Protein AF-0000000065848406 (afdb_homodimer)

Nearest PDB structures (foldseek):
  2a5v-assembly1_A  TM=9.900E-01  e=2.791E-34  Mycobacterium tuberculosis H37Rv
  1ym3-assembly1_A-2  TM=9.427E-01  e=2.941E-28  Mycobacterium tuberculosis H37Rv
  3las-assembly1_B  TM=7.617E-01  e=3.304E-08  Streptococcus mutans
  3vqj-assembly1_A  TM=5.172E-01  e=2.669E-09  Thiobacillus thioparus
  3teo-assembly1_E  TM=5.562E-01  e=8.256E-07  Acidianus sp. A1-3

pLDDT: mean 95.83, std 6.9, range [40.09, 98.94]

Solvent-accessible surface area (backbone atoms only — not comparable to full-atom values): 20399 Å² total; per-residue (Å²): 111,85,45,68,37,23,34,42,26,47,49,51,41,51,54,19,23,49,27,37,51,70,65,55,62,78,61,43,51,68,47,64,69,45,43,53,70,41,57,85,53,74,68,28,24,28,36,39,39,18,33,15,52,24,73,56,50,61,47,62,48,26,34,44,31,57,26,43,42,27,39,35,22,20,43,62,44,54,85,42,64,47,46,49,9,28,53,43,40,39,42,73,71,54,56,24,10,22,38,36,38,39,35,40,59,91,41,64,45,60,51,47,27,49,39,23,73,73,69,64,55,67,59,66,77,41,37,28,54,40,28,61,66,48,39,61,30,45,54,53,29,44,74,72,68,51,84,48,70,65,53,36,42,52,36,36,28,52,47,48,54,51,45,48,43,73,70,31,68,69,52,37,50,30,37,73,70,64,58,21,20,39,37,18,26,35,34,36,56,77,66,50,48,72,41,82,76,47,70,46,58,65,52,63,89,127,111,87,44,70,36,22,32,44,29,47,49,52,41,53,53,18,21,50,28,37,50,70,65,55,62,79,61,43,51,67,48,64,70,46,42,53,71,41,57,84,53,74,67,28,23,28,34,40,40,19,33,16,53,25,73,58,50,64,47,62,50,27,32,43,30,56,27,43,40,28,38,34,21,21,43,64,44,51,86,41,64,46,48,48,9,29,54,43,40,38,43,72,71,54,55,24,12,21,38,34,37,38,36,42,56,92,41,64,46,59,51,48,26,49,39,24,73,75,69,64,55,66,59,66,76,42,38,28,54,41,28,61,65,50,39,60,29,45,53,53,27,45,73,72,67,52,84,50,70,66,52,34,41,51,36,36,29,51,47,47,52,51,46,48,44,74,71,31,67,68,52,37,50,30,37,73,70,64,58,20,22,39,39,20,27,36,33,36,55,79,65,50,48,72,41,82,76,48,71,46,58,64,52,65,91,128

InterPro domains:
  IPR001765 Carbonic anhydrase [PF00484] (46-194)
  IPR001765 Carbonic anhydrase [PTHR11002] (10-196)
  IPR001765 Carbonic anhydrase [SM00947] (39-198)
  IPR015892 Carbonic anhydrase, prokaryotic-like, conserved site [PS00705] (88-108)
  IPR036874 Carbonic anhy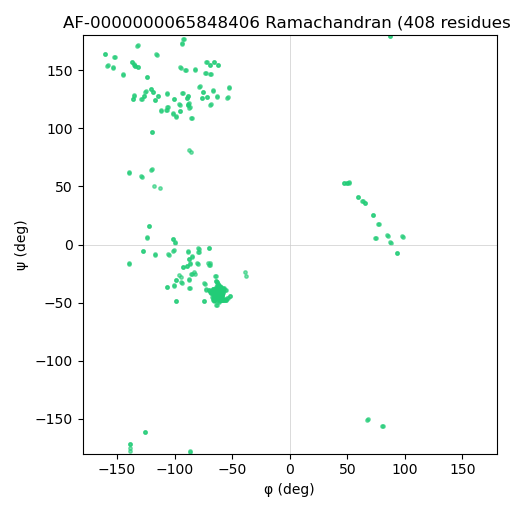drase superfamily [G3DSA:3.40.1050.10] (1-206)
  IPR036874 Carbonic anhydrase superfamily [SSF53056] (4-198)

Secondary structure (DSSP, 8-state):
-TT-SHHHHHHHHHHHHHHHHTT----TT-SHHHHHHTSS----SEEEEE---TT--HHHHTT--TTTEEEEE-GGG---HHHHHHHHIIIIIS---EEEEEEESS-HHHHHHHHHHHH--PPPTTHHHHHHHHHHHHHHHHHTT--SHHHHHHHHHHHHHHHHHHH-HHHHHHHHHTS-EEEEEEE-TTT--EEEEEEES--S--/-TT-SHHHHHHHHHHHHHHHHTT----TT-SHHHHHHTSS----SEEEEE---TT--HHHHTT--TTTEEEEE-GGG---HHHHHHHHIIIIIS---EEEEEEESS-HHHHHHHHHHHH--PPPTTHHHHHHHHHHHHHHHHHTT--SHHHHHHHHHHHHHHHHHHH-HHHHHHHHHTS-EEEEEEE-TTT--EEEEEEES--S--

Organism: Mycolicibacterium smegmatis (strain ATCC 700084 / mc(2)155) (NCBI:txid246196)

Sequence (412 aa):
MPNSNPVAAWKALKDGNARFVAGQPLHPSQGIERRASLTQAQRPTAVVFGCGDSRVAAEILFDQGLGDMFVVRTAGHVIDNAVLGSIEYAVTVLKVPLIVVLGHDSCGAVKATLSALDEGEVPSGFVRDIVERVTPSILLGRKAGLSRVDEFEAQHVNETVAQLQMRSTAIAQGLAAGTQAIVGTTYHLADGRVELRSHLGDIGEVMPNSNPVAAWKALKDGNARFVAGQPLHPSQGIERRASLTQAQRPTAVVFGCGDSRVAAEILFDQGLGDMFVVRTAGHVIDNAVLGSIEYAVTVLKVPLIVVLGHDSCGAVKATLSALDEGEVPSGFVRDIVERVTPSILLGRKAGLSRVDEFEAQHVNETVAQLQMRSTAIAQGLAAGTQAIVGTTYHLADGRVELRSHLGDIGEV

Radius of gyration: 19.6 Å; Cα contacts (8 Å, |Δi|>4): 934; chains: 2; bounding box: 52×53×49 Å

Structure (mmCIF, N/CA/C/O backbone):
data_AF-0000000065848406-model_v1
#
loop_
_entity.id
_entity.type
_entity.pdbx_description
1 polymer 'Carbonic anhydrase'
#
loop_
_atom_site.group_PDB
_atom_site.id
_atom_site.type_symbol
_atom_site.label_atom_id
_atom_site.label_alt_id
_atom_site.label_comp_id
_atom_site.label_asym_id
_atom_site.label_entity_id
_atom_site.label_seq_id
_atom_site.pdbx_PDB_ins_code
_atom_site.Cartn_x
_atom_site.Cartn_y
_atom_site.Cartn_z
_atom_site.occupancy
_atom_site.B_iso_or_equiv
_atom_site.auth_seq_id
_atom_site.auth_comp_id
_atom_site.auth_asym_id
_atom_site.auth_atom_id
_atom_site.pdbx_PDB_model_num
ATOM 1 N N . MET A 1 1 ? 16.156 20.75 -6.348 1 40.09 1 MET A N 1
ATOM 2 C CA . MET A 1 1 ? 15.117 20.031 -7.066 1 40.09 1 MET A CA 1
ATOM 3 C C . MET A 1 1 ? 13.734 20.469 -6.586 1 40.09 1 MET A C 1
ATOM 5 O O . MET A 1 1 ? 13.484 20.547 -5.383 1 40.09 1 MET A O 1
ATOM 9 N N . PRO A 1 2 ? 13.016 21.188 -7.293 1 46.25 2 PRO A N 1
ATOM 10 C CA . PRO A 1 2 ? 11.844 21.984 -6.93 1 46.25 2 PRO A CA 1
ATOM 11 C C . PRO A 1 2 ? 10.953 21.297 -5.895 1 46.25 2 PRO A C 1
ATOM 13 O O . PRO A 1 2 ? 10.273 21.969 -5.117 1 46.25 2 PRO A O 1
ATOM 16 N N . ASN A 1 3 ? 10.883 20.047 -5.773 1 58.19 3 ASN A N 1
ATOM 17 C CA . ASN A 1 3 ? 10.016 19.344 -4.844 1 58.19 3 ASN A CA 1
ATOM 18 C C . ASN A 1 3 ? 10.82 18.625 -3.756 1 58.19 3 ASN A C 1
ATOM 20 O O . ASN A 1 3 ? 10.531 17.484 -3.408 1 58.19 3 ASN A O 1
ATOM 24 N N . SER A 1 4 ? 11.75 19.641 -3.271 1 81.5 4 SER A N 1
ATOM 25 C CA . SER A 1 4 ? 12.781 19.094 -2.41 1 81.5 4 SER A CA 1
ATOM 26 C C . SER A 1 4 ? 12.477 19.344 -0.938 1 81.5 4 SER A C 1
ATOM 28 O O . SER A 1 4 ? 13.219 18.906 -0.058 1 81.5 4 SER A O 1
ATOM 30 N N . ASN A 1 5 ? 11.367 20.125 -0.827 1 94.94 5 ASN A N 1
ATOM 31 C CA . ASN A 1 5 ? 10.969 20.344 0.56 1 94.94 5 ASN A CA 1
ATOM 32 C C . ASN A 1 5 ? 9.477 20.094 0.763 1 94.94 5 ASN A C 1
ATOM 34 O O . ASN A 1 5 ? 8.734 19.938 -0.206 1 94.94 5 ASN A O 1
ATOM 38 N N . PRO A 1 6 ? 9.031 20.094 1.994 1 97.38 6 PRO A N 1
ATOM 39 C CA . PRO A 1 6 ? 7.637 19.734 2.266 1 97.38 6 PRO A CA 1
ATOM 40 C C . PRO A 1 6 ? 6.645 20.672 1.571 1 97.38 6 PRO A C 1
ATOM 42 O O . PRO A 1 6 ? 5.625 20.203 1.05 1 97.38 6 PRO A O 1
ATOM 45 N N . VAL A 1 7 ? 6.906 21.938 1.494 1 97.5 7 VAL A N 1
ATOM 46 C CA . VAL A 1 7 ? 6.008 22.938 0.919 1 97.5 7 VAL A CA 1
ATOM 47 C C . VAL A 1 7 ? 5.812 22.656 -0.569 1 97.5 7 VAL A C 1
ATOM 49 O O . VAL A 1 7 ? 4.68 22.609 -1.056 1 97.5 7 VAL A O 1
ATOM 52 N N . ALA A 1 8 ? 6.898 22.516 -1.259 1 96.88 8 ALA A N 1
ATOM 53 C CA . ALA A 1 8 ? 6.852 22.25 -2.695 1 96.88 8 ALA A CA 1
ATOM 54 C C . ALA A 1 8 ? 6.191 20.906 -2.982 1 96.88 8 ALA A C 1
ATOM 56 O O . ALA A 1 8 ? 5.426 20.781 -3.941 1 96.88 8 ALA A O 1
ATOM 57 N N . ALA A 1 9 ? 6.516 19.906 -2.186 1 97.44 9 ALA A N 1
ATOM 58 C CA . ALA A 1 9 ? 5.934 18.562 -2.354 1 97.44 9 ALA A CA 1
ATOM 59 C C . ALA A 1 9 ? 4.418 18.609 -2.166 1 97.44 9 ALA A C 1
ATOM 61 O O . ALA A 1 9 ? 3.676 18.016 -2.959 1 97.44 9 ALA A O 1
ATOM 62 N N . TRP A 1 10 ? 3.93 19.297 -1.166 1 98.06 10 TRP A N 1
ATOM 63 C CA . TRP A 1 10 ? 2.5 19.375 -0.896 1 98.06 10 TRP A CA 1
ATOM 64 C C . TRP A 1 10 ? 1.781 20.141 -2.006 1 98.06 10 TRP A C 1
ATOM 66 O O . TRP A 1 10 ? 0.693 19.75 -2.432 1 98.06 10 TRP A O 1
ATOM 76 N N . LYS A 1 11 ? 2.375 21.219 -2.461 1 97.25 11 LYS A N 1
ATOM 77 C CA . LYS A 1 11 ? 1.8 21.984 -3.559 1 97.25 11 LYS A CA 1
ATOM 78 C C . LYS A 1 11 ? 1.631 21.125 -4.805 1 97.25 11 LYS A C 1
ATOM 80 O O . LYS A 1 11 ? 0.61 21.203 -5.492 1 97.25 11 LYS A O 1
ATOM 85 N N . ALA A 1 12 ? 2.65 20.328 -5.102 1 96.19 12 ALA A N 1
ATOM 86 C CA . ALA A 1 12 ? 2.596 19.453 -6.27 1 96.19 12 ALA A CA 1
ATOM 87 C C . ALA A 1 12 ? 1.431 18.469 -6.168 1 96.19 12 ALA A C 1
ATOM 89 O O . ALA A 1 12 ? 0.739 18.219 -7.156 1 96.19 12 ALA A O 1
ATOM 90 N N . LEU A 1 13 ? 1.216 17.906 -5 1 97.56 13 LEU A N 1
ATOM 91 C CA . LEU A 1 13 ? 0.125 16.953 -4.801 1 97.56 13 LEU A CA 1
ATOM 92 C C . LEU A 1 13 ? -1.227 17.656 -4.887 1 97.56 13 LEU A C 1
ATOM 94 O O . LEU A 1 13 ? -2.17 17.125 -5.477 1 97.56 13 LEU A O 1
ATOM 98 N N . LYS A 1 14 ? -1.305 18.828 -4.312 1 97.75 14 LYS A N 1
ATOM 99 C CA . LYS A 1 14 ? -2.539 19.609 -4.391 1 97.75 14 LYS A CA 1
ATOM 100 C C . LYS A 1 14 ? -2.887 19.938 -5.84 1 97.75 14 LYS A C 1
ATOM 102 O O . LYS A 1 14 ? -4.039 19.812 -6.25 1 97.75 14 LYS A O 1
ATOM 107 N N . ASP A 1 15 ? -1.867 20.422 -6.574 1 97.12 15 ASP A N 1
ATOM 108 C CA . ASP A 1 15 ? -2.072 20.734 -7.98 1 97.12 15 ASP A CA 1
ATOM 109 C C . ASP A 1 15 ? -2.518 19.5 -8.766 1 97.12 15 ASP A C 1
ATOM 111 O O . ASP A 1 15 ? -3.391 19.594 -9.633 1 97.12 15 ASP A O 1
ATOM 115 N N . GLY A 1 16 ? -1.868 18.344 -8.484 1 97.44 16 GLY A N 1
ATOM 116 C CA . GLY A 1 16 ? -2.26 17.109 -9.133 1 97.44 16 GLY A CA 1
ATOM 117 C C . GLY A 1 16 ? -3.691 16.703 -8.836 1 97.44 16 GLY A C 1
ATOM 118 O O . GLY A 1 16 ? -4.422 16.281 -9.727 1 97.44 16 GLY A O 1
ATOM 119 N N . ASN A 1 17 ? -4.082 16.812 -7.574 1 98 17 ASN A N 1
ATOM 120 C CA . ASN A 1 17 ? -5.457 16.484 -7.219 1 98 17 ASN A CA 1
ATOM 121 C C . ASN A 1 17 ? -6.453 17.422 -7.895 1 98 17 ASN A C 1
ATOM 123 O O . ASN A 1 17 ? -7.543 17 -8.289 1 98 17 ASN A O 1
ATOM 127 N N . ALA A 1 18 ? -6.086 18.672 -7.996 1 97.62 18 ALA A N 1
ATOM 128 C CA . ALA A 1 18 ? -6.953 19.641 -8.68 1 97.62 18 ALA A CA 1
ATOM 129 C C . ALA A 1 18 ? -7.203 19.219 -10.125 1 97.62 18 ALA A C 1
ATOM 131 O O . ALA A 1 18 ? -8.328 19.312 -10.617 1 97.62 18 ALA A O 1
ATOM 132 N N . ARG A 1 19 ? -6.211 18.766 -10.812 1 96.81 19 ARG A N 1
ATOM 133 C CA . ARG A 1 19 ? -6.359 18.281 -12.188 1 96.81 19 ARG A CA 1
ATOM 134 C C . ARG A 1 19 ? -7.266 17.062 -12.234 1 96.81 19 ARG A C 1
ATOM 136 O O . ARG A 1 19 ? -8.102 16.938 -13.133 1 96.81 19 ARG A O 1
ATOM 143 N N . PHE A 1 20 ? -7.051 16.188 -11.305 1 96.19 20 PHE A N 1
ATOM 144 C CA . PHE A 1 20 ? -7.855 14.977 -11.211 1 96.19 20 PHE A CA 1
ATOM 145 C C . PHE A 1 20 ? -9.328 15.32 -11.016 1 96.19 20 PHE A C 1
ATOM 147 O O . PHE A 1 20 ? -10.195 14.773 -11.703 1 96.19 20 PHE A O 1
ATOM 154 N N . VAL A 1 21 ? -9.578 16.203 -10.109 1 96.38 21 VAL A N 1
ATOM 155 C CA . VAL A 1 21 ? -10.945 16.625 -9.797 1 96.38 21 VAL A CA 1
ATOM 156 C C . VAL A 1 21 ? -11.578 17.281 -11.023 1 96.38 21 VAL A C 1
ATOM 158 O O . VAL A 1 21 ? -12.766 17.062 -11.297 1 96.38 21 VAL A O 1
ATOM 161 N N . ALA A 1 22 ? -10.797 17.969 -11.742 1 95.31 22 ALA A N 1
ATOM 162 C CA . ALA A 1 22 ? -11.281 18.688 -12.914 1 95.31 22 ALA A CA 1
ATOM 163 C C . ALA A 1 22 ? -11.453 17.75 -14.102 1 95.31 22 ALA A C 1
ATOM 165 O O . ALA A 1 22 ? -11.961 18.141 -15.156 1 95.31 22 ALA A O 1
ATOM 166 N N . GLY A 1 23 ? -11.047 16.5 -13.977 1 92.25 23 GLY A N 1
ATOM 167 C CA . GLY A 1 23 ? -11.141 15.539 -15.062 1 92.25 23 GLY A CA 1
ATOM 168 C C . GLY A 1 23 ? -10.133 15.797 -16.172 1 92.25 23 GLY A C 1
ATOM 169 O O . GLY A 1 23 ? -10.391 15.477 -17.328 1 92.25 23 GLY A O 1
ATOM 170 N N . GLN A 1 24 ? -9.039 16.453 -15.75 1 92.19 24 GLN A N 1
ATOM 171 C CA . GLN A 1 24 ? -8.008 16.781 -16.734 1 92.19 24 GLN A CA 1
ATOM 172 C C . GLN A 1 24 ? -6.629 16.328 -16.25 1 92.19 24 GLN A C 1
ATOM 174 O O . GLN A 1 24 ? -5.688 17.125 -16.203 1 92.19 24 GLN A O 1
ATOM 179 N N . PRO A 1 25 ? -6.543 15.031 -16.016 1 90.62 25 PRO A N 1
ATOM 180 C CA . PRO A 1 25 ? -5.219 14.562 -15.602 1 90.62 25 PRO A CA 1
ATOM 181 C C . PRO A 1 25 ? -4.195 14.633 -16.734 1 90.62 25 PRO A C 1
ATOM 183 O O . PRO A 1 25 ? -4.531 14.398 -17.891 1 90.62 25 PRO A O 1
ATOM 186 N N . LEU A 1 26 ? -2.939 14.906 -16.375 1 89.19 26 LEU A N 1
ATOM 187 C CA . LEU A 1 26 ? -1.848 14.977 -17.344 1 89.19 26 LEU A CA 1
ATOM 188 C C . LEU A 1 26 ? -1.141 13.633 -17.469 1 89.19 26 LEU A C 1
ATOM 190 O O . LEU A 1 26 ? -0.433 13.383 -18.438 1 89.19 26 LEU A O 1
ATOM 194 N N . HIS A 1 27 ? -1.309 12.742 -16.438 1 83.5 27 HIS A N 1
ATOM 195 C CA . HIS A 1 27 ? -0.61 11.461 -16.359 1 83.5 27 HIS A CA 1
ATOM 196 C C . HIS A 1 27 ? 0.894 11.641 -16.547 1 83.5 27 HIS A C 1
ATOM 198 O O . HIS A 1 27 ? 1.511 10.977 -17.375 1 83.5 27 HIS A O 1
ATOM 204 N N . PRO A 1 28 ? 1.426 12.492 -15.758 1 83.12 28 PRO A N 1
ATOM 205 C CA . PRO A 1 28 ? 2.859 12.742 -15.922 1 83.12 28 PRO A CA 1
ATOM 206 C C . PRO A 1 28 ? 3.719 11.547 -15.508 1 83.12 28 PRO A C 1
ATOM 208 O O . PRO A 1 28 ? 3.27 10.695 -14.734 1 83.12 28 PRO A O 1
ATOM 211 N N . SER A 1 29 ? 4.934 11.422 -16.078 1 85.56 29 SER A N 1
ATOM 212 C CA . SER A 1 29 ? 5.977 10.531 -15.57 1 85.56 29 SER A CA 1
ATOM 213 C C . SER A 1 29 ? 5.559 9.07 -15.695 1 85.56 29 SER A C 1
ATOM 215 O O . SER A 1 29 ? 5.832 8.266 -14.805 1 85.56 29 SER A O 1
ATOM 217 N N . GLN A 1 30 ? 4.844 8.695 -16.734 1 84 30 GLN A N 1
ATOM 218 C CA . GLN A 1 30 ? 4.359 7.328 -16.875 1 84 30 GLN A CA 1
ATOM 219 C C . GLN A 1 30 ? 4.824 6.703 -18.188 1 84 30 GLN A C 1
ATOM 221 O O . GLN A 1 30 ? 4.504 5.551 -18.469 1 84 30 GLN A O 1
ATOM 226 N N . GLY A 1 31 ? 5.652 7.43 -18.891 1 82.62 31 GLY A N 1
ATOM 227 C CA . GLY A 1 31 ? 6.082 6.953 -20.188 1 82.62 31 GLY A CA 1
ATOM 228 C C . GLY A 1 31 ? 7.363 6.141 -20.141 1 82.62 31 GLY A C 1
ATOM 229 O O . GLY A 1 31 ? 7.953 5.969 -19.078 1 82.62 31 GLY A O 1
ATOM 230 N N . ILE A 1 32 ? 7.707 5.664 -21.297 1 82.44 32 ILE A N 1
ATOM 231 C CA . ILE A 1 32 ? 8.859 4.785 -21.453 1 82.44 32 ILE A CA 1
ATOM 232 C C . ILE A 1 32 ? 10.133 5.535 -21.062 1 82.44 32 ILE A C 1
ATOM 234 O O . ILE A 1 32 ? 11.016 4.969 -20.406 1 82.44 32 ILE A O 1
ATOM 238 N N . GLU A 1 33 ? 10.227 6.77 -21.453 1 84.19 33 GLU A N 1
ATOM 239 C CA . GLU A 1 33 ? 11.414 7.559 -21.141 1 84.19 33 GLU A CA 1
ATOM 240 C C . GLU A 1 33 ? 11.578 7.73 -19.641 1 84.19 33 GLU A C 1
ATOM 242 O O . GLU A 1 33 ? 12.688 7.637 -19.109 1 84.19 33 GLU A O 1
ATOM 247 N N . ARG A 1 34 ? 10.523 7.988 -18.984 1 87.62 34 ARG A N 1
ATOM 248 C CA . ARG A 1 34 ? 10.57 8.133 -17.531 1 87.62 34 ARG A CA 1
ATOM 249 C C . ARG A 1 34 ? 10.961 6.816 -16.859 1 87.62 34 ARG A C 1
ATOM 251 O O . ARG A 1 34 ? 11.797 6.797 -15.961 1 87.62 34 ARG A O 1
ATOM 258 N N . ARG A 1 35 ? 10.344 5.77 -17.266 1 88.5 35 ARG A N 1
ATOM 259 C CA . ARG A 1 35 ? 10.688 4.449 -16.75 1 88.5 35 ARG A CA 1
ATOM 260 C C . ARG A 1 35 ? 12.188 4.188 -16.875 1 88.5 35 ARG A C 1
ATOM 262 O O . ARG A 1 35 ? 12.828 3.746 -15.922 1 88.5 35 ARG A O 1
ATOM 269 N N . ALA A 1 36 ? 12.742 4.504 -17.938 1 87.88 36 ALA A N 1
ATOM 270 C CA . ALA A 1 36 ? 14.164 4.285 -18.203 1 87.88 36 ALA A CA 1
ATOM 271 C C . ALA A 1 36 ? 15.023 5.133 -17.266 1 87.88 36 ALA A C 1
ATOM 273 O O . ALA A 1 36 ? 16.078 4.684 -16.797 1 87.88 36 ALA A O 1
ATOM 274 N N . SER A 1 37 ? 14.617 6.297 -17.016 1 89 37 SER A N 1
ATOM 275 C CA . SER A 1 37 ? 15.398 7.223 -16.188 1 89 37 SER A CA 1
ATOM 276 C C . SER A 1 37 ? 15.422 6.781 -14.734 1 89 37 SER A C 1
ATOM 278 O O . SER A 1 37 ? 16.266 7.227 -13.953 1 89 37 SER A O 1
ATOM 280 N N . LEU A 1 38 ? 14.523 5.898 -14.398 1 90.81 38 LEU A N 1
ATOM 281 C CA . LEU A 1 38 ? 14.336 5.508 -13.008 1 90.81 38 LEU A CA 1
ATOM 282 C C . LEU A 1 38 ? 15.047 4.191 -12.711 1 90.81 38 LEU A C 1
ATOM 284 O O . LEU A 1 38 ? 15.039 3.715 -11.578 1 90.81 38 LEU A O 1
ATOM 288 N N . THR A 1 39 ? 15.711 3.605 -13.609 1 87.94 39 THR A N 1
ATOM 289 C CA . THR A 1 39 ? 16.266 2.268 -13.469 1 87.94 39 THR A CA 1
ATOM 290 C C . THR A 1 39 ? 17.328 2.236 -12.375 1 87.94 39 THR A C 1
ATOM 292 O O . THR A 1 39 ? 17.469 1.239 -11.664 1 87.94 39 THR A O 1
ATOM 295 N N . GLN A 1 40 ? 17.984 3.352 -12.109 1 87.12 40 GLN A N 1
ATOM 296 C CA . GLN A 1 40 ? 19.141 3.328 -11.211 1 87.12 40 GLN A CA 1
ATOM 297 C C . GLN A 1 40 ? 18.766 3.811 -9.82 1 87.12 40 GLN A C 1
ATOM 299 O O . GLN A 1 40 ? 19.344 3.363 -8.82 1 87.12 40 GLN A O 1
ATOM 304 N N . ALA A 1 41 ? 17.875 4.746 -9.812 1 91.06 41 ALA A N 1
ATOM 305 C CA . ALA A 1 41 ? 17.547 5.348 -8.523 1 91.06 41 ALA A CA 1
ATOM 306 C C . ALA A 1 41 ? 16.125 5.891 -8.5 1 91.06 41 ALA A C 1
ATOM 308 O O . ALA A 1 41 ? 15.516 6.09 -9.555 1 91.06 41 ALA A O 1
ATOM 309 N N . GLN A 1 42 ? 15.672 6.078 -7.273 1 92.62 42 GLN A N 1
ATOM 310 C CA . GLN A 1 42 ? 14.398 6.762 -7.055 1 92.62 42 GLN A CA 1
ATOM 311 C C . GLN A 1 42 ? 14.578 7.961 -6.129 1 92.62 42 GLN A C 1
ATOM 313 O O . GLN A 1 42 ? 15.375 7.914 -5.188 1 92.62 42 GLN A O 1
ATOM 318 N N . ARG A 1 43 ? 13.805 9.031 -6.426 1 93.94 43 ARG A N 1
ATOM 319 C CA . ARG A 1 43 ? 13.82 10.227 -5.59 1 93.94 43 ARG A CA 1
ATOM 320 C C . ARG A 1 43 ? 12.414 10.789 -5.406 1 93.94 43 ARG A C 1
ATOM 322 O O . ARG A 1 43 ? 12.133 11.922 -5.797 1 93.94 43 ARG A O 1
ATOM 329 N N . PRO A 1 44 ? 11.523 9.977 -4.781 1 97.19 44 PRO A N 1
ATOM 330 C CA . PRO A 1 44 ? 10.172 10.484 -4.531 1 97.19 44 PRO A CA 1
ATOM 331 C C . PRO A 1 44 ? 10.156 11.703 -3.605 1 97.19 44 PRO A C 1
ATOM 333 O O . PRO A 1 44 ? 11.07 11.867 -2.791 1 97.19 44 PRO A O 1
ATOM 336 N N . THR A 1 45 ? 9.109 12.516 -3.75 1 97.12 45 THR A N 1
ATOM 337 C CA . THR A 1 45 ? 9.047 13.742 -2.955 1 97.12 45 THR A CA 1
ATOM 338 C C . THR A 1 45 ? 8.031 13.594 -1.824 1 97.12 45 THR A C 1
ATOM 340 O O . THR A 1 45 ? 7.973 14.445 -0.93 1 97.12 45 THR A O 1
ATOM 343 N N . ALA A 1 46 ? 7.289 12.547 -1.859 1 98.31 46 ALA A N 1
ATOM 344 C CA . ALA A 1 46 ? 6.32 12.281 -0.797 1 98.31 46 ALA A CA 1
ATOM 345 C C . ALA A 1 46 ? 6.211 10.781 -0.52 1 98.31 46 ALA A C 1
ATOM 347 O O . ALA A 1 46 ? 6.43 9.961 -1.412 1 98.31 46 ALA A O 1
ATOM 348 N N . VAL A 1 47 ? 5.973 10.406 0.701 1 98.75 47 VAL A N 1
ATOM 349 C CA . VAL A 1 47 ? 5.469 9.086 1.058 1 98.75 47 VAL A CA 1
ATOM 350 C C . VAL A 1 47 ? 4 9.188 1.462 1 98.75 47 VAL A C 1
ATOM 352 O O . VAL A 1 47 ? 3.646 9.953 2.359 1 98.75 47 VAL A O 1
ATOM 355 N N . VAL A 1 48 ? 3.139 8.484 0.677 1 98.88 48 VAL A N 1
ATOM 356 C CA . VAL A 1 48 ? 1.704 8.477 0.938 1 98.88 48 VAL A CA 1
ATOM 357 C C . VAL A 1 48 ? 1.317 7.18 1.647 1 98.88 48 VAL A C 1
ATOM 359 O O . VAL A 1 48 ? 1.519 6.086 1.11 1 98.88 48 VAL A O 1
ATOM 362 N N . PHE A 1 49 ? 0.908 7.328 2.898 1 98.94 49 PHE A N 1
ATOM 363 C CA . PHE A 1 49 ? 0.372 6.215 3.668 1 98.94 49 PHE A CA 1
ATOM 364 C C . PHE A 1 49 ? -1.152 6.238 3.666 1 98.94 49 PHE A C 1
ATOM 366 O O . PHE A 1 49 ? -1.766 7.125 4.262 1 98.94 49 PHE A O 1
ATOM 373 N N . GLY A 1 50 ? -1.778 5.25 2.963 1 98.75 50 GLY A N 1
ATOM 374 C CA . GLY A 1 50 ? -3.221 5.266 2.787 1 98.75 50 GLY A CA 1
ATOM 375 C C . GLY A 1 50 ? -3.854 3.893 2.926 1 98.75 50 GLY A C 1
ATOM 376 O O . GLY A 1 50 ? -3.215 2.955 3.408 1 98.75 50 GLY A O 1
ATOM 377 N N . CYS A 1 51 ? -5.145 3.836 2.594 1 98.75 51 CYS A N 1
ATOM 378 C CA . CYS A 1 51 ? -5.934 2.613 2.682 1 98.75 51 CYS A CA 1
ATOM 379 C C . CYS A 1 51 ? -5.73 1.741 1.449 1 98.75 51 CYS A C 1
ATOM 381 O O . CYS A 1 51 ? -5.445 2.25 0.363 1 98.75 51 CYS A O 1
ATOM 383 N N . GLY A 1 52 ? -5.855 0.418 1.579 1 98.62 52 GLY A N 1
ATOM 384 C CA . GLY A 1 52 ? -5.758 -0.517 0.469 1 98.62 52 GLY A CA 1
ATOM 385 C C . GLY A 1 52 ? -6.941 -0.442 -0.479 1 98.62 52 GLY A C 1
ATOM 386 O O . GLY A 1 52 ? -6.926 -1.054 -1.549 1 98.62 52 GLY A O 1
ATOM 387 N N . ASP A 1 53 ? -7.957 0.384 -0.224 1 98.56 53 ASP A N 1
ATOM 388 C CA . ASP A 1 53 ? -9.211 0.497 -0.962 1 98.56 53 ASP A CA 1
ATOM 389 C C . ASP A 1 53 ? -8.953 0.712 -2.451 1 98.56 53 ASP A C 1
ATOM 391 O O . ASP A 1 53 ? -8.125 1.539 -2.83 1 98.56 53 ASP A O 1
ATOM 395 N N . SER A 1 54 ? -9.688 -0.009 -3.303 1 98 54 SER A N 1
ATOM 396 C CA . SER A 1 54 ? -9.453 -0.002 -4.742 1 98 54 SER A CA 1
ATOM 397 C C . SER A 1 54 ? -9.844 1.336 -5.359 1 98 54 SER A C 1
ATOM 399 O O . SER A 1 54 ? -9.492 1.627 -6.504 1 98 54 SER A O 1
ATOM 401 N N . ARG A 1 55 ? -10.633 2.141 -4.691 1 97.5 55 ARG A N 1
ATOM 402 C CA . ARG A 1 55 ? -11.125 3.42 -5.188 1 97.5 55 ARG A CA 1
ATOM 403 C C . ARG A 1 55 ? -10.148 4.547 -4.859 1 97.5 55 ARG A C 1
ATOM 405 O O . ARG A 1 55 ? -10.312 5.672 -5.34 1 97.5 55 ARG A O 1
ATOM 412 N N . VAL A 1 56 ? -9.055 4.227 -4.051 1 96.69 56 VAL A N 1
ATOM 413 C CA . VAL A 1 56 ? -8.164 5.262 -3.529 1 96.69 56 VAL A CA 1
ATOM 414 C C . VAL A 1 56 ? -6.738 5.02 -4.027 1 96.69 56 VAL A C 1
ATOM 416 O O . VAL A 1 56 ? -5.812 4.875 -3.227 1 96.69 56 VAL A O 1
ATOM 419 N N . ALA A 1 57 ? -6.5 5.117 -5.312 1 96.31 57 ALA A N 1
ATOM 420 C CA . ALA A 1 57 ? -5.18 4.984 -5.914 1 96.31 57 ALA A CA 1
ATOM 421 C C . ALA A 1 57 ? -4.43 6.312 -5.895 1 96.31 57 ALA A C 1
ATOM 423 O O . ALA A 1 57 ? -4.703 7.199 -6.707 1 96.31 57 ALA A O 1
ATOM 424 N N . ALA A 1 58 ? -3.443 6.359 -5.062 1 96.75 58 ALA A N 1
ATOM 425 C CA . ALA A 1 58 ? -2.775 7.621 -4.754 1 96.75 58 ALA A CA 1
ATOM 426 C C . ALA A 1 58 ? -2.209 8.266 -6.012 1 96.75 58 ALA A C 1
ATOM 428 O O . ALA A 1 58 ? -2.387 9.461 -6.238 1 96.75 58 ALA A O 1
ATOM 429 N N . GLU A 1 59 ? -1.505 7.492 -6.883 1 96.31 59 GLU A N 1
ATOM 430 C CA . GLU A 1 59 ? -0.862 8.039 -8.07 1 96.31 59 GLU A CA 1
ATOM 431 C C . GLU A 1 59 ? -1.888 8.656 -9.023 1 96.31 59 GLU A C 1
ATOM 433 O O . GLU A 1 59 ? -1.611 9.664 -9.672 1 96.31 59 GLU A O 1
ATOM 438 N N . ILE A 1 60 ? -3.045 8.039 -9.078 1 95.12 60 ILE A N 1
ATOM 439 C CA . ILE A 1 60 ? -4.109 8.531 -9.938 1 95.12 60 ILE A CA 1
ATOM 440 C C . ILE A 1 60 ? -4.727 9.789 -9.328 1 95.12 60 ILE A C 1
ATOM 442 O O . ILE A 1 60 ? -4.848 10.82 -9.992 1 95.12 60 ILE A O 1
ATOM 446 N N . LEU A 1 61 ? -5.082 9.766 -8 1 96.5 61 LEU A N 1
ATOM 447 C CA . LEU A 1 61 ? -5.766 10.836 -7.293 1 96.5 61 LEU A CA 1
ATOM 448 C C . LEU A 1 61 ? -4.934 12.117 -7.316 1 96.5 61 LEU A C 1
ATOM 450 O O . LEU A 1 61 ? -5.484 13.219 -7.371 1 96.5 61 LEU A O 1
ATOM 454 N N . PHE A 1 62 ? -3.631 11.945 -7.23 1 97.38 62 PHE A N 1
ATOM 455 C CA . PHE A 1 62 ? -2.744 13.094 -7.148 1 97.38 62 PHE A CA 1
ATOM 456 C C . PHE A 1 62 ? -2.094 13.375 -8.492 1 97.38 62 PHE A C 1
ATOM 458 O O . PHE A 1 62 ? -1.23 14.25 -8.602 1 97.38 62 PHE A O 1
ATOM 465 N N . ASP A 1 63 ? -2.51 12.617 -9.492 1 96 63 ASP A N 1
ATOM 466 C CA . ASP A 1 63 ? -1.985 12.773 -10.844 1 96 63 ASP A CA 1
ATOM 467 C C . ASP A 1 63 ? -0.459 12.797 -10.844 1 96 63 ASP A C 1
ATOM 469 O O . ASP A 1 63 ? 0.155 13.75 -11.328 1 96 63 ASP A O 1
ATOM 473 N N . GLN A 1 64 ? 0.14 11.812 -10.25 1 95.31 64 GLN A N 1
ATOM 474 C CA . GLN A 1 64 ? 1.581 11.594 -10.188 1 95.31 64 GLN A CA 1
ATOM 475 C C . GLN A 1 64 ? 1.975 10.312 -10.914 1 95.31 64 GLN A C 1
ATOM 477 O O . GLN A 1 64 ? 1.115 9.492 -11.25 1 95.31 64 GLN A O 1
ATOM 482 N N . GLY A 1 65 ? 3.217 10.156 -11.234 1 94.25 65 GLY A N 1
ATOM 483 C CA . GLY A 1 65 ? 3.674 9.016 -12.016 1 94.25 65 GLY A CA 1
ATOM 484 C C . GLY A 1 65 ? 4.789 8.242 -11.344 1 94.25 65 GLY A C 1
ATOM 485 O O . GLY A 1 65 ? 4.934 8.289 -10.117 1 94.25 65 GLY A O 1
ATOM 486 N N . LEU A 1 66 ? 5.488 7.469 -12.125 1 95.44 66 LEU A N 1
ATOM 487 C CA . LEU A 1 66 ? 6.559 6.605 -11.641 1 95.44 66 LEU A CA 1
ATOM 488 C C . LEU A 1 66 ? 7.691 7.43 -11.039 1 95.44 66 LEU A C 1
ATOM 490 O O . LEU A 1 66 ? 8.164 8.383 -11.656 1 95.44 66 LEU A O 1
ATOM 494 N N . GLY A 1 67 ? 8.062 7.09 -9.805 1 96 67 GLY A N 1
ATOM 495 C CA . GLY A 1 67 ? 9.195 7.738 -9.164 1 96 67 GLY A CA 1
ATOM 496 C C . GLY A 1 67 ? 8.797 8.93 -8.32 1 96 67 GLY A C 1
ATOM 497 O O . GLY A 1 67 ? 9.602 9.461 -7.551 1 96 67 GLY A O 1
ATOM 498 N N . ASP A 1 68 ? 7.52 9.344 -8.359 1 96.19 68 ASP A N 1
ATOM 499 C CA . ASP A 1 68 ? 7.105 10.594 -7.734 1 96.19 68 ASP A CA 1
ATOM 500 C C . ASP A 1 68 ? 6.75 10.391 -6.266 1 96.19 68 ASP A C 1
ATOM 502 O O . ASP A 1 68 ? 6.957 11.281 -5.438 1 96.19 68 ASP A O 1
ATOM 506 N N . MET A 1 69 ? 6.133 9.25 -5.957 1 97.5 69 MET A N 1
ATOM 507 C CA . MET A 1 69 ? 5.652 9 -4.598 1 97.5 69 MET A CA 1
ATOM 508 C C . MET A 1 69 ? 6.008 7.594 -4.141 1 97.5 69 MET A C 1
ATOM 510 O O . MET A 1 69 ? 5.84 6.629 -4.895 1 97.5 69 MET A O 1
ATOM 514 N N . PHE A 1 70 ? 6.645 7.504 -2.936 1 98.5 70 PHE A N 1
ATOM 515 C CA . PHE A 1 70 ? 6.652 6.242 -2.209 1 98.5 70 PHE A CA 1
ATOM 516 C C . PHE A 1 70 ? 5.297 5.977 -1.562 1 98.5 70 PHE A C 1
ATOM 518 O O . PHE A 1 70 ? 4.691 6.887 -0.991 1 98.5 70 PHE A O 1
ATOM 525 N N . VAL A 1 71 ? 4.734 4.746 -1.754 1 98.88 71 VAL A N 1
ATOM 526 C CA . VAL A 1 71 ? 3.352 4.547 -1.33 1 98.88 71 VAL A CA 1
ATOM 527 C C . VAL A 1 71 ? 3.266 3.338 -0.4 1 98.88 71 VAL A C 1
ATOM 529 O O . VAL A 1 71 ? 3.838 2.283 -0.687 1 98.88 71 VAL A O 1
ATOM 532 N N . VAL A 1 72 ? 2.676 3.516 0.752 1 98.88 72 VAL A N 1
ATOM 533 C CA . VAL A 1 72 ? 2.371 2.49 1.745 1 98.88 72 VAL A CA 1
ATOM 534 C C . VAL A 1 72 ? 0.86 2.385 1.935 1 98.88 72 VAL A C 1
ATOM 536 O O . VAL A 1 72 ? 0.184 3.393 2.158 1 98.88 72 VAL A O 1
ATOM 539 N N . ARG A 1 73 ? 0.311 1.163 1.753 1 98.75 73 ARG A N 1
ATOM 540 C CA . ARG A 1 73 ? -1.137 0.994 1.828 1 98.75 73 ARG A CA 1
ATOM 541 C C . ARG A 1 73 ? -1.502 -0.246 2.637 1 98.75 73 ARG A C 1
ATOM 543 O O . ARG A 1 73 ? -1.042 -1.349 2.334 1 98.75 73 ARG A O 1
ATOM 550 N N . THR A 1 74 ? -2.295 -0.1 3.633 1 98.81 74 THR A N 1
ATOM 551 C CA . THR A 1 74 ? -2.98 -1.154 4.371 1 98.81 74 THR A CA 1
ATOM 552 C C . THR A 1 74 ? -4.445 -0.79 4.602 1 98.81 74 THR A C 1
ATOM 554 O O . THR A 1 74 ? -4.793 0.391 4.664 1 98.81 74 THR A O 1
ATOM 557 N N . ALA A 1 75 ? -5.309 -1.833 4.746 1 98.69 75 ALA A N 1
ATOM 558 C CA . ALA A 1 75 ? -6.723 -1.573 5.004 1 98.69 75 ALA A CA 1
ATOM 559 C C . ALA A 1 75 ? -6.898 -0.665 6.219 1 98.69 75 ALA A C 1
ATOM 561 O O . ALA A 1 75 ? -6.32 -0.913 7.277 1 98.69 75 ALA A O 1
ATOM 562 N N . GLY A 1 76 ? -7.691 0.48 5.965 1 98.5 76 GLY A N 1
ATOM 563 C CA . GLY A 1 76 ? -7.93 1.425 7.043 1 98.5 76 GLY A CA 1
ATOM 564 C C . GLY A 1 76 ? -6.719 2.281 7.363 1 98.5 76 GLY A C 1
ATOM 565 O O . GLY A 1 76 ? -6.707 3 8.367 1 98.5 76 GLY A O 1
ATOM 566 N N . HIS A 1 77 ? -5.633 2.158 6.566 1 98.62 77 HIS A N 1
ATOM 567 C CA . HIS A 1 77 ? -4.371 2.83 6.848 1 98.62 77 HIS A CA 1
ATOM 568 C C . HIS A 1 77 ? -3.963 2.645 8.305 1 98.62 77 HIS A C 1
ATOM 570 O O . HIS A 1 77 ? -3.705 3.623 9.008 1 98.62 77 HIS A O 1
ATOM 576 N N . VAL A 1 78 ? -3.922 1.443 8.727 1 98.44 78 VAL A N 1
ATOM 577 C CA . VAL A 1 78 ? -3.523 1.16 10.102 1 98.44 78 VAL A CA 1
ATOM 578 C C . VAL A 1 78 ? -2.014 0.945 10.172 1 98.44 78 VAL A C 1
ATOM 580 O O . VAL A 1 78 ? -1.411 0.43 9.227 1 98.44 78 VAL A O 1
ATOM 583 N N . ILE A 1 79 ? -1.451 1.29 11.32 1 98.06 79 ILE A N 1
ATOM 584 C CA . ILE A 1 79 ? -0.01 1.275 11.539 1 98.06 79 ILE A CA 1
ATOM 585 C C . ILE A 1 79 ? 0.405 -0.062 12.148 1 98.06 79 ILE A C 1
ATOM 587 O O . ILE A 1 79 ? -0.228 -0.543 13.094 1 98.06 79 ILE A O 1
ATOM 591 N N . ASP A 1 80 ? 1.368 -0.66 11.602 1 97.38 80 ASP A N 1
ATOM 592 C CA . ASP A 1 80 ? 2.131 -1.746 12.211 1 97.38 80 ASP A CA 1
ATOM 593 C C . ASP A 1 80 ? 3.625 -1.592 11.93 1 97.38 80 ASP A C 1
ATOM 595 O O . ASP A 1 80 ? 4.059 -0.571 11.391 1 97.38 80 ASP A O 1
ATOM 599 N N . ASN A 1 81 ? 4.441 -2.562 12.344 1 97.62 81 ASN A N 1
ATOM 600 C CA . ASN A 1 81 ? 5.891 -2.402 12.234 1 97.62 81 ASN A CA 1
ATOM 601 C C . ASN A 1 81 ? 6.34 -2.307 10.781 1 97.62 81 ASN A C 1
ATOM 603 O O . ASN A 1 81 ? 7.246 -1.539 10.453 1 97.62 81 ASN A O 1
ATOM 607 N N . ALA A 1 82 ? 5.73 -3.078 9.938 1 97.62 82 ALA A N 1
ATOM 608 C CA . ALA A 1 82 ? 6.078 -3.027 8.523 1 97.62 82 ALA A CA 1
ATOM 609 C C . ALA A 1 82 ? 5.766 -1.657 7.926 1 97.62 82 ALA A C 1
ATOM 611 O O . ALA A 1 82 ? 6.52 -1.148 7.094 1 97.62 82 ALA A O 1
ATOM 612 N N . VAL A 1 83 ? 4.633 -1.114 8.359 1 98.5 83 VAL A N 1
ATOM 613 C CA . VAL A 1 83 ? 4.23 0.208 7.891 1 98.5 83 VAL A CA 1
ATOM 614 C C . VAL A 1 83 ? 5.219 1.258 8.398 1 98.5 83 VAL A C 1
ATOM 616 O O . VAL A 1 83 ? 5.723 2.074 7.625 1 98.5 83 VAL A O 1
ATOM 619 N N . LEU A 1 84 ? 5.551 1.208 9.719 1 98.62 84 LEU A N 1
ATOM 620 C CA . LEU A 1 84 ? 6.496 2.168 10.273 1 98.62 84 LEU A CA 1
ATOM 621 C C . LEU A 1 84 ? 7.863 2.033 9.609 1 98.62 84 LEU A C 1
ATOM 623 O O . LEU A 1 84 ? 8.5 3.037 9.273 1 98.62 84 LEU A O 1
ATOM 627 N N . GLY A 1 85 ? 8.305 0.805 9.461 1 98.69 85 GLY A N 1
ATOM 628 C CA . GLY A 1 85 ? 9.562 0.573 8.766 1 98.69 85 GLY A CA 1
ATOM 629 C C . GLY A 1 85 ? 9.57 1.118 7.348 1 98.69 85 GLY A C 1
ATOM 630 O O . GLY A 1 85 ? 10.578 1.666 6.895 1 98.69 85 GLY A O 1
ATOM 631 N N . SER A 1 86 ? 8.453 1.001 6.645 1 98.81 86 SER A N 1
ATOM 632 C CA . SER A 1 86 ? 8.336 1.496 5.277 1 98.81 86 SER A CA 1
ATOM 633 C C . SER A 1 86 ? 8.414 3.018 5.23 1 98.81 86 SER A C 1
ATOM 635 O O . SER A 1 86 ? 9.141 3.582 4.41 1 98.81 86 SER A O 1
ATOM 637 N N . ILE A 1 87 ? 7.656 3.633 6.121 1 98.81 87 ILE A N 1
ATOM 638 C CA . ILE A 1 87 ? 7.645 5.09 6.141 1 98.81 87 ILE A CA 1
ATOM 639 C C . ILE A 1 87 ? 9.016 5.613 6.574 1 98.81 87 ILE A C 1
ATOM 641 O O . ILE A 1 87 ? 9.523 6.578 6 1 98.81 87 ILE A O 1
ATOM 645 N N . GLU A 1 88 ? 9.656 4.949 7.523 1 98.5 88 GLU A N 1
ATOM 646 C CA . GLU A 1 88 ? 11 5.336 7.945 1 98.5 88 GLU A CA 1
ATOM 647 C C . GLU A 1 88 ? 12 5.191 6.797 1 98.5 88 GLU A C 1
ATOM 649 O O . GLU A 1 88 ? 12.883 6.035 6.629 1 98.5 88 GLU A O 1
ATOM 654 N N . TYR A 1 89 ? 11.891 4.113 6.109 1 98.31 89 TYR A N 1
ATOM 655 C CA . TYR A 1 89 ? 12.766 3.945 4.953 1 98.31 89 TYR A CA 1
ATOM 656 C C . TYR A 1 89 ? 12.656 5.133 4.008 1 98.31 89 TYR A C 1
ATOM 658 O O . TYR A 1 89 ? 13.664 5.668 3.545 1 98.31 89 TYR A O 1
ATOM 666 N N . ALA A 1 90 ? 11.43 5.566 3.703 1 97.88 90 ALA A N 1
ATOM 667 C CA . ALA A 1 90 ? 11.188 6.695 2.809 1 97.88 90 ALA A CA 1
ATOM 668 C C . ALA A 1 90 ? 11.844 7.965 3.344 1 97.88 90 ALA A C 1
ATOM 670 O O . ALA A 1 90 ? 12.5 8.695 2.6 1 97.88 90 ALA A O 1
ATOM 671 N N . VAL A 1 91 ? 11.734 8.203 4.641 1 96.75 91 VAL A N 1
ATOM 672 C CA . VAL A 1 91 ? 12.133 9.5 5.164 1 96.75 91 VAL A CA 1
ATOM 673 C C . VAL A 1 91 ? 13.625 9.492 5.496 1 96.75 91 VAL A C 1
ATOM 675 O O . VAL A 1 91 ? 14.305 10.508 5.34 1 96.75 91 VAL A O 1
ATOM 678 N N . THR A 1 92 ? 14.227 8.336 5.887 1 96.56 92 THR A N 1
ATOM 679 C CA . THR A 1 92 ? 15.609 8.328 6.363 1 96.56 92 THR A CA 1
ATOM 680 C C . THR A 1 92 ? 16.562 7.898 5.25 1 96.56 92 THR A C 1
ATOM 682 O O . THR A 1 92 ? 17.719 8.32 5.223 1 96.56 92 THR A O 1
ATOM 685 N N . VAL A 1 93 ? 16.078 7.059 4.371 1 96 93 VAL A N 1
ATOM 686 C CA . VAL A 1 93 ? 16.953 6.551 3.316 1 96 93 VAL A CA 1
ATOM 687 C C . VAL A 1 93 ? 16.719 7.34 2.029 1 96 93 VAL A C 1
ATOM 689 O O . VAL A 1 93 ? 17.672 7.832 1.413 1 96 93 VAL A O 1
ATOM 692 N N . LEU A 1 94 ? 15.477 7.516 1.645 1 96.56 94 LEU A N 1
ATOM 693 C CA . LEU A 1 94 ? 15.164 8.211 0.4 1 96.56 94 LEU A CA 1
ATOM 694 C C . LEU A 1 94 ? 15.062 9.719 0.63 1 96.56 94 LEU A C 1
ATOM 696 O O . LEU A 1 94 ? 14.984 10.492 -0.326 1 96.56 94 LEU A O 1
ATOM 700 N N . LYS A 1 95 ? 15.016 10.133 1.856 1 96.5 95 LYS A N 1
ATOM 701 C CA . LYS A 1 95 ? 15.016 11.539 2.268 1 96.5 95 LYS A CA 1
ATOM 702 C C . LYS A 1 95 ? 13.781 12.266 1.757 1 96.5 95 LYS A C 1
ATOM 704 O O . LYS A 1 95 ? 13.867 13.414 1.312 1 96.5 95 LYS A O 1
ATOM 709 N N . VAL A 1 96 ? 12.695 11.594 1.763 1 97.44 96 VAL A N 1
ATOM 710 C CA . VAL A 1 96 ? 11.422 12.172 1.35 1 97.44 96 VAL A CA 1
ATOM 711 C C . VAL A 1 96 ? 10.992 13.25 2.346 1 97.44 96 VAL A C 1
ATOM 713 O O . VAL A 1 96 ? 10.961 13.008 3.555 1 97.44 96 VAL A O 1
ATOM 716 N N . PRO A 1 97 ? 10.594 14.391 1.866 1 98.06 97 PRO A N 1
ATOM 717 C CA . PRO A 1 97 ? 10.344 15.5 2.787 1 98.06 97 PRO A CA 1
ATOM 718 C C . PRO A 1 97 ? 8.914 15.523 3.312 1 98.06 97 PRO A C 1
ATOM 720 O O . PRO A 1 97 ? 8.625 16.188 4.312 1 98.06 97 PRO A O 1
ATOM 723 N N . LEU A 1 98 ? 7.953 14.844 2.666 1 98.69 98 LEU A N 1
ATOM 724 C CA . LEU A 1 98 ? 6.547 14.984 3.021 1 98.69 98 LEU A CA 1
ATOM 725 C C . LEU A 1 98 ? 5.902 13.617 3.25 1 98.69 98 LEU A C 1
ATOM 727 O O . LEU A 1 98 ? 6.023 12.727 2.412 1 98.69 98 LEU A O 1
ATOM 731 N N . ILE A 1 99 ? 5.301 13.43 4.398 1 98.88 99 ILE A N 1
ATOM 732 C CA . ILE A 1 99 ? 4.453 12.281 4.691 1 98.88 99 ILE A CA 1
ATOM 733 C C . ILE A 1 99 ? 2.984 12.672 4.555 1 98.88 99 ILE A C 1
ATOM 735 O O . ILE A 1 99 ? 2.541 13.656 5.141 1 98.88 99 ILE A O 1
ATOM 739 N N . VAL A 1 100 ? 2.262 11.938 3.748 1 98.94 100 VAL A N 1
ATOM 740 C CA . VAL A 1 100 ? 0.828 12.148 3.582 1 98.94 100 VAL A CA 1
ATOM 741 C C . VAL A 1 100 ? 0.06 10.961 4.156 1 98.94 100 VAL A C 1
ATOM 743 O O . VAL A 1 100 ? 0.243 9.82 3.719 1 98.94 100 VAL A O 1
ATOM 746 N N . VAL A 1 101 ? -0.7 11.188 5.176 1 98.94 101 VAL A N 1
ATOM 747 C CA . VAL A 1 101 ? -1.678 10.203 5.629 1 98.94 101 VAL A CA 1
ATOM 748 C C . VAL A 1 101 ? -3 10.414 4.895 1 98.94 101 VAL A C 1
ATOM 750 O O . VAL A 1 101 ? -3.598 11.492 4.977 1 98.94 101 VAL A O 1
ATOM 753 N N . LEU A 1 102 ? -3.432 9.367 4.172 1 98.88 102 LEU A N 1
ATOM 754 C CA . LEU A 1 102 ? -4.57 9.5 3.273 1 98.88 102 LEU A CA 1
ATOM 755 C C . LEU A 1 102 ? -5.699 8.555 3.674 1 98.88 102 LEU A C 1
ATOM 757 O O . LEU A 1 102 ? -5.688 7.379 3.309 1 98.88 102 LEU A O 1
ATOM 761 N N . GLY A 1 103 ? -6.688 9.086 4.445 1 98.75 103 GLY A N 1
ATOM 762 C CA . GLY A 1 103 ? -7.941 8.383 4.672 1 98.75 103 GLY A CA 1
ATOM 763 C C . GLY A 1 103 ? -8.969 8.648 3.586 1 98.75 103 GLY A C 1
ATOM 764 O O . GLY A 1 103 ? -8.672 9.297 2.582 1 98.75 103 GLY A O 1
ATOM 765 N N . HIS A 1 104 ? -10.117 8.094 3.752 1 98.5 104 HIS A N 1
ATOM 766 C CA . HIS A 1 104 ? -11.164 8.32 2.764 1 98.5 104 HIS A CA 1
ATOM 767 C C . HIS A 1 104 ? -12.547 8.055 3.354 1 98.5 104 HIS A C 1
ATOM 769 O O . HIS A 1 104 ? -12.672 7.344 4.355 1 98.5 104 HIS A O 1
ATOM 775 N N . ASP A 1 105 ? -13.516 8.68 2.811 1 96.56 105 ASP A N 1
ATOM 776 C CA . ASP A 1 105 ? -14.875 8.406 3.254 1 96.56 105 ASP A CA 1
ATOM 777 C C . ASP A 1 105 ? -15.344 7.027 2.789 1 96.56 105 ASP A C 1
ATOM 779 O O . ASP A 1 105 ? -14.711 6.414 1.921 1 96.56 105 ASP A O 1
ATOM 783 N N . SER A 1 106 ? -16.344 6.453 3.502 1 96.69 106 SER A N 1
ATOM 784 C CA . SER A 1 106 ? -16.875 5.121 3.23 1 96.69 106 SER A CA 1
ATOM 785 C C . SER A 1 106 ? -15.789 4.059 3.346 1 96.69 106 SER A C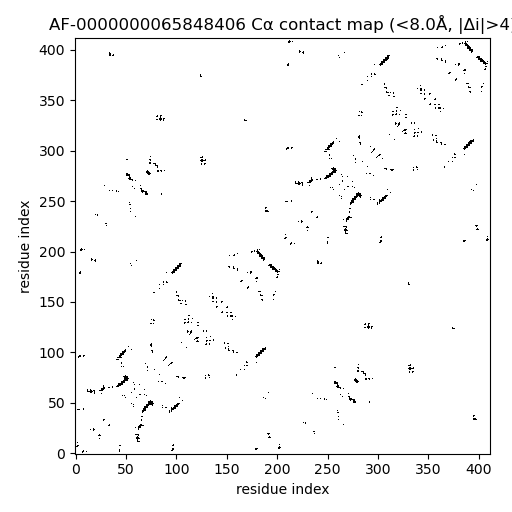 1
ATOM 787 O O . SER A 1 106 ? -15.703 3.16 2.504 1 96.69 106 SER A O 1
ATOM 789 N N . CYS A 1 107 ? -15.008 4.211 4.289 1 97.88 107 CYS A N 1
ATOM 790 C CA . CYS A 1 107 ? -13.922 3.27 4.543 1 97.88 107 CYS A CA 1
ATOM 791 C C . CYS A 1 107 ? -14.445 1.994 5.188 1 97.88 107 CYS A C 1
ATOM 793 O O . CYS A 1 107 ? -15.07 2.043 6.25 1 97.88 107 CYS A O 1
ATOM 795 N N . GLY A 1 108 ? -14.156 0.856 4.629 1 97.31 108 GLY A N 1
ATOM 796 C CA . GLY A 1 108 ? -14.617 -0.427 5.137 1 97.31 108 GLY A CA 1
ATOM 797 C C . GLY A 1 108 ? -14.086 -0.746 6.52 1 97.31 108 GLY A C 1
ATOM 798 O O . GLY A 1 108 ? -14.781 -1.358 7.332 1 97.31 108 GLY A O 1
ATOM 799 N N . ALA A 1 109 ? -12.844 -0.427 6.816 1 98.25 109 ALA A N 1
ATOM 800 C CA . ALA A 1 109 ? -12.234 -0.688 8.125 1 98.25 109 ALA A CA 1
ATOM 801 C C . ALA A 1 109 ? -12.961 0.076 9.227 1 98.25 109 ALA A C 1
ATOM 803 O O . ALA A 1 109 ? -13.203 -0.466 10.305 1 98.25 109 ALA A O 1
ATOM 804 N N . VAL A 1 110 ? -13.25 1.36 8.977 1 98.38 110 VAL A N 1
ATOM 805 C CA . VAL A 1 110 ? -13.969 2.168 9.953 1 98.38 110 VAL A CA 1
ATOM 806 C C . VAL A 1 110 ? -15.367 1.595 10.164 1 98.38 110 VAL A C 1
ATOM 808 O O . VAL A 1 110 ? -15.828 1.46 11.305 1 98.38 110 VAL A O 1
ATOM 811 N N . LYS A 1 111 ? -16.031 1.227 9.055 1 97.5 111 LYS A N 1
ATOM 812 C CA . LYS A 1 111 ? -17.359 0.635 9.141 1 97.5 111 LYS A CA 1
ATOM 813 C C . LYS A 1 111 ? -17.328 -0.663 9.945 1 97.5 111 LYS A C 1
ATOM 815 O O . LYS A 1 111 ? -18.203 -0.901 10.781 1 97.5 111 LYS A O 1
ATOM 820 N N . ALA A 1 112 ? -16.406 -1.515 9.656 1 98.06 112 ALA A N 1
ATOM 821 C CA . ALA A 1 112 ? -16.266 -2.775 10.383 1 98.06 112 ALA A CA 1
ATOM 822 C C . ALA A 1 112 ? -16.047 -2.529 11.867 1 98.06 112 ALA A C 1
ATOM 824 O O . ALA A 1 112 ? -16.562 -3.27 12.711 1 98.06 112 ALA A O 1
ATOM 825 N N . THR A 1 113 ? -15.25 -1.524 12.188 1 98.75 113 THR A N 1
ATOM 826 C CA . THR A 1 113 ? -14.969 -1.198 13.578 1 98.75 113 THR A CA 1
ATOM 827 C C . THR A 1 113 ? -16.234 -0.713 14.281 1 98.75 113 THR A C 1
ATOM 829 O O . THR A 1 113 ? -16.516 -1.113 15.414 1 98.75 113 THR A O 1
ATOM 832 N N . LEU A 1 114 ? -16.969 0.137 13.609 1 98.56 114 LEU A N 1
ATOM 833 C CA . LEU A 1 114 ? -18.234 0.619 14.172 1 98.56 114 LEU A CA 1
ATOM 834 C C . LEU A 1 114 ? -19.203 -0.532 14.391 1 98.56 114 LEU A C 1
ATOM 836 O O . LEU A 1 114 ? -19.875 -0.589 15.422 1 98.56 114 LEU A O 1
ATOM 840 N N . SER A 1 115 ? -19.281 -1.448 13.438 1 98.25 115 SER A N 1
ATOM 841 C CA . SER A 1 115 ? -20.125 -2.629 13.586 1 98.25 115 SER A CA 1
ATOM 842 C C . SER A 1 115 ? -19.703 -3.467 14.789 1 98.25 115 SER A C 1
ATOM 844 O O . SER A 1 115 ? -20.547 -4 15.508 1 98.25 115 SER A O 1
ATOM 846 N N . ALA A 1 116 ? -18.422 -3.6 14.977 1 98.44 116 ALA A N 1
ATOM 847 C CA . ALA A 1 116 ? -17.906 -4.336 16.125 1 98.44 116 ALA A CA 1
ATOM 848 C C . ALA A 1 116 ? -18.281 -3.65 17.438 1 98.44 116 ALA A C 1
ATOM 850 O O . ALA A 1 116 ? -18.734 -4.305 18.375 1 98.44 116 ALA A O 1
ATOM 851 N N . LEU A 1 117 ? -18.125 -2.369 17.531 1 98.25 117 LEU A N 1
ATOM 852 C CA . LEU A 1 117 ? -18.328 -1.604 18.75 1 98.25 117 LEU A CA 1
ATOM 853 C C . LEU A 1 117 ? -19.828 -1.501 19.078 1 98.25 117 LEU A C 1
ATOM 855 O O . LEU A 1 117 ? -20.203 -1.583 20.25 1 98.25 117 LEU A O 1
ATOM 859 N N . ASP A 1 118 ? -20.609 -1.348 18.078 1 98.31 118 ASP A N 1
ATOM 860 C CA . ASP A 1 118 ? -22.016 -1.027 18.297 1 98.31 118 ASP A CA 1
ATOM 861 C C . ASP A 1 118 ? -22.875 -2.291 18.297 1 98.31 118 ASP A C 1
ATOM 863 O O . ASP A 1 118 ? -23.906 -2.352 18.984 1 98.31 118 ASP A O 1
ATOM 867 N N . GLU A 1 119 ? -22.469 -3.277 17.5 1 98.31 119 GLU A N 1
ATOM 868 C CA . GLU A 1 119 ? -23.328 -4.453 17.312 1 98.31 119 GLU A CA 1
ATOM 869 C C . GLU A 1 119 ? -22.641 -5.715 17.828 1 98.31 119 GLU A C 1
ATOM 871 O O . GLU A 1 119 ? -23.25 -6.785 17.875 1 98.31 119 GLU A O 1
ATOM 876 N N . GLY A 1 120 ? -21.438 -5.648 18.172 1 97.88 120 GLY A N 1
ATOM 877 C CA . GLY A 1 120 ? -20.703 -6.809 18.641 1 97.88 120 GLY A CA 1
ATOM 878 C C . GLY A 1 120 ? -20.266 -7.742 17.531 1 97.88 120 GLY A C 1
ATOM 879 O O . GLY A 1 120 ? -19.938 -8.898 17.781 1 97.88 120 GLY A O 1
ATOM 880 N N . GLU A 1 121 ? -20.266 -7.246 16.281 1 97.69 121 GLU A N 1
ATOM 881 C CA . GLU A 1 121 ? -19.859 -8.047 15.133 1 97.69 121 GLU A CA 1
ATOM 882 C C . GLU A 1 121 ? -18.359 -7.965 14.914 1 97.69 121 GLU A C 1
ATOM 884 O O . GLU A 1 121 ? -17.891 -7.301 13.984 1 97.69 121 GLU A O 1
ATOM 889 N N . VAL A 1 122 ? -17.609 -8.742 15.672 1 97.44 122 VAL A N 1
ATOM 890 C CA . VAL A 1 122 ? -16.156 -8.734 15.602 1 97.44 122 VAL A CA 1
ATOM 891 C C . VAL A 1 122 ? -15.688 -9.727 14.547 1 97.44 122 VAL A C 1
ATOM 893 O O . VAL A 1 122 ? -16 -10.914 14.617 1 97.44 122 VAL A O 1
ATOM 896 N N . PRO A 1 123 ? -14.969 -9.234 13.57 1 97.06 123 PRO A N 1
ATOM 897 C CA . PRO A 1 123 ? -14.477 -10.156 12.547 1 97.06 123 PRO A CA 1
ATOM 898 C C . PRO A 1 123 ? -13.469 -11.164 13.094 1 97.06 123 PRO A C 1
ATOM 900 O O . PRO A 1 123 ? -12.859 -10.922 14.141 1 97.06 123 PRO A O 1
ATOM 903 N N . SER A 1 124 ? -13.367 -12.289 12.367 1 95.56 124 SER A N 1
ATOM 904 C CA . SER A 1 124 ? -12.359 -13.297 12.695 1 95.56 124 SER A CA 1
ATOM 905 C C . SER A 1 124 ? -11.086 -13.094 11.883 1 95.56 124 SER A C 1
ATOM 907 O O . SER A 1 124 ? -11.023 -12.211 11.023 1 95.56 124 SER A O 1
ATOM 909 N N . GLY A 1 125 ? -10.055 -13.883 12.234 1 96.38 125 GLY A N 1
ATOM 910 C CA . GLY A 1 125 ? -8.812 -13.836 11.469 1 96.38 125 GLY A CA 1
ATOM 911 C C . GLY A 1 125 ? -8.07 -12.516 11.625 1 96.38 125 GLY A C 1
ATOM 912 O O . GLY A 1 125 ? -8.156 -11.867 12.664 1 96.38 125 GLY A O 1
ATOM 913 N N . PHE A 1 126 ? -7.355 -12.148 10.609 1 98.19 126 PHE A N 1
ATOM 914 C CA . PHE A 1 126 ? -6.477 -10.984 10.711 1 98.19 126 PHE A CA 1
ATOM 915 C C . PHE A 1 126 ? -7.242 -9.703 10.422 1 98.19 126 PHE A C 1
ATOM 917 O O . PHE A 1 126 ? -6.75 -8.602 10.703 1 98.19 126 PHE A O 1
ATOM 924 N N . VAL A 1 127 ? -8.492 -9.805 9.922 1 98.12 127 VAL A N 1
ATOM 925 C CA . VAL A 1 127 ? -9.336 -8.617 9.797 1 98.12 127 VAL A CA 1
ATOM 92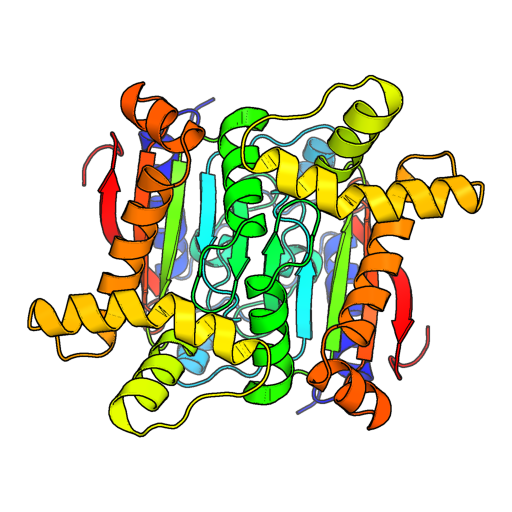6 C C . VAL A 1 127 ? -9.617 -8.039 11.18 1 98.12 127 VAL A C 1
ATOM 928 O O . VAL A 1 127 ? -9.742 -6.82 11.344 1 98.12 127 VAL A O 1
ATOM 931 N N . ARG A 1 128 ? -9.68 -8.914 12.148 1 97.94 128 ARG A N 1
ATOM 932 C CA . ARG A 1 128 ? -9.836 -8.477 13.539 1 97.94 128 ARG A CA 1
ATOM 933 C C . ARG A 1 128 ? -8.727 -7.508 13.93 1 97.94 128 ARG A C 1
ATOM 935 O O . ARG A 1 128 ? -8.977 -6.543 14.664 1 97.94 128 ARG A O 1
ATOM 942 N N . ASP A 1 129 ? -7.477 -7.777 13.461 1 98 129 ASP A N 1
ATOM 943 C CA . ASP A 1 129 ? -6.34 -6.914 13.773 1 98 129 ASP A CA 1
ATOM 944 C C . ASP A 1 129 ? -6.578 -5.496 13.258 1 98 129 ASP A C 1
ATOM 946 O O . ASP A 1 129 ? -6.168 -4.523 13.898 1 98 129 ASP A O 1
ATOM 950 N N . ILE A 1 130 ? -7.234 -5.371 12.094 1 98.5 130 ILE A N 1
ATOM 951 C CA . ILE A 1 130 ? -7.555 -4.066 11.531 1 98.5 130 ILE A CA 1
ATOM 952 C C . ILE A 1 130 ? -8.547 -3.342 12.438 1 98.5 130 ILE A C 1
ATOM 954 O O . ILE A 1 130 ? -8.336 -2.18 12.797 1 98.5 130 ILE A O 1
ATOM 958 N N . VAL A 1 131 ? -9.578 -4.027 12.844 1 98.62 131 VAL A N 1
ATOM 959 C CA . VAL A 1 131 ? -10.625 -3.473 13.695 1 98.62 131 VAL A CA 1
ATOM 960 C C . VAL A 1 131 ? -10.023 -3.029 15.031 1 98.62 131 VAL A C 1
ATOM 962 O O . VAL A 1 131 ? -10.32 -1.933 15.516 1 98.62 131 VAL A O 1
ATOM 965 N N . GLU A 1 132 ? -9.172 -3.852 15.578 1 98.38 132 GLU A N 1
ATOM 966 C CA . GLU A 1 132 ? -8.531 -3.539 16.844 1 98.38 132 GLU A CA 1
ATOM 967 C C . GLU A 1 132 ? -7.707 -2.26 16.75 1 98.38 132 GLU A C 1
ATOM 969 O O . GLU A 1 132 ? -7.664 -1.47 17.703 1 98.38 132 GLU A O 1
ATOM 974 N N . ARG A 1 133 ? -7.094 -2.027 15.641 1 97.88 133 ARG A N 1
ATOM 975 C CA . ARG A 1 133 ? -6.188 -0.898 15.477 1 97.88 133 ARG A CA 1
ATOM 976 C C . ARG A 1 133 ? -6.953 0.381 15.156 1 97.88 133 ARG A C 1
ATOM 978 O O . ARG A 1 133 ? -6.469 1.482 15.43 1 97.88 133 ARG A O 1
ATOM 985 N N . VAL A 1 134 ? -8.133 0.265 14.609 1 98.69 134 VAL A N 1
ATOM 986 C CA . VAL A 1 134 ? -8.961 1.424 14.305 1 98.69 134 VAL A CA 1
ATOM 987 C C . VAL A 1 134 ? -9.773 1.819 15.539 1 98.69 134 VAL A C 1
ATOM 989 O O . VAL A 1 134 ? -10.125 2.99 15.711 1 98.69 134 VAL A O 1
ATOM 992 N N . THR A 1 135 ? -10.031 0.883 16.422 1 98.81 135 THR A N 1
ATOM 993 C CA . THR A 1 135 ? -10.945 1.005 17.547 1 98.81 135 THR A CA 1
ATOM 994 C C . THR A 1 135 ? -10.578 2.205 18.422 1 98.81 135 THR A C 1
ATOM 996 O O . THR A 1 135 ? -11.438 3.02 18.75 1 98.81 135 THR A O 1
ATOM 999 N N . PRO A 1 136 ? -9.273 2.396 18.812 1 98.62 136 PRO A N 1
ATOM 1000 C CA . PRO A 1 136 ? -8.961 3.537 19.672 1 98.62 136 PRO A CA 1
ATOM 1001 C C . PRO A 1 136 ? -9.367 4.875 19.047 1 98.62 136 PRO A C 1
ATOM 1003 O O . PRO A 1 136 ? -9.797 5.781 19.766 1 98.62 136 PRO A O 1
ATOM 1006 N N . SER A 1 137 ? -9.18 5.004 17.719 1 98.75 137 SER A N 1
ATOM 1007 C CA . SER A 1 137 ? -9.555 6.25 17.062 1 98.75 137 SER A CA 1
ATOM 1008 C C . SER A 1 137 ? -11.047 6.531 17.219 1 98.75 137 SER A C 1
ATOM 1010 O O . SER A 1 137 ? -11.445 7.68 17.438 1 98.75 137 SER A O 1
ATOM 1012 N N . ILE A 1 138 ? -11.875 5.469 17.062 1 98.69 138 ILE A N 1
ATOM 1013 C CA . ILE A 1 138 ? -13.32 5.617 17.188 1 98.69 138 ILE A CA 1
ATOM 1014 C C . ILE A 1 138 ? -13.68 5.988 18.625 1 98.69 138 ILE A C 1
ATOM 1016 O O . ILE A 1 138 ? -14.492 6.891 18.844 1 98.69 138 ILE A O 1
ATOM 1020 N N . LEU A 1 139 ? -13.094 5.312 19.594 1 98.75 139 LEU A N 1
ATOM 1021 C CA . LEU A 1 139 ? -13.391 5.566 21 1 98.75 139 LEU A CA 1
ATOM 1022 C C . LEU A 1 139 ? -13 6.988 21.391 1 98.75 139 LEU A C 1
ATOM 1024 O O . LEU A 1 139 ? -13.742 7.664 22.094 1 98.75 139 LEU A O 1
ATOM 1028 N N . LEU A 1 140 ? -11.859 7.449 20.969 1 98.5 140 LEU A N 1
ATOM 1029 C CA . LEU A 1 140 ? -11.43 8.82 21.234 1 98.5 140 LEU A CA 1
ATOM 1030 C C . LEU A 1 140 ? -12.383 9.82 20.594 1 98.5 140 LEU A C 1
ATOM 1032 O O . LEU A 1 140 ? -12.68 10.867 21.172 1 98.5 140 LEU A O 1
ATOM 1036 N N . GLY A 1 141 ? -12.797 9.523 19.328 1 98.56 141 GLY A N 1
ATOM 1037 C CA . GLY A 1 141 ? -13.789 10.359 18.672 1 98.56 141 GLY A CA 1
ATOM 1038 C C . GLY A 1 141 ? -15.086 10.461 19.453 1 98.56 141 GLY A C 1
ATOM 1039 O O . GLY A 1 141 ? -15.625 11.555 19.625 1 98.56 141 GLY A O 1
ATOM 1040 N N . ARG A 1 142 ? -15.594 9.328 19.891 1 98.44 142 ARG A N 1
ATOM 1041 C CA . ARG A 1 142 ? -16.828 9.312 20.672 1 98.44 142 ARG A CA 1
ATOM 1042 C C . ARG A 1 142 ? -16.672 10.125 21.953 1 98.44 142 ARG A C 1
ATOM 1044 O O . ARG A 1 142 ? -17.578 10.867 22.328 1 98.44 142 ARG A O 1
ATOM 1051 N N . LYS A 1 143 ? -15.594 9.945 22.609 1 98.44 143 LYS A N 1
ATOM 1052 C CA . LYS A 1 143 ? -15.312 10.727 23.812 1 98.44 143 LYS A CA 1
ATOM 1053 C C . LYS A 1 143 ? -15.336 12.227 23.516 1 98.44 143 LYS A C 1
ATOM 1055 O O . LYS A 1 143 ? -15.758 13.023 24.344 1 98.44 143 LYS A O 1
ATOM 1060 N N . ALA A 1 144 ? -14.852 12.617 22.359 1 98.19 144 ALA A N 1
ATOM 1061 C CA . ALA A 1 144 ? -14.781 14.016 21.953 1 98.19 144 ALA A CA 1
ATOM 1062 C C . ALA A 1 144 ? -16.141 14.508 21.453 1 98.19 144 ALA A C 1
ATOM 1064 O O . ALA A 1 144 ? -16.281 15.656 21.031 1 98.19 144 ALA A O 1
ATOM 1065 N N . GLY A 1 145 ? -17.188 13.656 21.375 1 98.38 145 GLY A N 1
ATOM 1066 C CA . GLY A 1 145 ? -18.531 14.07 21.031 1 98.38 145 GLY A CA 1
ATOM 1067 C C . GLY A 1 145 ? -18.875 13.828 19.578 1 98.38 145 GLY A C 1
ATOM 1068 O O . GLY A 1 145 ? -19.922 14.273 19.094 1 98.38 145 GLY A O 1
ATOM 1069 N N . LEU A 1 146 ? -17.938 13.133 18.859 1 98.12 146 LEU A N 1
ATOM 1070 C CA . LEU A 1 146 ? -18.219 12.82 17.453 1 98.12 146 LEU A CA 1
ATOM 1071 C C . LEU A 1 146 ? -19.25 11.711 17.359 1 98.12 146 LEU A C 1
ATOM 1073 O O . LEU A 1 146 ? -19.328 10.836 18.219 1 98.12 146 LEU A O 1
ATOM 1077 N N . SER A 1 147 ? -20.109 11.766 16.266 1 96.75 147 SER A N 1
ATOM 1078 C CA . SER A 1 147 ? -21.156 10.758 16.141 1 96.75 147 SER A CA 1
ATOM 1079 C C . SER A 1 147 ? -21.312 10.297 14.703 1 96.75 147 SER A C 1
ATOM 1081 O O . SER A 1 147 ? -21.953 9.273 14.445 1 96.75 147 SER A O 1
ATOM 1083 N N . ARG A 1 148 ? -20.781 11.07 13.805 1 97.31 148 ARG A N 1
ATOM 1084 C CA . ARG A 1 148 ? -20.969 10.727 12.398 1 97.31 148 ARG A CA 1
ATOM 1085 C C . ARG A 1 148 ? -19.812 9.906 11.867 1 97.31 148 ARG A C 1
ATOM 1087 O O . ARG A 1 148 ? -18.672 10.078 12.305 1 97.31 148 ARG A O 1
ATOM 1094 N N . VAL A 1 149 ? -20.094 9.078 10.867 1 96.94 149 VAL A N 1
ATOM 1095 C CA . VAL A 1 149 ? -19.094 8.172 10.312 1 96.94 149 VAL A CA 1
ATOM 1096 C C . VAL A 1 149 ? -17.953 8.977 9.688 1 96.94 149 VAL A C 1
ATOM 1098 O O . VAL A 1 149 ? -16.781 8.625 9.852 1 96.94 149 VAL A O 1
ATOM 1101 N N . ASP A 1 150 ? -18.281 10.023 8.938 1 96.5 150 ASP A N 1
ATOM 1102 C CA . ASP A 1 150 ? -17.25 10.836 8.289 1 96.5 150 ASP A CA 1
ATOM 1103 C C . ASP A 1 150 ? -16.344 11.508 9.32 1 96.5 150 ASP A C 1
ATOM 1105 O O . ASP A 1 150 ? -15.156 11.695 9.078 1 96.5 150 ASP A O 1
ATOM 1109 N N . GLU A 1 151 ? -16.891 11.867 10.422 1 98.06 151 GLU A N 1
ATOM 1110 C CA . GLU A 1 151 ? -16.109 12.445 11.5 1 98.06 151 GLU A CA 1
ATOM 1111 C C . GLU A 1 151 ? -15.125 11.414 12.07 1 98.06 151 GLU A C 1
ATOM 1113 O O . GLU A 1 151 ? -13.984 11.758 12.391 1 98.06 151 GLU A O 1
ATOM 1118 N N . PHE A 1 152 ? -15.586 10.195 12.211 1 98.62 152 PHE A N 1
ATOM 1119 C CA . PHE A 1 152 ? -14.719 9.133 12.711 1 98.62 152 PHE A CA 1
ATOM 1120 C C . PHE A 1 152 ? -13.578 8.859 11.734 1 98.62 152 PHE A C 1
ATOM 1122 O O . PHE A 1 152 ? -12.461 8.555 12.148 1 98.62 152 PHE A O 1
ATOM 1129 N N . GLU A 1 153 ? -13.906 8.898 10.477 1 98.5 153 GLU A N 1
ATOM 1130 C CA . GLU A 1 153 ? -12.883 8.711 9.453 1 98.5 153 GLU A CA 1
ATOM 1131 C C . GLU A 1 153 ? -11.805 9.797 9.539 1 98.5 153 GLU A C 1
ATOM 1133 O O . GLU A 1 153 ? -10.617 9.5 9.461 1 98.5 153 GLU A O 1
ATOM 1138 N N . ALA A 1 154 ? -12.195 11.031 9.703 1 98.56 154 ALA A N 1
ATOM 1139 C CA . ALA A 1 154 ? -11.242 12.133 9.875 1 98.56 154 ALA A CA 1
ATOM 1140 C C . ALA A 1 154 ? -10.461 11.984 11.172 1 98.56 154 ALA A C 1
ATOM 1142 O O . ALA A 1 154 ? -9.266 12.258 11.219 1 98.56 154 ALA A O 1
ATOM 1143 N N . GLN A 1 155 ? -11.18 11.594 12.227 1 98.69 155 GLN A N 1
ATOM 1144 C CA . GLN A 1 155 ? -10.523 11.375 13.516 1 98.69 155 GLN A CA 1
ATOM 1145 C C . GLN A 1 155 ? -9.453 10.297 13.406 1 98.69 155 GLN A C 1
ATOM 1147 O O . GLN A 1 155 ? -8.383 10.422 14.016 1 98.69 155 GLN A O 1
ATOM 1152 N N . H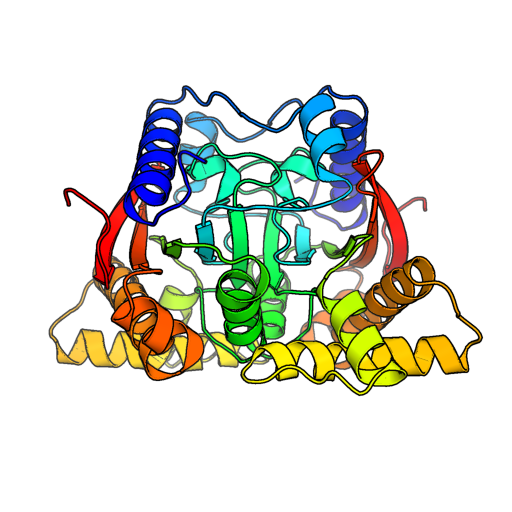IS A 1 156 ? -9.75 9.234 12.703 1 98.81 156 HIS A N 1
ATOM 1153 C CA . HIS A 1 156 ? -8.781 8.156 12.531 1 98.81 156 HIS A CA 1
ATOM 1154 C C . HIS A 1 156 ? -7.535 8.648 11.812 1 98.81 156 HIS A C 1
ATOM 1156 O O . HIS A 1 156 ? -6.418 8.234 12.133 1 98.81 156 HIS A O 1
ATOM 1162 N N . VAL A 1 157 ? -7.695 9.539 10.828 1 98.88 157 VAL A N 1
ATOM 1163 C CA . VAL A 1 157 ? -6.57 10.156 10.133 1 98.88 157 VAL A CA 1
ATOM 1164 C C . VAL A 1 157 ? -5.727 10.953 11.125 1 98.88 157 VAL A C 1
ATOM 1166 O O . VAL A 1 157 ? -4.504 10.797 11.164 1 98.88 157 VAL A O 1
ATOM 1169 N N . ASN A 1 158 ? -6.355 11.75 11.898 1 98.69 158 ASN A N 1
ATOM 1170 C CA . ASN A 1 158 ? -5.645 12.578 12.859 1 98.69 158 ASN A CA 1
ATOM 1171 C C . ASN A 1 158 ? -4.879 11.734 13.875 1 98.69 158 ASN A C 1
ATOM 1173 O O . ASN A 1 158 ? -3.752 12.062 14.242 1 98.69 158 ASN A O 1
ATOM 1177 N N . GLU A 1 159 ? -5.512 10.695 14.32 1 98.62 159 GLU A N 1
ATOM 1178 C CA . GLU A 1 159 ? -4.848 9.789 15.258 1 98.62 159 GLU A CA 1
ATOM 1179 C C . GLU A 1 159 ? -3.639 9.117 14.609 1 98.62 159 GLU A C 1
ATOM 1181 O O . GLU A 1 159 ? -2.621 8.891 15.273 1 98.62 159 GLU A O 1
ATOM 1186 N N . THR A 1 160 ? -3.801 8.719 13.375 1 98.81 160 THR A N 1
ATOM 1187 C CA . THR A 1 160 ? -2.693 8.102 12.656 1 98.81 160 THR A CA 1
ATOM 1188 C C . THR A 1 160 ? -1.512 9.062 12.555 1 98.81 160 THR A C 1
ATOM 1190 O O . THR A 1 160 ? -0.365 8.672 12.773 1 98.81 160 THR A O 1
ATOM 1193 N N . VAL A 1 161 ? -1.751 10.328 12.234 1 98.75 161 VAL A N 1
ATOM 1194 C CA . VAL A 1 161 ? -0.717 11.359 12.18 1 98.75 161 VAL A CA 1
ATOM 1195 C C . VAL A 1 161 ? -0.004 11.445 13.531 1 98.75 161 VAL A C 1
ATOM 1197 O O . VAL A 1 161 ? 1.228 11.438 13.586 1 98.75 161 VAL A O 1
ATOM 1200 N N . ALA A 1 162 ? -0.761 11.484 14.586 1 98.31 162 ALA A N 1
ATOM 1201 C CA . ALA A 1 162 ? -0.2 11.578 15.93 1 98.31 162 ALA A CA 1
ATOM 1202 C C . ALA A 1 162 ? 0.656 10.359 16.25 1 98.31 162 ALA A C 1
ATOM 1204 O O . ALA A 1 162 ? 1.73 10.484 16.844 1 98.31 162 ALA A O 1
ATOM 1205 N N . GLN A 1 163 ? 0.163 9.219 15.867 1 98.31 163 GLN A N 1
ATOM 1206 C CA . GLN A 1 163 ? 0.866 7.973 16.172 1 98.31 163 GLN A CA 1
ATOM 1207 C C . GLN A 1 163 ? 2.193 7.898 15.414 1 98.31 163 GLN A C 1
ATOM 1209 O O . GLN A 1 163 ? 3.18 7.379 15.945 1 98.31 163 GLN A O 1
ATOM 1214 N N . LEU A 1 164 ? 2.203 8.352 14.188 1 98.56 164 LEU A N 1
ATOM 1215 C CA . LEU A 1 164 ? 3.449 8.359 13.43 1 98.56 164 LEU A CA 1
ATOM 1216 C C . LEU A 1 164 ? 4.516 9.18 14.148 1 98.56 164 LEU A C 1
ATOM 1218 O O . LEU A 1 164 ? 5.66 8.742 14.273 1 98.56 164 LEU A O 1
ATOM 1222 N N . GLN A 1 165 ? 4.16 10.328 14.57 1 98.06 165 GLN A N 1
ATOM 1223 C CA . GLN A 1 165 ? 5.09 11.195 15.281 1 98.06 165 GLN A CA 1
ATOM 1224 C C . GLN A 1 165 ? 5.516 10.57 16.609 1 98.06 165 GLN A C 1
ATOM 1226 O O . GLN A 1 165 ? 6.688 10.633 16.984 1 98.06 165 GLN A O 1
ATOM 1231 N N . MET A 1 166 ? 4.602 9.984 17.344 1 97.5 166 MET A N 1
ATOM 1232 C CA . MET A 1 166 ? 4.84 9.484 18.703 1 97.5 166 MET A CA 1
ATOM 1233 C C . MET A 1 166 ? 5.664 8.203 18.672 1 97.5 166 MET A C 1
ATOM 1235 O O . MET A 1 166 ? 6.492 7.965 19.547 1 97.5 166 MET A O 1
ATOM 1239 N N . ARG A 1 167 ? 5.473 7.422 17.656 1 97.44 167 ARG A N 1
ATOM 1240 C CA . ARG A 1 167 ? 6.031 6.074 17.688 1 97.44 167 ARG A CA 1
ATOM 1241 C C . ARG A 1 167 ? 7.383 6.023 16.969 1 97.44 167 ARG A C 1
ATOM 1243 O O . ARG A 1 167 ? 8.195 5.141 17.234 1 97.44 167 ARG A O 1
ATOM 1250 N N . SER A 1 168 ? 7.617 6.867 16.062 1 98.06 168 SER A N 1
ATOM 1251 C CA . SER A 1 168 ? 8.859 6.828 15.289 1 98.06 168 SER A CA 1
ATOM 1252 C C . SER A 1 168 ? 9.789 7.969 15.688 1 98.06 168 SER A C 1
ATOM 1254 O O . SER A 1 168 ? 9.508 9.133 15.406 1 98.06 168 SER A O 1
ATOM 1256 N N . THR A 1 169 ? 10.922 7.656 16.234 1 97.94 169 THR A N 1
ATOM 1257 C CA . THR A 1 169 ? 11.93 8.648 16.594 1 97.94 169 THR A CA 1
ATOM 1258 C C . THR A 1 169 ? 12.438 9.375 15.359 1 97.94 169 THR A C 1
ATOM 1260 O O . THR A 1 169 ? 12.641 10.594 15.383 1 97.94 169 THR A O 1
ATOM 1263 N N . ALA A 1 170 ? 12.633 8.648 14.32 1 97.31 170 ALA A N 1
ATOM 1264 C CA . ALA A 1 170 ? 13.133 9.219 13.078 1 97.31 170 ALA A CA 1
ATOM 1265 C C . ALA A 1 170 ? 12.18 10.281 12.539 1 97.31 170 ALA A C 1
ATOM 1267 O O . ALA A 1 170 ? 12.609 11.352 12.102 1 97.31 170 ALA A O 1
ATOM 1268 N N . ILE A 1 171 ? 10.906 9.984 12.555 1 98 171 ILE A N 1
ATOM 1269 C CA . ILE A 1 171 ? 9.906 10.922 12.07 1 98 171 ILE A CA 1
ATOM 1270 C C . ILE A 1 171 ? 9.844 12.141 12.984 1 98 171 ILE A C 1
ATOM 1272 O O . ILE A 1 171 ? 9.828 13.281 12.508 1 98 171 ILE A O 1
ATOM 1276 N N . ALA A 1 172 ? 9.836 11.922 14.266 1 98.44 172 ALA A N 1
ATOM 1277 C CA . ALA A 1 172 ? 9.812 13.016 15.234 1 98.44 172 ALA A CA 1
ATOM 1278 C C . ALA A 1 172 ? 11 13.945 15.039 1 98.44 172 ALA A C 1
ATOM 1280 O O . ALA A 1 172 ? 10.859 15.172 15.102 1 98.44 172 ALA A O 1
ATOM 1281 N N . GLN A 1 173 ? 12.133 13.406 14.797 1 97.88 173 GLN A N 1
ATOM 1282 C CA . GLN A 1 173 ? 13.352 14.195 14.617 1 97.88 173 GLN A CA 1
ATOM 1283 C C . GLN A 1 173 ? 13.289 15.008 13.328 1 97.88 173 GLN A C 1
ATOM 1285 O O . GLN A 1 173 ? 13.742 16.156 13.289 1 97.88 173 GLN A O 1
ATOM 1290 N N . GLY A 1 174 ? 12.773 14.375 12.258 1 97.12 174 GLY A N 1
ATOM 1291 C CA . GLY A 1 174 ? 12.609 15.102 11.008 1 97.12 174 GLY A CA 1
ATOM 1292 C C . GLY A 1 174 ? 11.664 16.281 11.125 1 97.12 174 GLY A C 1
ATOM 1293 O O . GLY A 1 174 ? 11.922 17.344 10.562 1 97.12 174 GLY A O 1
ATOM 1294 N N . LEU A 1 175 ? 10.594 16.109 11.867 1 98.06 175 LEU A N 1
ATOM 1295 C CA . LEU A 1 175 ? 9.641 17.188 12.117 1 98.06 175 LEU A CA 1
ATOM 1296 C C . LEU A 1 175 ? 10.297 18.328 12.906 1 98.06 175 LEU A C 1
ATOM 1298 O O . LEU A 1 175 ? 10.148 19.5 12.555 1 98.06 175 LEU A O 1
ATOM 1302 N N . ALA A 1 176 ? 11 17.953 13.922 1 97.81 176 ALA A N 1
ATOM 1303 C CA . ALA A 1 176 ? 11.656 18.922 14.781 1 97.81 176 ALA A CA 1
ATOM 1304 C C . ALA A 1 176 ? 12.711 19.719 14.008 1 97.81 176 ALA A C 1
ATOM 1306 O O . ALA A 1 176 ? 12.891 20.922 14.234 1 97.81 176 ALA A O 1
ATOM 1307 N N . ALA A 1 177 ? 13.383 19.078 13.117 1 96.88 177 ALA A N 1
ATOM 1308 C CA . ALA A 1 177 ? 14.461 19.688 12.344 1 96.88 177 ALA A CA 1
ATOM 1309 C C . ALA A 1 177 ? 13.898 20.516 11.188 1 96.88 177 ALA A C 1
ATOM 1311 O O . ALA A 1 177 ? 14.625 21.297 10.57 1 96.88 177 ALA A O 1
ATOM 1312 N N . GLY A 1 178 ? 12.648 20.312 10.852 1 96 178 GLY A N 1
ATOM 1313 C CA . GLY A 1 178 ? 12.008 21.062 9.781 1 96 178 GLY A CA 1
ATOM 1314 C C . GLY A 1 178 ? 12.258 20.453 8.406 1 96 178 GLY A C 1
ATOM 1315 O O . GLY A 1 178 ? 11.914 21.062 7.387 1 96 178 GLY A O 1
ATOM 1316 N N . THR A 1 179 ? 12.867 19.281 8.398 1 95.44 179 THR A N 1
ATOM 1317 C CA . THR A 1 179 ? 13.188 18.625 7.133 1 95.44 179 THR A CA 1
ATOM 1318 C C . THR A 1 179 ? 12 17.797 6.641 1 95.44 179 THR A C 1
ATOM 1320 O O . THR A 1 179 ? 11.961 17.406 5.473 1 95.44 179 THR A O 1
ATOM 1323 N N . GLN A 1 180 ? 11.062 17.516 7.512 1 97.31 180 GLN A N 1
ATOM 1324 C CA . GLN A 1 180 ? 9.883 16.719 7.168 1 97.31 180 GLN A CA 1
ATOM 1325 C C . GLN A 1 180 ? 8.609 17.406 7.656 1 97.31 180 GLN A C 1
ATOM 1327 O O . GLN A 1 180 ? 8.641 18.188 8.602 1 97.31 180 GLN A O 1
ATOM 1332 N N . ALA A 1 181 ? 7.559 17.125 6.965 1 98.75 181 ALA A N 1
ATOM 1333 C CA . ALA A 1 181 ? 6.215 17.484 7.41 1 98.75 181 ALA A CA 1
ATOM 1334 C C . ALA A 1 181 ? 5.242 16.328 7.207 1 98.75 181 ALA A C 1
ATOM 1336 O O . ALA A 1 181 ? 5.52 15.406 6.434 1 98.75 181 ALA A O 1
ATOM 1337 N N . ILE A 1 182 ? 4.219 16.312 7.957 1 98.88 182 ILE A N 1
ATOM 1338 C CA . ILE A 1 182 ? 3.129 15.352 7.801 1 98.88 182 ILE A CA 1
ATOM 1339 C C . ILE A 1 182 ? 1.826 16.094 7.508 1 98.88 182 ILE A C 1
ATOM 1341 O O . ILE A 1 182 ? 1.507 17.078 8.164 1 98.88 182 ILE A O 1
ATOM 1345 N N . VAL A 1 183 ? 1.117 15.68 6.508 1 98.81 183 VAL A N 1
ATOM 1346 C CA . VAL A 1 183 ? -0.249 16.156 6.312 1 98.81 183 VAL A CA 1
ATOM 1347 C C . VAL A 1 183 ? -1.227 14.992 6.48 1 98.81 183 VAL A C 1
ATOM 1349 O O . VAL A 1 183 ? -0.982 13.891 5.984 1 98.81 183 VAL A O 1
ATOM 1352 N N . GLY A 1 184 ? -2.246 15.125 7.309 1 98.88 184 GLY A N 1
ATOM 1353 C CA . GLY A 1 184 ? -3.402 14.25 7.371 1 98.88 184 GLY A CA 1
ATOM 1354 C C . GLY A 1 184 ? -4.531 14.68 6.457 1 98.88 184 GLY A C 1
ATOM 1355 O O . GLY A 1 184 ? -4.969 15.836 6.504 1 98.88 184 GLY A O 1
ATOM 1356 N N . THR A 1 185 ? -4.984 13.75 5.602 1 98.88 185 THR A N 1
ATOM 1357 C CA . THR A 1 185 ? -5.953 14.117 4.578 1 98.88 185 THR A CA 1
ATOM 1358 C C . THR A 1 185 ? -7.051 13.062 4.461 1 98.88 185 THR A C 1
ATOM 1360 O O . THR A 1 185 ? -6.867 11.922 4.887 1 98.88 185 THR A O 1
ATOM 1363 N N . THR A 1 186 ? -8.219 13.508 3.934 1 98.69 186 THR A N 1
ATOM 1364 C CA . THR A 1 186 ? -9.289 12.578 3.588 1 98.69 186 THR A CA 1
ATOM 1365 C C . THR A 1 186 ? -9.703 12.75 2.129 1 98.69 186 THR A C 1
ATOM 1367 O O . THR A 1 186 ? -9.82 13.875 1.644 1 98.69 186 THR A O 1
ATOM 1370 N N . TYR A 1 187 ? -9.789 11.641 1.445 1 98.44 187 TYR A N 1
ATOM 1371 C CA . TYR A 1 187 ? -10.281 11.594 0.071 1 98.44 187 TYR A CA 1
ATOM 1372 C C . TYR A 1 187 ? -11.789 11.422 0.033 1 98.44 187 TYR A C 1
ATOM 1374 O O . TYR A 1 187 ? -12.336 10.523 0.68 1 98.44 187 TYR A O 1
ATOM 1382 N N . HIS A 1 188 ? -12.445 12.297 -0.697 1 97.56 188 HIS A N 1
ATOM 1383 C CA . HIS A 1 188 ? -13.891 12.219 -0.881 1 97.56 188 HIS A CA 1
ATOM 1384 C C . HIS A 1 188 ? -14.25 11.484 -2.168 1 97.56 188 HIS A C 1
ATOM 1386 O O . HIS A 1 188 ? -14.016 11.992 -3.266 1 97.56 188 HIS A O 1
ATOM 1392 N N . LEU A 1 189 ? -14.883 10.352 -2.016 1 95.75 189 LEU A N 1
ATOM 1393 C CA . LEU A 1 189 ? -15.172 9.477 -3.152 1 95.75 189 LEU A CA 1
ATOM 1394 C C . LEU A 1 189 ? -16.109 10.164 -4.137 1 95.75 189 LEU A C 1
ATOM 1396 O O . LEU A 1 189 ? -16.031 9.93 -5.344 1 95.75 189 LEU A O 1
ATOM 1400 N N . ALA A 1 190 ? -16.984 11.008 -3.689 1 93.62 190 ALA A N 1
ATOM 1401 C CA . ALA A 1 190 ? -18.047 11.594 -4.5 1 93.62 190 ALA A CA 1
ATOM 1402 C C . ALA A 1 190 ? -17.484 12.578 -5.523 1 93.62 190 ALA A C 1
ATOM 1404 O O . ALA A 1 190 ? -17.953 12.625 -6.664 1 93.62 190 ALA A O 1
ATOM 1405 N N . ASP A 1 191 ? -16.5 13.328 -5.102 1 94.81 191 ASP A N 1
ATOM 1406 C CA . ASP A 1 191 ? -16.062 14.391 -6.008 1 94.81 191 ASP A CA 1
ATOM 1407 C C . ASP A 1 191 ? -14.555 14.32 -6.25 1 94.81 191 ASP A C 1
ATOM 1409 O O . ASP A 1 191 ? -14.008 15.094 -7.043 1 94.81 191 ASP A O 1
ATOM 1413 N N . GLY A 1 192 ? -13.898 13.461 -5.586 1 96.56 192 GLY A N 1
ATOM 1414 C CA . GLY A 1 192 ? -12.492 13.195 -5.852 1 96.56 192 GLY A CA 1
ATOM 1415 C C . GLY A 1 192 ? -11.555 14.125 -5.098 1 96.56 192 GLY A C 1
ATOM 1416 O O . GLY A 1 192 ? -10.336 13.961 -5.16 1 96.56 192 GLY A O 1
ATOM 1417 N N . ARG A 1 193 ? -12.07 15 -4.285 1 97.81 193 ARG A N 1
ATOM 1418 C CA . ARG A 1 193 ? -11.242 15.992 -3.604 1 97.81 193 ARG A CA 1
ATOM 1419 C C . ARG A 1 193 ? -10.523 15.383 -2.41 1 97.81 193 ARG A C 1
ATOM 1421 O O . ARG A 1 193 ? -11.094 14.57 -1.678 1 97.81 193 ARG A O 1
ATOM 1428 N N . VAL A 1 194 ? -9.281 15.703 -2.287 1 98.31 194 VAL A N 1
ATOM 1429 C CA . VAL A 1 194 ? -8.5 15.406 -1.09 1 98.31 194 VAL A CA 1
ATOM 1430 C C . VAL A 1 194 ? -8.5 16.609 -0.157 1 98.31 194 VAL A C 1
ATOM 1432 O O . VAL A 1 194 ? -8.039 17.688 -0.532 1 98.31 194 VAL A O 1
ATOM 1435 N N . GLU A 1 195 ? -8.992 16.406 1.024 1 98.12 195 GLU A N 1
ATOM 1436 C CA . GLU A 1 195 ? -9.156 17.484 1.987 1 98.12 195 GLU A CA 1
ATOM 1437 C C . GLU A 1 195 ? -8.125 17.406 3.105 1 98.12 195 GLU A C 1
ATOM 1439 O O . GLU A 1 195 ? -7.945 16.344 3.711 1 98.12 195 GLU A O 1
ATOM 1444 N N . LEU A 1 196 ? -7.438 18.516 3.393 1 98.56 196 LEU A N 1
ATOM 1445 C CA . LEU A 1 196 ? -6.5 18.594 4.508 1 98.56 196 LEU A CA 1
ATOM 1446 C C . LEU A 1 196 ? -7.242 18.609 5.84 1 98.56 196 LEU A C 1
ATOM 1448 O O . LEU A 1 196 ? -8.141 19.422 6.047 1 98.56 196 LEU A O 1
ATOM 1452 N N . ARG A 1 197 ? -6.883 17.703 6.766 1 98.19 197 ARG A N 1
ATOM 1453 C CA . ARG A 1 197 ? -7.527 17.625 8.07 1 98.19 197 ARG A CA 1
ATOM 1454 C C . ARG A 1 197 ? -6.613 18.156 9.172 1 98.19 197 ARG A C 1
ATOM 1456 O O . ARG A 1 197 ? -7.086 18.734 10.156 1 98.19 197 ARG A O 1
ATOM 1463 N N . SER A 1 198 ? -5.344 17.906 9.047 1 97.62 198 SER A N 1
ATOM 1464 C CA . SER A 1 198 ? -4.336 18.328 10.016 1 97.62 198 SER A CA 1
ATOM 1465 C C . SER A 1 198 ? -2.941 18.328 9.398 1 97.62 198 SER A C 1
ATOM 1467 O O . SER A 1 198 ? -2.748 17.812 8.289 1 97.62 198 SER A O 1
ATOM 1469 N N . HIS A 1 199 ? -2.02 18.984 10.062 1 98.25 199 HIS A N 1
ATOM 1470 C CA . HIS A 1 199 ? -0.638 18.891 9.594 1 98.25 199 HIS A CA 1
ATOM 1471 C C . HIS A 1 199 ? 0.341 19.125 10.742 1 98.25 199 HIS A C 1
ATOM 1473 O O . HIS A 1 199 ? -0.02 19.703 11.773 1 98.25 199 HIS A O 1
ATOM 1479 N N . LEU A 1 200 ? 1.463 18.594 10.656 1 98.5 200 LEU A N 1
ATOM 1480 C CA . LEU A 1 200 ? 2.645 18.859 11.469 1 98.5 200 LEU A CA 1
ATOM 1481 C C . LEU A 1 200 ? 3.811 19.328 10.609 1 98.5 200 LEU A C 1
ATOM 1483 O O . LEU A 1 200 ? 4.074 18.75 9.547 1 98.5 200 LEU A O 1
ATOM 1487 N N . GLY A 1 201 ? 4.523 20.375 10.984 1 97.69 201 GLY A N 1
ATOM 1488 C CA . GLY A 1 201 ? 5.594 20.938 10.18 1 97.69 201 GLY A CA 1
ATOM 1489 C C . GLY A 1 201 ? 5.109 21.953 9.172 1 97.69 201 GLY A C 1
ATOM 1490 O O . GLY A 1 201 ? 3.92 22.281 9.125 1 97.69 201 GLY A O 1
ATOM 1491 N N . ASP A 1 202 ? 6.016 22.547 8.375 1 96.81 202 ASP A N 1
ATOM 1492 C CA . ASP A 1 202 ? 5.707 23.609 7.434 1 96.81 202 ASP A CA 1
ATOM 1493 C C . ASP A 1 202 ? 5.266 23.047 6.086 1 96.81 202 ASP A C 1
ATOM 1495 O O . ASP A 1 202 ? 6.027 22.328 5.426 1 96.81 202 ASP A O 1
ATOM 1499 N N . ILE A 1 203 ? 4.07 23.328 5.691 1 97.12 203 ILE A N 1
ATOM 1500 C CA . ILE A 1 203 ? 3.568 22.844 4.41 1 97.12 203 ILE A CA 1
ATOM 1501 C C . ILE A 1 203 ? 3.141 24.016 3.537 1 97.12 203 ILE A C 1
ATOM 1503 O O . ILE A 1 203 ? 2.439 23.828 2.541 1 97.12 203 ILE A O 1
ATOM 1507 N N . GLY A 1 204 ? 3.561 25.141 3.893 1 94.88 204 GLY A N 1
ATOM 1508 C CA . GLY A 1 204 ? 3.166 26.344 3.174 1 94.88 204 GLY A CA 1
ATOM 1509 C C . GLY A 1 204 ? 1.793 26.844 3.572 1 94.88 204 GLY A C 1
ATOM 1510 O O . GLY A 1 204 ? 1.361 26.656 4.711 1 94.88 204 GLY A O 1
ATOM 1511 N N . GLU A 1 205 ? 1.134 27.594 2.689 1 87.38 205 GLU A N 1
ATOM 1512 C CA . GLU A 1 205 ? -0.166 28.188 2.99 1 87.38 205 GLU A CA 1
ATOM 1513 C C . GLU A 1 205 ? -1.249 27.125 3.098 1 87.38 205 GLU A C 1
ATOM 1515 O O . GLU A 1 205 ? -1.334 26.234 2.25 1 87.38 205 GLU A O 1
ATOM 1520 N N . VAL A 1 206 ? -1.851 27.078 4.25 1 84.94 206 VAL A N 1
ATOM 1521 C CA . VAL A 1 206 ? -2.904 26.109 4.508 1 84.94 206 VAL A CA 1
ATOM 1522 C C . VAL A 1 206 ? -4.25 26.672 4.047 1 84.94 206 VAL A C 1
ATOM 1524 O O . VAL A 1 206 ? -4.574 27.828 4.32 1 84.94 206 VAL A O 1
ATOM 1527 N N . MET B 1 1 ? -19.609 -11.539 -13.969 1 40.25 1 MET B N 1
ATOM 1528 C CA . MET B 1 1 ? -18.75 -10.375 -14.164 1 40.25 1 MET B CA 1
ATOM 1529 C C . MET B 1 1 ? -17.375 -10.797 -14.656 1 40.25 1 MET B C 1
ATOM 1531 O O . MET B 1 1 ? -16.766 -11.711 -14.102 1 40.25 1 MET B O 1
ATOM 1535 N N . PRO B 1 2 ? -17.016 -10.617 -15.852 1 46.41 2 PRO B N 1
ATOM 1536 C CA . PRO B 1 2 ? -15.938 -11.219 -16.641 1 46.41 2 PRO B CA 1
ATOM 1537 C C . PRO B 1 2 ? -14.664 -11.43 -15.836 1 46.41 2 PRO B C 1
ATOM 1539 O O . PRO B 1 2 ? -13.875 -12.328 -16.141 1 46.41 2 PRO B O 1
ATOM 1542 N N . ASN B 1 3 ? -14.367 -10.773 -14.789 1 58 3 ASN B N 1
ATOM 1543 C CA . ASN B 1 3 ? -13.148 -10.914 -14.008 1 58 3 ASN B CA 1
ATOM 1544 C C . ASN B 1 3 ? -13.445 -11.375 -12.586 1 58 3 ASN B C 1
ATOM 1546 O O . ASN B 1 3 ? -12.875 -10.844 -11.625 1 58 3 ASN B O 1
ATOM 1550 N N . SER B 1 4 ? -14.312 -12.516 -12.773 1 80.62 4 SER B N 1
ATOM 1551 C CA . SER B 1 4 ? -14.93 -12.945 -11.523 1 80.62 4 SER B CA 1
ATOM 1552 C C . SER B 1 4 ? -14.203 -14.148 -10.938 1 80.62 4 SER B C 1
ATOM 1554 O O . SER B 1 4 ? -14.555 -14.625 -9.852 1 80.62 4 SER B O 1
ATOM 1556 N N . ASN B 1 5 ? -13.227 -14.562 -11.805 1 94.69 5 ASN B N 1
ATOM 1557 C CA . ASN B 1 5 ? -12.438 -15.664 -11.273 1 94.69 5 ASN B CA 1
ATOM 1558 C C . ASN B 1 5 ? -10.938 -15.422 -11.445 1 94.69 5 ASN B C 1
ATOM 1560 O O . ASN B 1 5 ? -10.539 -14.5 -12.148 1 94.69 5 ASN B O 1
ATOM 1564 N N . PRO B 1 6 ? -10.125 -16.25 -10.852 1 97.38 6 PRO B N 1
ATOM 1565 C CA . PRO B 1 6 ? -8.68 -16 -10.867 1 97.38 6 PRO B CA 1
ATOM 1566 C C . PRO B 1 6 ? -8.109 -15.961 -12.289 1 97.38 6 PRO B C 1
ATOM 1568 O O . PRO B 1 6 ? -7.266 -15.117 -12.586 1 97.38 6 PRO B O 1
ATOM 1571 N N . VAL B 1 7 ? -8.562 -16.797 -13.188 1 97.5 7 VAL B N 1
ATOM 1572 C CA . VAL B 1 7 ? -8.055 -16.891 -14.555 1 97.5 7 VAL B CA 1
ATOM 1573 C C . VAL B 1 7 ? -8.312 -15.586 -15.297 1 97.5 7 VAL B C 1
ATOM 1575 O O . VAL B 1 7 ? -7.398 -15.023 -15.914 1 97.5 7 VAL B O 1
ATOM 1578 N N . ALA B 1 8 ? -9.523 -15.141 -15.266 1 96.81 8 ALA B N 1
ATOM 1579 C CA . ALA B 1 8 ? -9.898 -13.906 -15.945 1 96.81 8 ALA B CA 1
ATOM 1580 C C . ALA B 1 8 ? -9.18 -12.703 -15.336 1 96.81 8 ALA B C 1
ATOM 1582 O O . ALA B 1 8 ? -8.758 -11.805 -16.062 1 96.81 8 ALA B O 1
ATOM 1583 N N . ALA B 1 9 ? -9.086 -12.672 -14.016 1 97.44 9 ALA B N 1
ATOM 1584 C CA . ALA B 1 9 ? -8.398 -11.578 -13.328 1 97.44 9 ALA B CA 1
ATOM 1585 C C . ALA B 1 9 ? -6.93 -11.516 -13.727 1 97.44 9 ALA B C 1
ATOM 1587 O O . ALA B 1 9 ? -6.402 -10.438 -14.008 1 97.44 9 ALA B O 1
ATOM 1588 N N . TRP B 1 10 ? -6.254 -12.633 -13.789 1 98.06 10 TRP B N 1
ATOM 1589 C CA . TRP B 1 10 ? -4.84 -12.68 -14.148 1 98.06 10 TRP B CA 1
ATOM 1590 C C . TRP B 1 10 ? -4.633 -12.266 -15.602 1 98.06 10 TRP B C 1
ATOM 1592 O O . TRP B 1 10 ? -3.693 -11.531 -15.914 1 98.06 10 TRP B O 1
ATOM 1602 N N . LYS B 1 11 ? -5.492 -12.727 -16.469 1 97.31 11 LYS B N 1
ATOM 1603 C CA . LYS B 1 11 ? -5.418 -12.352 -17.875 1 97.31 11 LYS B CA 1
ATOM 1604 C C . LYS B 1 11 ? -5.531 -10.836 -18.047 1 97.31 11 LYS B C 1
ATOM 1606 O O . LYS B 1 11 ? -4.812 -10.242 -18.844 1 97.31 11 LYS B O 1
ATOM 1611 N N . ALA B 1 12 ? -6.465 -10.242 -17.312 1 96.19 12 ALA B N 1
ATOM 1612 C CA . ALA B 1 12 ? -6.66 -8.797 -17.391 1 96.19 12 ALA B CA 1
ATOM 1613 C C . ALA B 1 12 ? -5.395 -8.047 -16.984 1 96.19 12 ALA B C 1
ATOM 1615 O O . ALA B 1 12 ? -5.027 -7.051 -17.609 1 96.19 12 ALA B O 1
ATOM 1616 N N . LEU B 1 13 ? -4.734 -8.508 -15.938 1 97.62 13 LEU B N 1
ATOM 1617 C CA . LEU B 1 13 ? -3.51 -7.863 -15.477 1 97.62 13 LEU B CA 1
ATOM 1618 C C . LEU B 1 13 ? -2.375 -8.07 -16.469 1 97.62 13 LEU B C 1
ATOM 1620 O O . LEU B 1 13 ? -1.602 -7.145 -16.734 1 97.62 13 LEU B O 1
ATOM 1624 N N . LYS B 1 14 ? -2.285 -9.258 -17.016 1 97.81 14 LYS B N 1
ATOM 1625 C CA . LYS B 1 14 ? -1.271 -9.531 -18.031 1 97.81 14 LYS B CA 1
ATOM 1626 C C . LYS B 1 14 ? -1.458 -8.641 -19.25 1 97.81 14 LYS B C 1
ATOM 1628 O O . LYS B 1 14 ? -0.49 -8.078 -19.766 1 97.81 14 LYS B O 1
ATOM 1633 N N . ASP B 1 15 ? -2.715 -8.562 -19.703 1 97.19 15 ASP B N 1
ATOM 1634 C CA . ASP B 1 15 ? -3.021 -7.707 -20.844 1 97.19 15 ASP B CA 1
ATOM 1635 C C . ASP B 1 15 ? -2.674 -6.25 -20.547 1 97.19 15 ASP B C 1
ATOM 1637 O O . ASP B 1 15 ? -2.145 -5.543 -21.422 1 97.19 15 ASP B O 1
ATOM 1641 N N . GLY B 1 16 ? -3.021 -5.785 -19.344 1 97.5 16 GLY B N 1
ATOM 1642 C CA . GLY B 1 16 ? -2.682 -4.43 -18.938 1 97.5 16 GLY B CA 1
ATOM 1643 C C . GLY B 1 16 ? -1.187 -4.172 -18.922 1 97.5 16 GLY B C 1
ATOM 1644 O O . GLY B 1 16 ? -0.726 -3.127 -19.391 1 97.5 16 GLY B O 1
ATOM 1645 N N . ASN B 1 17 ? -0.435 -5.109 -18.359 1 98.06 17 ASN B N 1
ATOM 1646 C CA . ASN B 1 17 ? 1.016 -4.953 -18.359 1 98.06 17 ASN B CA 1
ATOM 1647 C C . ASN B 1 17 ? 1.592 -4.934 -19.766 1 98.06 17 ASN B C 1
ATOM 1649 O O . ASN B 1 17 ? 2.549 -4.207 -20.047 1 98.06 17 ASN B O 1
ATOM 1653 N N . ALA B 1 18 ? 1.038 -5.738 -20.625 1 97.62 18 ALA B N 1
ATOM 1654 C CA . ALA B 1 18 ? 1.489 -5.746 -22.016 1 97.62 18 ALA B CA 1
ATOM 1655 C C . ALA B 1 18 ? 1.324 -4.375 -22.656 1 97.62 18 ALA B C 1
ATOM 1657 O O . ALA B 1 18 ? 2.205 -3.912 -23.391 1 97.62 18 ALA B O 1
ATOM 1658 N N . ARG B 1 19 ? 0.239 -3.719 -22.438 1 96.88 19 ARG B N 1
ATOM 1659 C CA . ARG B 1 19 ? 0.015 -2.373 -22.953 1 96.88 19 ARG B CA 1
ATOM 1660 C C . ARG B 1 19 ? 1.026 -1.39 -22.359 1 96.88 19 ARG B C 1
ATOM 1662 O O . ARG B 1 19 ? 1.543 -0.527 -23.078 1 96.88 19 ARG B O 1
ATOM 1669 N N . PHE B 1 20 ? 1.249 -1.526 -21.094 1 96.25 20 PHE B N 1
ATOM 1670 C CA . PHE B 1 20 ? 2.213 -0.676 -20.406 1 96.25 20 PHE B CA 1
ATOM 1671 C C . PHE B 1 20 ? 3.604 -0.834 -21.016 1 96.25 20 PHE B C 1
ATOM 1673 O O . PHE B 1 20 ? 4.273 0.157 -21.312 1 96.25 20 PHE B O 1
ATOM 1680 N N . VAL B 1 21 ? 3.992 -2.051 -21.203 1 96.5 21 VAL B N 1
ATOM 1681 C CA . VAL B 1 21 ? 5.309 -2.357 -21.75 1 96.5 21 VAL B CA 1
ATOM 1682 C C . VAL B 1 21 ? 5.418 -1.797 -23.172 1 96.5 21 VAL B C 1
ATOM 1684 O O . VAL B 1 21 ? 6.469 -1.284 -23.562 1 96.5 21 VAL B O 1
ATOM 1687 N N . ALA B 1 22 ? 4.355 -1.827 -23.859 1 95.38 22 ALA B N 1
ATOM 1688 C CA . ALA B 1 22 ? 4.332 -1.372 -25.25 1 95.38 22 ALA B CA 1
ATOM 1689 C C . ALA B 1 22 ? 4.254 0.15 -25.328 1 95.38 22 ALA B C 1
ATOM 1691 O O . ALA B 1 22 ? 4.336 0.728 -26.406 1 95.38 22 ALA B O 1
ATOM 1692 N N . GLY B 1 23 ? 4.094 0.804 -24.203 1 92.31 23 GLY B N 1
ATOM 1693 C CA . GLY B 1 23 ? 3.979 2.254 -24.172 1 92.31 23 GLY B CA 1
ATOM 1694 C C . GLY B 1 23 ? 2.648 2.756 -24.703 1 92.31 23 GLY B C 1
ATOM 1695 O O . GLY B 1 23 ? 2.566 3.861 -25.25 1 92.31 23 GLY B O 1
ATOM 1696 N N . GLN B 1 24 ? 1.663 1.854 -24.594 1 92.31 24 GLN B N 1
ATOM 1697 C CA . GLN B 1 24 ? 0.337 2.205 -25.078 1 92.31 24 GLN B CA 1
ATOM 1698 C C . GLN B 1 24 ? -0.732 1.951 -24.031 1 92.31 24 GLN B C 1
ATOM 1700 O O . GLN B 1 24 ? -1.72 1.261 -24.281 1 92.31 24 GLN B O 1
ATOM 1705 N N . PRO B 1 25 ? -0.553 2.604 -22.906 1 90.88 25 PRO B N 1
ATOM 1706 C CA . PRO B 1 25 ? -1.595 2.422 -21.891 1 90.88 25 PRO B CA 1
ATOM 1707 C C . PRO B 1 25 ? -2.924 3.059 -22.281 1 90.88 25 PRO B C 1
ATOM 1709 O O . PRO B 1 25 ? -2.941 4.117 -22.906 1 90.88 25 PRO B O 1
ATOM 1712 N N . LEU B 1 26 ? -4.023 2.447 -21.875 1 89.5 26 LEU B N 1
ATOM 1713 C CA . LEU B 1 26 ? -5.363 2.953 -22.156 1 89.5 26 LEU B CA 1
ATOM 1714 C C . LEU B 1 26 ? -5.859 3.83 -21.016 1 89.5 26 LEU B C 1
ATOM 1716 O O . LEU B 1 26 ? -6.797 4.613 -21.188 1 89.5 26 LEU B O 1
ATOM 1720 N N . HIS B 1 27 ? -5.242 3.691 -19.797 1 83.75 27 HIS B N 1
ATOM 1721 C CA . HIS B 1 27 ? -5.684 4.375 -18.594 1 83.75 27 HIS B CA 1
ATOM 1722 C C . HIS B 1 27 ? -7.172 4.164 -18.344 1 83.75 27 HIS B C 1
ATOM 1724 O O . HIS B 1 27 ? -7.918 5.129 -18.156 1 83.75 27 HIS B O 1
ATOM 1730 N N . PRO B 1 28 ? -7.543 2.949 -18.328 1 83.19 28 PRO B N 1
ATOM 1731 C CA . PRO B 1 28 ? -8.977 2.697 -18.156 1 83.19 28 PRO B CA 1
ATOM 1732 C C . PRO B 1 28 ? -9.477 3.053 -16.766 1 83.19 28 PRO B C 1
ATOM 1734 O O . PRO B 1 28 ? -8.68 3.115 -15.812 1 83.19 28 PRO B O 1
ATOM 1737 N N . SER B 1 29 ? -10.781 3.369 -16.625 1 86.25 29 SER B N 1
ATOM 1738 C CA . SER B 1 29 ? -11.469 3.439 -15.336 1 86.25 29 SER B CA 1
ATOM 1739 C C . SER B 1 29 ? -10.906 4.562 -14.477 1 86.25 29 SER B C 1
ATOM 1741 O O . SER B 1 29 ? -10.758 4.406 -13.258 1 86.25 29 SER B O 1
ATOM 1743 N N . GLN B 1 30 ? -10.508 5.676 -15.047 1 84.25 30 GLN B N 1
ATOM 1744 C CA . GLN B 1 30 ? -9.891 6.754 -14.273 1 84.25 30 GLN B CA 1
ATOM 1745 C C . GLN B 1 30 ? -10.656 8.062 -14.461 1 84.25 30 GLN B C 1
ATOM 1747 O O . GLN B 1 30 ? -10.273 9.094 -13.891 1 84.25 30 GLN B O 1
ATOM 1752 N N . GLY B 1 31 ? -11.766 7.984 -15.141 1 82.62 31 GLY B N 1
ATOM 1753 C CA . GLY B 1 31 ? -12.516 9.195 -15.438 1 82.62 31 GLY B CA 1
ATOM 1754 C C . GLY B 1 31 ? -13.578 9.508 -14.406 1 82.62 31 GLY B C 1
ATOM 1755 O O . GLY B 1 31 ? -13.773 8.742 -13.453 1 82.62 31 GLY B O 1
ATOM 1756 N N . ILE B 1 32 ? -14.203 10.625 -14.641 1 82.19 32 ILE B N 1
ATOM 1757 C CA . ILE B 1 32 ? -15.203 11.148 -13.719 1 82.19 32 ILE B CA 1
ATOM 1758 C C . ILE B 1 32 ? -16.375 10.18 -13.625 1 82.19 32 ILE B C 1
ATOM 1760 O O . ILE B 1 32 ? -16.922 9.945 -12.547 1 82.19 32 ILE B O 1
ATOM 1764 N N . GLU B 1 33 ? -16.781 9.641 -14.742 1 84.06 33 GLU B N 1
ATOM 1765 C CA . GLU B 1 33 ? -17.906 8.711 -14.758 1 84.06 33 GLU B CA 1
ATOM 1766 C C . GLU B 1 33 ? -17.609 7.469 -13.93 1 84.06 33 GLU B C 1
ATOM 1768 O O . GLU B 1 33 ? -18.469 6.984 -13.188 1 84.06 33 GLU B O 1
ATOM 1773 N N . ARG B 1 34 ? -16.453 6.965 -14.062 1 87.81 34 ARG B N 1
ATOM 1774 C CA . ARG B 1 34 ? -16.047 5.797 -13.281 1 87.81 34 ARG B CA 1
ATO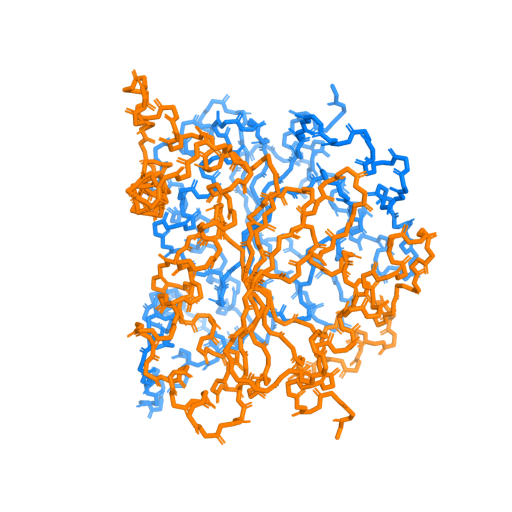M 1775 C C . ARG B 1 34 ? -16.016 6.125 -11.789 1 87.81 34 ARG B C 1
ATOM 1777 O O . ARG B 1 34 ? -16.5 5.355 -10.969 1 87.81 34 ARG B O 1
ATOM 1784 N N . ARG B 1 35 ? -15.414 7.191 -11.453 1 88.44 35 ARG B N 1
ATOM 1785 C CA . ARG B 1 35 ? -15.375 7.641 -10.062 1 88.44 35 ARG B CA 1
ATOM 1786 C C . ARG B 1 35 ? -16.781 7.688 -9.469 1 88.44 35 ARG B C 1
ATOM 1788 O O . ARG B 1 35 ? -17.016 7.188 -8.367 1 88.44 35 ARG B O 1
ATOM 1795 N N . ALA B 1 36 ? -17.688 8.18 -10.172 1 87.88 36 ALA B N 1
ATOM 1796 C CA . ALA B 1 36 ? -19.078 8.305 -9.711 1 87.88 36 ALA B CA 1
ATOM 1797 C C . ALA B 1 36 ? -19.703 6.934 -9.5 1 87.88 36 ALA B C 1
ATOM 1799 O O . ALA B 1 36 ? -20.469 6.738 -8.555 1 87.88 36 ALA B O 1
ATOM 1800 N N . SER B 1 37 ? -19.406 6.039 -10.328 1 89.06 37 SER B N 1
ATOM 1801 C CA . SER B 1 37 ? -20.016 4.711 -10.266 1 89.06 37 SER B CA 1
ATOM 1802 C C . SER B 1 37 ? -19.5 3.93 -9.055 1 89.06 37 SER B C 1
ATOM 1804 O O . SER B 1 37 ? -20.109 2.939 -8.648 1 89.06 37 SER B O 1
ATOM 1806 N N . LEU B 1 38 ? -18.422 4.398 -8.492 1 91 38 LEU B N 1
ATOM 1807 C CA . LEU B 1 38 ? -17.75 3.664 -7.43 1 91 38 LEU B CA 1
ATOM 1808 C C . LEU B 1 38 ? -18.125 4.219 -6.059 1 91 38 LEU B C 1
ATOM 1810 O O . LEU B 1 38 ? -17.688 3.703 -5.031 1 91 38 LEU B O 1
ATOM 1814 N N . THR B 1 39 ? -18.953 5.164 -5.953 1 88 39 THR B N 1
ATOM 1815 C CA . THR B 1 39 ? -19.25 5.863 -4.707 1 88 39 THR B CA 1
ATOM 1816 C C . THR B 1 39 ? -19.891 4.922 -3.693 1 88 39 THR B C 1
ATOM 1818 O O . THR B 1 39 ? -19.641 5.039 -2.49 1 88 39 THR B O 1
ATOM 1821 N N . GLN B 1 40 ? -20.578 3.891 -4.141 1 87.19 40 GLN B N 1
ATOM 1822 C CA . GLN B 1 40 ? -21.359 3.078 -3.225 1 87.19 40 GLN B CA 1
ATOM 1823 C C . GLN B 1 40 ? -20.625 1.788 -2.863 1 87.19 40 GLN B C 1
ATOM 1825 O O . GLN B 1 40 ? -20.781 1.275 -1.751 1 87.19 40 GLN B O 1
ATOM 1830 N N . ALA B 1 41 ? -19.938 1.29 -3.83 1 91.12 41 ALA B N 1
ATOM 1831 C CA . ALA B 1 41 ? -19.312 -0.01 -3.598 1 91.12 41 ALA B CA 1
ATOM 1832 C C . ALA B 1 41 ? -18.047 -0.171 -4.441 1 91.12 41 ALA B C 1
ATOM 1834 O O . ALA B 1 41 ? -17.844 0.569 -5.402 1 91.12 41 ALA B O 1
ATOM 1835 N N . GLN B 1 42 ? -17.25 -1.129 -3.994 1 92.81 42 GLN B N 1
ATOM 1836 C CA . GLN B 1 42 ? -16.094 -1.556 -4.77 1 92.81 42 GLN B CA 1
ATOM 1837 C C . GLN B 1 42 ? -16.141 -3.059 -5.035 1 92.81 42 GLN B C 1
ATOM 1839 O O . GLN B 1 42 ? -16.578 -3.834 -4.184 1 92.81 42 GLN B O 1
ATOM 1844 N N . ARG B 1 43 ? -15.672 -3.436 -6.238 1 94 43 ARG B N 1
ATOM 1845 C CA . ARG B 1 43 ? -15.594 -4.844 -6.609 1 94 43 ARG B CA 1
ATOM 1846 C C . ARG B 1 43 ? -14.297 -5.141 -7.363 1 94 43 ARG B C 1
ATOM 1848 O O . ARG B 1 43 ? -14.336 -5.566 -8.516 1 94 43 ARG B O 1
ATOM 1855 N N . PRO B 1 44 ? -13.141 -4.926 -6.691 1 97.25 44 PRO B N 1
ATOM 1856 C CA . PRO B 1 44 ? -11.875 -5.246 -7.352 1 97.25 44 PRO B CA 1
ATOM 1857 C C . PRO B 1 44 ? -11.742 -6.73 -7.691 1 97.25 44 PRO B C 1
ATOM 1859 O O . PRO B 1 44 ? -12.352 -7.574 -7.031 1 97.25 44 PRO B O 1
ATOM 1862 N N . THR B 1 45 ? -10.93 -7.004 -8.711 1 97.12 45 THR B N 1
ATOM 1863 C CA . THR B 1 45 ? -10.797 -8.383 -9.148 1 97.12 45 THR B CA 1
ATOM 1864 C C . THR B 1 45 ? -9.461 -8.969 -8.703 1 97.12 45 THR B C 1
ATOM 1866 O O . THR B 1 45 ? -9.234 -10.18 -8.812 1 97.12 45 THR B O 1
ATOM 1869 N N . ALA B 1 46 ? -8.625 -8.141 -8.188 1 98.31 46 ALA B N 1
ATOM 1870 C CA . ALA B 1 46 ? -7.336 -8.602 -7.664 1 98.31 46 ALA B CA 1
ATOM 1871 C C . ALA B 1 46 ? -6.922 -7.801 -6.434 1 98.31 46 ALA B C 1
ATOM 1873 O O . ALA B 1 46 ? -7.297 -6.633 -6.293 1 98.31 46 ALA B O 1
ATOM 1874 N N . VAL B 1 47 ? -6.258 -8.422 -5.504 1 98.75 47 VAL B N 1
ATOM 1875 C CA . VAL B 1 47 ? -5.48 -7.73 -4.48 1 98.75 47 VAL B CA 1
ATOM 1876 C C . VAL B 1 47 ? -3.99 -7.875 -4.777 1 98.75 47 VAL B C 1
ATOM 1878 O O . VAL B 1 47 ? -3.486 -8.992 -4.918 1 98.75 47 VAL B O 1
ATOM 1881 N N . VAL B 1 48 ? -3.326 -6.711 -5 1 98.88 48 VAL B N 1
ATOM 1882 C CA . VAL B 1 48 ? -1.896 -6.684 -5.297 1 98.88 48 VAL B CA 1
ATOM 1883 C C . VAL B 1 48 ? -1.118 -6.285 -4.043 1 98.88 48 VAL B C 1
ATOM 1885 O O . VAL B 1 48 ? -1.314 -5.195 -3.5 1 98.88 48 VAL B O 1
ATOM 1888 N N . PHE B 1 49 ? -0.361 -7.242 -3.533 1 98.94 49 PHE B N 1
ATOM 1889 C CA . PHE B 1 49 ? 0.552 -6.988 -2.424 1 98.94 49 PHE B CA 1
ATOM 1890 C C . PHE B 1 49 ? 1.974 -6.777 -2.932 1 98.94 49 PHE B C 1
ATOM 1892 O O . PHE B 1 49 ? 2.609 -7.711 -3.424 1 98.94 49 PHE B O 1
ATOM 1899 N N . GLY B 1 50 ? 2.479 -5.504 -2.836 1 98.75 50 GLY B N 1
ATOM 1900 C CA . GLY B 1 50 ? 3.77 -5.172 -3.418 1 98.75 50 GLY B CA 1
ATOM 1901 C C . GLY B 1 50 ? 4.609 -4.27 -2.531 1 98.75 50 GLY B C 1
ATOM 1902 O O . GLY B 1 50 ? 4.297 -4.082 -1.354 1 98.75 50 GLY B O 1
ATOM 1903 N N . CYS B 1 51 ? 5.723 -3.807 -3.1 1 98.75 51 CYS B N 1
ATOM 1904 C CA . CYS B 1 51 ? 6.668 -2.943 -2.402 1 98.75 51 CYS B CA 1
ATOM 1905 C C . CYS B 1 51 ? 6.211 -1.49 -2.438 1 98.75 51 CYS B C 1
ATOM 1907 O O . CYS B 1 51 ? 5.535 -1.071 -3.379 1 98.75 51 CYS B O 1
ATOM 1909 N N . GLY B 1 52 ? 6.555 -0.697 -1.43 1 98.62 52 GLY B N 1
ATOM 1910 C CA . GLY B 1 52 ? 6.246 0.722 -1.378 1 98.62 52 GLY B CA 1
ATOM 1911 C C . GLY B 1 52 ? 7.039 1.544 -2.377 1 98.62 52 GLY B C 1
ATOM 1912 O O . GLY B 1 52 ? 6.766 2.73 -2.566 1 98.62 52 GLY B O 1
ATOM 1913 N N . ASP B 1 53 ? 7.957 0.964 -3.146 1 98.56 53 ASP B N 1
ATOM 1914 C CA . ASP B 1 53 ? 8.875 1.617 -4.07 1 98.56 53 ASP B CA 1
ATOM 1915 C C . ASP B 1 53 ? 8.125 2.529 -5.043 1 98.56 53 ASP B C 1
ATOM 1917 O O . ASP B 1 53 ? 7.102 2.139 -5.605 1 98.56 53 ASP B O 1
ATOM 1921 N N . SER B 1 54 ? 8.641 3.742 -5.25 1 98 54 SER B N 1
ATOM 1922 C CA . SER B 1 54 ? 7.957 4.758 -6.047 1 98 54 SER B CA 1
ATOM 1923 C C . SER B 1 54 ? 7.934 4.379 -7.523 1 98 54 SER B C 1
ATOM 1925 O O . SER B 1 54 ? 7.191 4.965 -8.312 1 98 54 SER B O 1
ATOM 1927 N N . ARG B 1 55 ? 8.773 3.465 -7.961 1 97.44 55 ARG B N 1
ATOM 1928 C CA . ARG B 1 55 ? 8.891 3.053 -9.359 1 97.44 55 ARG B CA 1
ATOM 1929 C C . ARG B 1 55 ? 7.914 1.924 -9.672 1 97.44 55 ARG B C 1
ATOM 1931 O O . ARG B 1 55 ? 7.742 1.552 -10.836 1 97.44 55 ARG B O 1
ATOM 1938 N N . VAL B 1 56 ? 7.18 1.382 -8.602 1 96.69 56 VAL B N 1
ATOM 1939 C CA . VAL B 1 56 ? 6.367 0.181 -8.766 1 96.69 56 VAL B CA 1
ATOM 1940 C C . VAL B 1 56 ? 4.91 0.496 -8.438 1 96.69 56 VAL B C 1
ATOM 1942 O O . VAL B 1 56 ? 4.309 -0.146 -7.574 1 96.69 56 VAL B O 1
ATOM 1945 N N . ALA B 1 57 ? 4.27 1.346 -9.195 1 96.31 57 ALA B N 1
ATOM 1946 C CA . ALA B 1 57 ? 2.857 1.686 -9.039 1 96.31 57 ALA B CA 1
ATOM 1947 C C . ALA B 1 57 ? 1.967 0.679 -9.766 1 96.31 57 ALA B C 1
ATOM 1949 O O . ALA B 1 57 ? 1.83 0.729 -10.984 1 96.31 57 ALA B O 1
ATOM 1950 N N . ALA B 1 58 ? 1.307 -0.105 -8.984 1 96.81 58 ALA B N 1
ATOM 1951 C CA . ALA B 1 58 ? 0.594 -1.268 -9.508 1 96.81 58 ALA B CA 1
ATOM 1952 C C . ALA B 1 58 ? -0.435 -0.855 -10.562 1 96.81 58 ALA B C 1
ATOM 1954 O O . ALA B 1 58 ? -0.515 -1.46 -11.633 1 96.81 58 ALA B O 1
ATOM 1955 N N . GLU B 1 59 ? -1.262 0.195 -10.289 1 96.38 59 GLU B N 1
ATOM 1956 C CA . GLU B 1 59 ? -2.324 0.605 -11.203 1 96.38 59 GLU B CA 1
ATOM 1957 C C . GLU B 1 59 ? -1.756 1.043 -12.555 1 96.38 59 GLU B C 1
ATOM 1959 O O . GLU B 1 59 ? -2.371 0.814 -13.594 1 96.38 59 GLU B O 1
ATOM 1964 N N . ILE B 1 60 ? -0.594 1.668 -12.5 1 95.19 60 ILE B N 1
ATOM 1965 C CA . ILE B 1 60 ? 0.056 2.125 -13.727 1 95.19 60 ILE B CA 1
ATOM 1966 C C . ILE B 1 60 ? 0.645 0.932 -14.477 1 95.19 60 ILE B C 1
ATOM 1968 O O . ILE B 1 60 ? 0.39 0.754 -15.664 1 95.19 60 ILE B O 1
ATOM 1972 N N . LEU B 1 61 ? 1.404 0.031 -13.766 1 96.56 61 LEU B N 1
ATOM 1973 C CA . LEU B 1 61 ? 2.111 -1.104 -14.352 1 96.56 61 LEU B CA 1
ATOM 1974 C C . LEU B 1 61 ? 1.138 -2.055 -15.039 1 96.56 61 LEU B C 1
ATOM 1976 O O . LEU B 1 61 ? 1.472 -2.662 -16.062 1 96.56 61 LEU B O 1
ATOM 1980 N N . PHE B 1 62 ? -0.033 -2.197 -14.438 1 97.44 62 PHE B N 1
ATOM 1981 C CA . PHE B 1 62 ? -1.007 -3.154 -14.953 1 97.44 62 PHE B CA 1
ATOM 1982 C C . PHE B 1 62 ? -2.088 -2.443 -15.758 1 97.44 62 PHE B C 1
ATOM 1984 O O . PHE B 1 62 ? -3.057 -3.07 -16.203 1 97.44 62 PHE B O 1
ATOM 1991 N N . ASP B 1 63 ? -1.903 -1.153 -15.93 1 96.06 63 ASP B N 1
ATOM 1992 C CA . ASP B 1 63 ? -2.85 -0.344 -16.688 1 96.06 63 ASP B CA 1
ATOM 1993 C C . ASP B 1 63 ? -4.281 -0.586 -16.219 1 96.06 63 ASP B C 1
ATOM 1995 O O . ASP B 1 63 ? -5.148 -0.947 -17.016 1 96.06 63 ASP B O 1
ATOM 1999 N N . GLN B 1 64 ? -4.512 -0.452 -14.961 1 95.5 64 GLN B N 1
ATOM 2000 C CA . GLN B 1 64 ? -5.809 -0.562 -14.305 1 95.5 64 GLN B CA 1
ATOM 2001 C C . GLN B 1 64 ? -6.219 0.764 -13.672 1 95.5 64 GLN B C 1
ATOM 2003 O O . GLN B 1 64 ? -5.402 1.68 -13.547 1 95.5 64 GLN B O 1
ATOM 2008 N N . GLY B 1 65 ? -7.461 0.916 -13.344 1 94.38 65 GLY B N 1
ATOM 2009 C CA . GLY B 1 65 ? -7.965 2.178 -12.828 1 94.38 65 GLY B CA 1
ATOM 2010 C C . GLY B 1 65 ? -8.68 2.033 -11.492 1 94.38 65 GLY B C 1
ATOM 2011 O O . GLY B 1 65 ? -8.43 1.082 -10.75 1 94.38 65 GLY B O 1
ATOM 2012 N N . LEU B 1 66 ? -9.469 3.021 -11.164 1 95.5 66 LEU B N 1
ATOM 2013 C CA . LEU B 1 66 ? -10.18 3.074 -9.898 1 95.5 66 LEU B CA 1
ATOM 2014 C C . LEU B 1 66 ? -11.172 1.922 -9.781 1 95.5 66 LEU B C 1
ATOM 2016 O O . LEU B 1 66 ? -11.953 1.676 -10.711 1 95.5 66 LEU B O 1
ATOM 2020 N N . GLY B 1 67 ? -11.07 1.191 -8.68 1 96.12 67 GLY B N 1
ATOM 2021 C CA . GLY B 1 67 ? -12.023 0.124 -8.414 1 96.12 67 GLY B CA 1
ATOM 2022 C C . GLY B 1 67 ? -11.555 -1.23 -8.914 1 96.12 67 GLY B C 1
ATOM 2023 O O . GLY B 1 67 ? -12.148 -2.26 -8.578 1 96.12 67 GLY B O 1
ATOM 2024 N N . ASP B 1 68 ? -10.445 -1.286 -9.648 1 96.25 68 ASP B N 1
ATOM 2025 C CA . ASP B 1 68 ? -10.047 -2.516 -10.328 1 96.25 68 ASP B CA 1
ATOM 2026 C C . ASP B 1 68 ? -9.219 -3.404 -9.406 1 96.25 68 ASP B C 1
ATOM 2028 O O . ASP B 1 68 ? -9.281 -4.633 -9.5 1 96.25 68 ASP B O 1
ATOM 2032 N N . MET B 1 69 ? -8.367 -2.797 -8.586 1 97.56 69 MET B N 1
ATOM 2033 C CA . MET B 1 69 ? -7.449 -3.559 -7.75 1 97.56 69 MET B CA 1
ATOM 2034 C C . MET B 1 69 ? -7.426 -3.01 -6.328 1 97.56 69 MET B C 1
ATOM 2036 O O . MET B 1 69 ? -7.371 -1.794 -6.129 1 97.56 69 MET B O 1
ATOM 2040 N N . PHE B 1 70 ? -7.629 -3.924 -5.332 1 98.56 70 PHE B N 1
ATOM 2041 C CA . PHE B 1 70 ? -7.219 -3.619 -3.967 1 98.56 70 PHE B CA 1
ATOM 2042 C C . PHE B 1 70 ? -5.707 -3.723 -3.82 1 98.56 70 PHE B C 1
ATOM 2044 O O . PHE B 1 70 ? -5.09 -4.656 -4.336 1 98.56 70 PHE B O 1
ATOM 2051 N N . VAL B 1 71 ? -5.051 -2.68 -3.207 1 98.88 71 VAL B N 1
ATOM 2052 C CA . VAL B 1 71 ? -3.594 -2.658 -3.248 1 98.88 71 VAL B CA 1
ATOM 2053 C C . VAL B 1 71 ? -3.037 -2.527 -1.832 1 98.88 71 VAL B C 1
ATOM 2055 O O . VAL B 1 71 ? -3.512 -1.702 -1.047 1 98.88 71 VAL B O 1
ATOM 2058 N N . VAL B 1 72 ? -2.141 -3.402 -1.465 1 98.88 72 VAL B N 1
ATOM 2059 C CA . VAL B 1 72 ? -1.391 -3.406 -0.214 1 98.88 72 VAL B CA 1
ATOM 2060 C C . VAL B 1 72 ? 0.1 -3.252 -0.505 1 98.88 72 VAL B C 1
ATOM 2062 O O . VAL B 1 72 ? 0.656 -3.979 -1.331 1 98.88 72 VAL B O 1
ATOM 2065 N N . ARG B 1 73 ? 0.733 -2.225 0.116 1 98.81 73 ARG B N 1
ATOM 2066 C CA . ARG B 1 73 ? 2.137 -1.957 -0.177 1 98.81 73 ARG B CA 1
ATOM 2067 C C . ARG B 1 73 ? 2.92 -1.677 1.101 1 98.81 73 ARG B C 1
ATOM 2069 O O . ARG B 1 73 ? 2.549 -0.8 1.884 1 98.81 73 ARG B O 1
ATOM 2076 N N . THR B 1 74 ? 3.965 -2.387 1.337 1 98.81 74 THR B N 1
ATOM 2077 C CA . THR B 1 74 ? 5 -2.131 2.332 1 98.81 74 THR B CA 1
ATOM 2078 C C . THR B 1 74 ? 6.391 -2.312 1.727 1 98.81 74 THR B C 1
ATOM 2080 O O . THR B 1 74 ? 6.562 -3.074 0.773 1 98.81 74 THR B O 1
ATOM 2083 N N . ALA B 1 75 ? 7.398 -1.602 2.305 1 98.69 75 ALA B N 1
ATOM 2084 C CA . ALA B 1 75 ? 8.766 -1.753 1.815 1 98.69 75 ALA B CA 1
ATOM 2085 C C . ALA B 1 75 ? 9.188 -3.219 1.815 1 98.69 75 ALA B C 1
ATOM 2087 O O . ALA B 1 75 ? 9.031 -3.918 2.82 1 98.69 75 ALA B O 1
ATOM 2088 N N . GLY B 1 76 ? 9.672 -3.676 0.567 1 98.5 76 GLY B N 1
ATOM 2089 C CA . GLY B 1 76 ? 10.102 -5.059 0.44 1 98.5 76 GLY B CA 1
ATOM 2090 C C . GLY B 1 76 ? 8.938 -6.039 0.393 1 98.5 76 GLY B C 1
ATOM 2091 O O . GLY B 1 76 ? 9.141 -7.25 0.47 1 98.5 76 GLY B O 1
ATOM 2092 N N . HIS B 1 77 ? 7.695 -5.523 0.353 1 98.69 77 HIS B N 1
ATOM 2093 C CA . HIS B 1 77 ? 6.504 -6.355 0.44 1 98.69 77 HIS B CA 1
ATOM 2094 C C . HIS B 1 77 ? 6.617 -7.363 1.58 1 98.69 77 HIS B C 1
ATOM 2096 O O . HIS B 1 77 ? 6.449 -8.562 1.369 1 98.69 77 HIS B O 1
ATOM 2102 N N . VAL B 1 78 ? 6.895 -6.883 2.723 1 98.5 78 VAL B N 1
ATOM 2103 C CA . VAL B 1 78 ? 7.004 -7.766 3.881 1 98.5 78 VAL B CA 1
ATOM 2104 C C . VAL B 1 78 ? 5.645 -7.895 4.559 1 98.5 78 VAL B C 1
ATOM 2106 O O . VAL B 1 78 ? 4.852 -6.945 4.566 1 98.5 78 VAL B O 1
ATOM 2109 N N . ILE B 1 79 ? 5.43 -9.055 5.176 1 98.12 79 ILE B N 1
ATOM 2110 C CA . ILE B 1 79 ? 4.156 -9.422 5.785 1 98.12 79 ILE B CA 1
ATOM 2111 C C . ILE B 1 79 ? 4.156 -9.039 7.262 1 98.12 79 ILE B C 1
ATOM 2113 O O . ILE B 1 79 ? 5.129 -9.297 7.977 1 98.12 79 ILE B O 1
ATOM 2117 N N . ASP B 1 80 ? 3.148 -8.375 7.672 1 97.56 80 ASP B N 1
ATOM 2118 C CA . ASP B 1 80 ? 2.787 -8.18 9.07 1 97.56 80 ASP B CA 1
ATOM 2119 C C . ASP B 1 80 ? 1.279 -8.305 9.273 1 97.56 80 ASP B C 1
ATOM 2121 O O . ASP B 1 80 ? 0.552 -8.664 8.344 1 97.56 80 ASP B O 1
ATOM 2125 N N . ASN B 1 81 ? 0.802 -8.109 10.508 1 97.69 81 ASN B N 1
ATOM 2126 C CA . ASN B 1 81 ? -0.606 -8.352 10.797 1 97.69 81 ASN B CA 1
ATOM 2127 C C . ASN B 1 81 ? -1.513 -7.422 10 1 97.69 81 ASN B C 1
ATOM 2129 O O . ASN B 1 81 ? -2.576 -7.832 9.531 1 97.69 81 ASN B O 1
ATOM 2133 N N . ALA B 1 82 ? -1.111 -6.211 9.859 1 97.62 82 ALA B N 1
ATOM 2134 C CA . ALA B 1 82 ? -1.907 -5.262 9.086 1 97.62 82 ALA B CA 1
ATOM 2135 C C . ALA B 1 82 ? -1.997 -5.688 7.625 1 97.62 82 ALA B C 1
ATOM 2137 O O . ALA B 1 82 ? -3.041 -5.523 6.984 1 97.62 82 ALA B O 1
ATOM 2138 N N . VAL B 1 83 ? -0.879 -6.184 7.125 1 98.56 83 VAL B N 1
ATOM 2139 C CA . VAL B 1 83 ? -0.839 -6.66 5.746 1 98.56 83 VAL B CA 1
ATOM 2140 C C . VAL B 1 83 ? -1.751 -7.875 5.594 1 98.56 83 VAL B C 1
ATOM 2142 O O . VAL B 1 83 ? -2.59 -7.922 4.691 1 98.56 83 VAL B O 1
ATOM 2145 N N . LEU B 1 84 ? -1.629 -8.867 6.523 1 98.69 84 LEU B N 1
ATOM 2146 C CA . LEU B 1 84 ? -2.479 -10.047 6.453 1 98.69 84 LEU B CA 1
ATOM 2147 C C . LEU B 1 84 ? -3.949 -9.672 6.586 1 98.69 84 LEU B C 1
ATOM 2149 O O . LEU B 1 84 ? -4.797 -10.18 5.852 1 98.69 84 LEU B O 1
ATOM 2153 N N . GLY B 1 85 ? -4.234 -8.805 7.543 1 98.69 85 GLY B N 1
ATOM 2154 C CA . GLY B 1 85 ? -5.598 -8.328 7.699 1 98.69 85 GLY B CA 1
ATOM 2155 C C . GLY B 1 85 ? -6.141 -7.652 6.453 1 98.69 85 GLY B C 1
ATOM 2156 O O . GLY B 1 85 ? -7.309 -7.832 6.102 1 98.69 85 GLY B O 1
ATOM 2157 N N . SER B 1 86 ? -5.312 -6.898 5.758 1 98.81 86 SER B N 1
ATOM 2158 C CA . SER B 1 86 ? -5.707 -6.203 4.535 1 98.81 86 SER B CA 1
ATOM 2159 C C . SER B 1 86 ? -6.02 -7.195 3.416 1 98.81 86 SER B C 1
ATOM 2161 O O . SER B 1 86 ? -7.043 -7.074 2.744 1 98.81 86 SER B O 1
ATOM 2163 N N . ILE B 1 87 ? -5.113 -8.141 3.26 1 98.81 87 ILE B N 1
ATOM 2164 C CA . ILE B 1 87 ? -5.309 -9.117 2.199 1 98.81 87 ILE B CA 1
ATOM 2165 C C . ILE B 1 87 ? -6.527 -9.984 2.512 1 98.81 87 ILE B C 1
ATOM 2167 O O . ILE B 1 87 ? -7.328 -10.281 1.623 1 98.81 87 ILE B O 1
ATOM 2171 N N . GLU B 1 88 ? -6.723 -10.336 3.781 1 98.5 88 GLU B N 1
ATOM 2172 C CA . GLU B 1 88 ? -7.902 -11.102 4.176 1 98.5 88 GLU B CA 1
ATOM 2173 C C . GLU B 1 88 ? -9.18 -10.312 3.916 1 98.5 88 GLU B C 1
ATOM 2175 O O . GLU B 1 88 ? -10.188 -10.883 3.48 1 98.5 88 GLU B O 1
ATOM 2180 N N . TYR B 1 89 ? -9.148 -9.07 4.258 1 98.31 89 TYR B N 1
ATOM 2181 C CA . TYR B 1 89 ? -10.312 -8.242 3.967 1 98.31 89 TYR B CA 1
ATOM 2182 C C . TYR B 1 89 ? -10.68 -8.32 2.49 1 98.31 89 TYR B C 1
ATOM 2184 O O . TYR B 1 89 ? -11.852 -8.492 2.145 1 98.31 89 TYR B O 1
ATOM 2192 N N . ALA B 1 90 ? -9.703 -8.203 1.602 1 97.88 90 ALA B N 1
ATOM 2193 C CA . ALA B 1 90 ? -9.93 -8.266 0.161 1 97.88 90 ALA B CA 1
ATOM 2194 C C . ALA B 1 90 ? -10.555 -9.594 -0.241 1 97.88 90 ALA B C 1
ATOM 2196 O O . ALA B 1 90 ? -11.516 -9.633 -1.009 1 97.88 90 ALA B O 1
ATOM 2197 N N . VAL B 1 91 ? -10.07 -10.695 0.331 1 96.81 91 VAL B N 1
ATOM 2198 C CA . VAL B 1 91 ? -10.469 -12 -0.184 1 96.81 91 VAL B CA 1
ATOM 2199 C C . VAL B 1 91 ? -11.75 -12.453 0.5 1 96.81 91 VAL B C 1
ATOM 2201 O O . VAL B 1 91 ? -12.594 -13.117 -0.117 1 96.81 91 VAL B O 1
ATOM 2204 N N . THR B 1 92 ? -12.023 -12.062 1.775 1 96.62 92 THR B N 1
ATOM 2205 C CA . THR B 1 92 ? -13.164 -12.609 2.506 1 96.62 92 THR B CA 1
ATOM 2206 C C . THR B 1 92 ? -14.344 -11.648 2.465 1 96.62 92 THR B C 1
ATOM 2208 O O . THR B 1 92 ? -15.5 -12.07 2.51 1 96.62 92 THR B O 1
ATOM 2211 N N . VAL B 1 93 ? -14.055 -10.375 2.406 1 96.06 93 VAL B N 1
ATOM 2212 C CA . VAL B 1 93 ? -15.133 -9.391 2.424 1 96.06 93 VAL B CA 1
ATOM 2213 C C . VAL B 1 93 ? -15.438 -8.938 0.999 1 96.06 93 VAL B C 1
ATOM 2215 O O . VAL B 1 93 ? -16.594 -8.953 0.571 1 96.06 93 VAL B O 1
ATOM 2218 N N . LEU B 1 94 ? -14.43 -8.586 0.24 1 96.56 94 LEU B N 1
ATOM 2219 C CA . LEU B 1 94 ? -14.633 -8.086 -1.115 1 96.56 94 LEU B CA 1
ATOM 2220 C C . LEU B 1 94 ? -14.68 -9.234 -2.115 1 96.56 94 LEU B C 1
ATOM 2222 O O . LEU B 1 94 ? -15.039 -9.039 -3.279 1 96.56 94 LEU B O 1
ATOM 2226 N N . LYS B 1 95 ? -14.305 -10.414 -1.702 1 96.5 95 LYS B N 1
ATOM 2227 C CA . LYS B 1 95 ? -14.383 -11.641 -2.484 1 96.5 95 LYS B CA 1
ATOM 2228 C C . LYS B 1 95 ? -13.492 -11.57 -3.723 1 96.5 95 LYS B C 1
ATOM 2230 O O . LYS B 1 95 ? -13.883 -12.008 -4.805 1 96.5 95 LYS B O 1
ATOM 2235 N N . VAL B 1 96 ? -12.383 -10.969 -3.582 1 97.44 96 VAL B N 1
ATOM 2236 C CA . VAL B 1 96 ? -11.406 -10.859 -4.66 1 97.44 96 VAL B CA 1
ATOM 2237 C C . VAL B 1 96 ? -10.844 -12.242 -4.992 1 97.44 96 VAL B C 1
ATOM 2239 O O . VAL B 1 96 ? -10.398 -12.969 -4.102 1 97.44 96 VAL B O 1
ATOM 2242 N N . PRO B 1 97 ? -10.789 -12.578 -6.242 1 98.06 97 PRO B N 1
ATOM 2243 C CA . PRO B 1 97 ? -10.43 -13.961 -6.59 1 98.06 97 PRO B CA 1
ATOM 2244 C C . PRO B 1 97 ? -8.922 -14.148 -6.75 1 98.06 97 PRO B C 1
ATOM 2246 O O . PRO B 1 97 ? -8.438 -15.281 -6.738 1 98.06 97 PRO B O 1
ATOM 2249 N N . LEU B 1 98 ? -8.133 -13.094 -6.938 1 98.69 98 LEU B N 1
ATOM 2250 C CA . LEU B 1 98 ? -6.719 -13.242 -7.277 1 98.69 98 LEU B CA 1
ATOM 2251 C C . LEU B 1 98 ? -5.844 -12.406 -6.348 1 98.69 98 LEU B C 1
ATOM 2253 O O . LEU B 1 98 ? -6.094 -11.219 -6.156 1 98.69 98 LEU B O 1
ATOM 2257 N N . ILE B 1 99 ? -4.883 -13.039 -5.711 1 98.88 99 ILE B N 1
ATOM 2258 C CA . ILE B 1 99 ? -3.828 -12.359 -4.961 1 98.88 99 ILE B CA 1
ATOM 2259 C C . ILE B 1 99 ? -2.553 -12.305 -5.801 1 98.88 99 ILE B C 1
ATOM 2261 O O . ILE B 1 99 ? -2.094 -13.328 -6.312 1 98.88 99 ILE B O 1
ATOM 2265 N N . VAL B 1 100 ? -2.029 -11.117 -5.984 1 98.94 100 VAL B N 1
ATOM 2266 C CA . VAL B 1 100 ? -0.772 -10.922 -6.699 1 98.94 100 VAL B CA 1
ATOM 2267 C C . VAL B 1 100 ? 0.305 -10.445 -5.727 1 98.94 100 VAL B C 1
ATOM 2269 O O . VAL B 1 100 ? 0.161 -9.391 -5.102 1 98.94 100 VAL B O 1
ATOM 2272 N N . VAL B 1 101 ? 1.304 -11.234 -5.52 1 98.94 101 VAL B N 1
ATOM 2273 C CA . VAL B 1 101 ? 2.508 -10.773 -4.84 1 98.94 101 VAL B CA 1
ATOM 2274 C C . VAL B 1 101 ? 3.48 -10.18 -5.855 1 98.94 101 VAL B C 1
ATOM 2276 O O . VAL B 1 101 ? 3.908 -10.859 -6.789 1 98.94 101 VAL B O 1
ATOM 2279 N N . LEU B 1 102 ? 3.809 -8.883 -5.656 1 98.88 102 LEU B N 1
ATOM 2280 C CA . LEU B 1 102 ? 4.566 -8.148 -6.664 1 98.88 102 LEU B CA 1
ATOM 2281 C C . LEU B 1 102 ? 5.891 -7.652 -6.09 1 98.88 102 LEU B C 1
ATOM 2283 O O . LEU B 1 102 ? 5.934 -6.609 -5.438 1 98.88 102 LEU B O 1
ATOM 2287 N N . GLY B 1 103 ? 6.988 -8.422 -6.332 1 98.75 103 GLY B N 1
ATOM 2288 C CA . GLY B 1 103 ? 8.336 -7.941 -6.086 1 98.75 103 GLY B CA 1
ATOM 2289 C C . GLY B 1 103 ? 8.922 -7.172 -7.258 1 98.75 103 GLY B C 1
ATOM 2290 O O . GLY B 1 103 ? 8.227 -6.91 -8.242 1 98.75 103 GLY B O 1
ATOM 2291 N N . HIS B 1 104 ? 10.117 -6.758 -7.113 1 98.5 104 HIS B N 1
ATOM 2292 C CA . HIS B 1 104 ? 10.75 -6.031 -8.211 1 98.5 104 HIS B CA 1
ATOM 2293 C C . HIS B 1 104 ? 12.273 -6.086 -8.102 1 98.5 104 HIS B C 1
ATOM 2295 O O . HIS B 1 104 ? 12.812 -6.336 -7.02 1 98.5 104 HIS B O 1
ATOM 2301 N N . ASP B 1 105 ? 12.914 -5.949 -9.195 1 96.69 105 ASP B N 1
ATOM 2302 C CA . ASP B 1 105 ? 14.367 -5.895 -9.164 1 96.69 105 ASP B CA 1
ATOM 2303 C C . ASP B 1 105 ? 14.859 -4.57 -8.586 1 96.69 105 ASP B C 1
ATOM 2305 O O . ASP B 1 105 ? 14.086 -3.619 -8.461 1 96.69 105 ASP B O 1
ATOM 2309 N N . SER B 1 106 ? 16.125 -4.559 -8.062 1 96.75 106 SER B N 1
ATOM 2310 C CA . SER B 1 106 ? 16.734 -3.396 -7.422 1 96.75 106 SER B CA 1
ATOM 2311 C C . SER B 1 106 ? 15.906 -2.934 -6.227 1 96.75 106 SER B C 1
ATOM 2313 O O . SER B 1 106 ? 15.68 -1.734 -6.047 1 96.75 106 SER B O 1
ATOM 2315 N N . CYS B 1 107 ? 15.453 -3.85 -5.52 1 97.94 107 CYS B N 1
ATOM 2316 C CA . CYS B 1 107 ? 14.656 -3.57 -4.328 1 97.94 107 CYS B CA 1
ATOM 2317 C C . CYS B 1 107 ? 15.539 -3.121 -3.174 1 97.94 107 CYS B C 1
ATOM 2319 O O . CYS B 1 107 ? 16.453 -3.844 -2.768 1 97.94 107 CYS B O 1
ATOM 2321 N N . GLY B 1 108 ? 15.266 -1.986 -2.58 1 97.31 108 GLY B N 1
ATOM 2322 C CA . GLY B 1 108 ? 16.047 -1.44 -1.482 1 97.31 108 GLY B CA 1
ATOM 2323 C C . GLY B 1 108 ? 16.031 -2.318 -0.246 1 97.31 108 GLY B C 1
ATOM 2324 O O . GLY B 1 108 ? 17.031 -2.408 0.469 1 97.31 108 GLY B O 1
ATOM 2325 N N . ALA B 1 109 ? 14.914 -2.93 0.094 1 98.25 109 ALA B N 1
ATOM 2326 C CA . ALA B 1 109 ? 14.797 -3.801 1.261 1 98.25 109 ALA B CA 1
ATOM 2327 C C . ALA B 1 109 ? 15.711 -5.016 1.131 1 98.25 109 ALA B C 1
ATOM 2329 O O . ALA B 1 109 ? 16.359 -5.414 2.098 1 98.25 109 ALA B O 1
ATOM 2330 N N . VAL B 1 110 ? 15.719 -5.645 -0.041 1 98.38 110 VAL B N 1
ATOM 2331 C CA . VAL B 1 110 ? 16.578 -6.793 -0.28 1 98.38 110 VAL B CA 1
ATOM 2332 C C . VAL B 1 110 ? 18.047 -6.367 -0.181 1 98.38 110 VAL B C 1
ATOM 2334 O O . VAL B 1 110 ? 18.859 -7.047 0.451 1 98.38 110 VAL B O 1
ATOM 2337 N N . LYS B 1 111 ? 18.359 -5.219 -0.788 1 97.56 111 LYS B N 1
ATOM 2338 C CA . LYS B 1 111 ? 19.719 -4.699 -0.727 1 97.56 111 LYS B CA 1
ATOM 2339 C C . LYS B 1 111 ? 20.141 -4.43 0.714 1 97.56 111 LYS B C 1
ATOM 2341 O O . LYS B 1 111 ? 21.266 -4.754 1.11 1 97.56 111 LYS B O 1
ATOM 2346 N N . ALA B 1 112 ? 19.297 -3.777 1.46 1 98.06 112 ALA B N 1
ATOM 2347 C CA . ALA B 1 112 ? 19.594 -3.494 2.861 1 98.06 112 ALA B CA 1
ATOM 2348 C C . ALA B 1 112 ? 19.828 -4.785 3.646 1 98.06 112 ALA B C 1
ATOM 2350 O O . ALA B 1 112 ? 20.688 -4.836 4.527 1 98.06 112 ALA B O 1
ATOM 2351 N N . THR B 1 113 ? 19.031 -5.793 3.357 1 98.75 113 THR B N 1
ATOM 2352 C CA . THR B 1 113 ? 19.172 -7.074 4.043 1 98.75 113 THR B CA 1
ATOM 2353 C C . THR B 1 113 ? 20.5 -7.73 3.705 1 98.75 113 THR B C 1
ATOM 2355 O O . THR B 1 113 ? 21.188 -8.258 4.59 1 98.75 113 THR B O 1
ATOM 2358 N N . LEU B 1 114 ? 20.859 -7.695 2.434 1 98.56 114 LEU B N 1
ATOM 2359 C CA . LEU B 1 114 ? 22.141 -8.25 2.02 1 98.56 114 LEU B CA 1
ATOM 2360 C C . LEU B 1 114 ? 23.297 -7.504 2.684 1 98.56 114 LEU B C 1
ATOM 2362 O O . LEU B 1 114 ? 24.266 -8.125 3.125 1 98.56 114 LEU B O 1
ATOM 2366 N N . SER B 1 115 ? 23.203 -6.188 2.764 1 98.25 115 SER B N 1
ATOM 2367 C CA . SER B 1 115 ? 24.219 -5.391 3.449 1 98.25 115 SER B CA 1
ATOM 2368 C C . SER B 1 115 ? 24.312 -5.777 4.922 1 98.25 115 SER B C 1
ATOM 2370 O O . SER B 1 115 ? 25.422 -5.832 5.477 1 98.25 115 SER B O 1
ATOM 2372 N N . ALA B 1 116 ? 23.203 -6.012 5.535 1 98.44 116 ALA B N 1
ATOM 2373 C CA . ALA B 1 116 ? 23.188 -6.441 6.934 1 98.44 116 ALA B CA 1
ATOM 2374 C C . ALA B 1 116 ? 23.859 -7.805 7.094 1 98.44 116 ALA B C 1
ATOM 2376 O O . ALA B 1 116 ? 24.688 -7.996 7.992 1 98.44 116 ALA B O 1
ATOM 2377 N N . LEU B 1 117 ? 23.562 -8.734 6.262 1 98.25 117 LEU B N 1
ATOM 2378 C CA . LEU B 1 117 ? 24.031 -10.109 6.367 1 98.25 117 LEU B CA 1
ATOM 2379 C C . LEU B 1 117 ? 25.516 -10.203 6.016 1 98.25 117 LEU B C 1
ATOM 2381 O O . LEU B 1 117 ? 26.266 -10.953 6.652 1 98.25 117 LEU B O 1
ATOM 2385 N N . ASP B 1 118 ? 25.906 -9.461 5.039 1 98.31 118 ASP B N 1
ATOM 2386 C CA . ASP B 1 118 ? 27.25 -9.625 4.484 1 98.31 118 ASP B CA 1
ATOM 2387 C C . ASP B 1 118 ? 28.234 -8.672 5.137 1 98.31 118 ASP B C 1
ATOM 2389 O O . ASP B 1 118 ? 29.422 -8.977 5.262 1 98.31 118 ASP B O 1
ATOM 2393 N N . GLU B 1 119 ? 27.75 -7.484 5.516 1 98.31 119 GLU B N 1
ATOM 2394 C CA . GLU B 1 119 ? 28.656 -6.449 6 1 98.31 119 GLU B CA 1
ATOM 2395 C C . GLU B 1 119 ? 28.359 -6.086 7.449 1 98.31 119 GLU B C 1
ATOM 2397 O O . GLU B 1 119 ? 29.109 -5.324 8.07 1 98.31 119 GLU B O 1
ATOM 2402 N N . GLY B 1 120 ? 27.344 -6.555 7.988 1 97.88 120 GLY B N 1
ATOM 2403 C CA . GLY B 1 120 ? 26.969 -6.25 9.359 1 97.88 120 GLY B CA 1
ATOM 2404 C C . GLY B 1 120 ? 26.344 -4.875 9.523 1 97.88 120 GLY B C 1
ATOM 2405 O O . GLY B 1 120 ? 26.281 -4.344 10.633 1 97.88 120 GLY B O 1
ATOM 2406 N N . GLU B 1 121 ? 25.875 -4.285 8.406 1 97.62 121 GLU B N 1
ATOM 2407 C CA . GLU B 1 121 ? 25.234 -2.969 8.43 1 97.62 121 GLU B CA 1
ATOM 2408 C C . GLU B 1 121 ? 23.75 -3.08 8.734 1 97.62 121 GLU B C 1
ATOM 2410 O O . GLU B 1 121 ? 22.922 -2.896 7.848 1 97.62 121 GLU B O 1
ATOM 2415 N N . VAL B 1 122 ? 23.422 -3.242 10 1 97.44 122 VAL B N 1
ATOM 2416 C CA . VAL B 1 122 ? 22.031 -3.408 10.422 1 97.44 122 VAL B CA 1
ATOM 2417 C C . VAL B 1 122 ? 21.406 -2.041 10.664 1 97.44 122 VAL B C 1
ATOM 2419 O O . VAL B 1 122 ? 21.906 -1.253 11.477 1 97.44 122 VAL B O 1
ATOM 2422 N N . PRO B 1 123 ? 20.344 -1.754 9.961 1 97.06 123 PRO B N 1
ATOM 2423 C CA . PRO B 1 123 ? 19.688 -0.46 10.18 1 97.06 123 PRO B CA 1
ATOM 2424 C C . PRO B 1 123 ? 19.078 -0.339 11.57 1 97.06 123 PRO B C 1
ATOM 2426 O O . PRO B 1 123 ? 18.797 -1.353 12.211 1 97.06 123 PRO B O 1
ATOM 2429 N N . SER B 1 124 ? 18.922 0.931 11.984 1 95.5 124 SER B N 1
ATOM 2430 C CA . SER B 1 124 ? 18.234 1.222 13.242 1 95.5 124 SER B CA 1
ATOM 2431 C C . SER B 1 124 ? 16.75 1.49 13.008 1 95.5 124 SER B C 1
ATOM 2433 O O . SER B 1 124 ? 16.281 1.522 11.859 1 95.5 124 SER B O 1
ATOM 2435 N N . GLY B 1 125 ? 16.016 1.621 14.125 1 96.31 125 GLY B N 1
ATOM 2436 C CA . GLY B 1 125 ? 14.602 1.965 14.016 1 96.31 125 GLY B CA 1
ATOM 2437 C C . GLY B 1 125 ? 13.766 0.868 13.383 1 96.31 125 GLY B C 1
ATOM 2438 O O . GLY B 1 125 ? 14.086 -0.315 13.508 1 96.31 125 GLY B O 1
ATOM 2439 N N . PHE B 1 126 ? 12.711 1.245 12.734 1 98.19 126 PHE B N 1
ATOM 2440 C CA . PHE B 1 126 ? 11.75 0.269 12.234 1 98.19 126 PHE B CA 1
ATOM 2441 C C . PHE B 1 126 ? 12.188 -0.262 10.875 1 98.19 126 PHE B C 1
ATOM 2443 O O . PHE B 1 126 ? 11.656 -1.27 10.398 1 98.19 126 PHE B O 1
ATOM 2450 N N . VAL B 1 127 ? 13.211 0.355 10.242 1 98.06 127 VAL B N 1
ATOM 2451 C CA . VAL B 1 127 ? 13.781 -0.22 9.031 1 98.06 127 VAL B CA 1
ATOM 2452 C C . VAL B 1 127 ? 14.406 -1.579 9.352 1 98.06 127 VAL B C 1
ATOM 2454 O O . VAL B 1 127 ? 14.398 -2.482 8.508 1 98.06 127 VAL B O 1
ATOM 2457 N N . ARG B 1 128 ? 14.906 -1.697 10.547 1 98 128 ARG B N 1
ATOM 2458 C CA . ARG B 1 128 ? 15.43 -2.979 11.008 1 98 128 ARG B CA 1
ATOM 2459 C C . ARG B 1 128 ? 14.383 -4.078 10.891 1 98 128 ARG B C 1
ATOM 2461 O O . ARG B 1 128 ? 14.703 -5.215 10.539 1 98 128 ARG B O 1
ATOM 2468 N N . ASP B 1 129 ? 13.102 -3.74 11.211 1 98 129 ASP B N 1
ATOM 2469 C CA . ASP B 1 129 ? 12.008 -4.711 11.117 1 98 129 ASP B CA 1
ATOM 2470 C C . ASP B 1 129 ? 11.867 -5.238 9.695 1 98 129 ASP B C 1
ATOM 2472 O O . ASP B 1 129 ? 11.547 -6.414 9.492 1 98 129 ASP B O 1
ATOM 2476 N N . ILE B 1 130 ? 12.078 -4.367 8.703 1 98.44 130 ILE B N 1
ATOM 2477 C CA . ILE B 1 130 ? 12.008 -4.77 7.301 1 98.44 130 ILE B CA 1
ATOM 2478 C C . ILE B 1 130 ? 13.117 -5.77 6.996 1 98.44 130 ILE B C 1
ATOM 2480 O O . ILE B 1 130 ? 12.867 -6.832 6.426 1 98.44 130 ILE B O 1
ATOM 2484 N N . VAL B 1 131 ? 14.312 -5.453 7.41 1 98.62 131 VAL B N 1
ATOM 2485 C CA . VAL B 1 131 ? 15.484 -6.293 7.18 1 98.62 131 VAL B CA 1
ATOM 2486 C C . VAL B 1 131 ? 15.281 -7.652 7.844 1 98.62 131 VAL B C 1
ATOM 2488 O O . VAL B 1 131 ? 15.555 -8.695 7.238 1 98.62 131 VAL B O 1
ATOM 2491 N N . GLU B 1 132 ? 14.781 -7.637 9.047 1 98.38 132 GLU B N 1
ATOM 2492 C CA . GLU B 1 132 ? 14.539 -8.875 9.789 1 98.38 132 GLU B CA 1
ATOM 2493 C C . GLU B 1 132 ? 13.547 -9.773 9.047 1 98.38 132 GLU B C 1
ATOM 2495 O O . GLU B 1 132 ? 13.695 -10.992 9.039 1 98.38 132 GLU B O 1
ATOM 2500 N N . ARG B 1 133 ? 12.586 -9.195 8.414 1 97.88 133 ARG B N 1
ATOM 2501 C CA . ARG B 1 133 ? 11.516 -9.953 7.773 1 97.88 133 ARG B CA 1
ATOM 2502 C C . ARG B 1 133 ? 11.945 -10.461 6.402 1 97.88 133 ARG B C 1
ATOM 2504 O O . ARG B 1 133 ? 11.422 -11.461 5.91 1 97.88 133 ARG B O 1
ATOM 2511 N N . VAL B 1 134 ? 12.883 -9.812 5.773 1 98.69 134 VAL B N 1
ATOM 2512 C CA . VAL B 1 134 ? 13.391 -10.234 4.473 1 98.69 134 VAL B CA 1
ATOM 2513 C C . VAL B 1 134 ? 14.484 -11.281 4.664 1 98.69 134 VAL B C 1
ATOM 2515 O O . VAL B 1 134 ? 14.695 -12.141 3.799 1 98.69 134 VAL B O 1
ATOM 2518 N N . THR B 1 135 ? 15.148 -11.273 5.793 1 98.81 135 THR B N 1
ATOM 2519 C CA . THR B 1 135 ? 16.344 -12.047 6.086 1 98.81 135 THR B CA 1
ATOM 2520 C C . THR B 1 135 ? 16.109 -13.531 5.844 1 98.81 135 THR B C 1
ATOM 2522 O O . THR B 1 135 ? 16.906 -14.195 5.172 1 98.81 135 THR B O 1
ATOM 2525 N N . PRO B 1 136 ? 14.984 -14.141 6.352 1 98.62 136 PRO B N 1
ATOM 2526 C CA . PRO B 1 136 ? 14.805 -15.578 6.137 1 98.62 136 PRO B CA 1
ATOM 2527 C C . PRO B 1 136 ? 14.789 -15.953 4.656 1 98.62 136 PRO B C 1
ATOM 2529 O O . PRO B 1 136 ? 15.289 -17.016 4.281 1 98.62 136 PRO B O 1
ATOM 2532 N N . SER B 1 137 ? 14.164 -15.086 3.816 1 98.75 137 SER B N 1
ATOM 2533 C CA . SER B 1 137 ? 14.125 -15.367 2.387 1 98.75 137 SER B CA 1
ATOM 2534 C C . SER B 1 137 ? 15.531 -15.461 1.798 1 98.75 137 SER B C 1
ATOM 2536 O O . SER B 1 137 ? 15.805 -16.312 0.96 1 98.75 137 SER B O 1
AT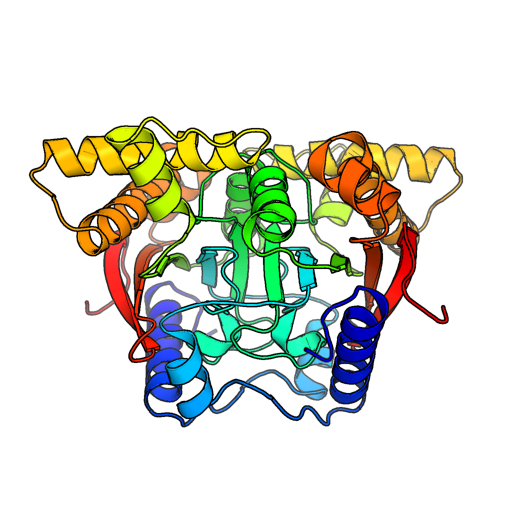OM 2538 N N . ILE B 1 138 ? 16.406 -14.508 2.221 1 98.69 138 ILE B N 1
ATOM 2539 C CA . ILE B 1 138 ? 17.781 -14.484 1.723 1 98.69 138 ILE B CA 1
ATOM 2540 C C . ILE B 1 138 ? 18.516 -15.734 2.195 1 98.69 138 ILE B C 1
ATOM 2542 O O . ILE B 1 138 ? 19.219 -16.391 1.41 1 98.69 138 ILE B O 1
ATOM 2546 N N . LEU B 1 139 ? 18.375 -16.078 3.467 1 98.75 139 LEU B N 1
ATOM 2547 C CA . LEU B 1 139 ? 19.062 -17.234 4.031 1 98.75 139 LEU B CA 1
ATOM 2548 C C . LEU B 1 139 ? 18.625 -18.531 3.344 1 98.75 139 LEU B C 1
ATOM 2550 O O . LEU B 1 139 ? 19.438 -19.391 3.041 1 98.75 139 LEU B O 1
ATOM 2554 N N . LEU B 1 140 ? 17.344 -18.703 3.117 1 98.5 140 LEU B N 1
ATOM 2555 C CA . LEU B 1 140 ? 16.828 -19.859 2.404 1 98.5 140 LEU B CA 1
ATOM 2556 C C . LEU B 1 140 ? 17.359 -19.922 0.98 1 98.5 140 LEU B C 1
ATOM 2558 O O . LEU B 1 140 ? 17.672 -21 0.469 1 98.5 140 LEU B O 1
ATOM 2562 N N . GLY B 1 141 ? 17.391 -18.734 0.311 1 98.56 141 GLY B N 1
ATOM 2563 C CA . GLY B 1 141 ? 17.984 -18.672 -1.012 1 98.56 141 GLY B CA 1
ATOM 2564 C C . GLY B 1 141 ? 19.438 -19.125 -1.035 1 98.56 141 GLY B C 1
ATOM 2565 O O . GLY B 1 141 ? 19.828 -19.891 -1.902 1 98.56 141 GLY B O 1
ATOM 2566 N N . ARG B 1 142 ? 20.219 -18.609 -0.103 1 98.38 142 ARG B N 1
ATOM 2567 C CA . ARG B 1 142 ? 21.625 -19 -0.012 1 98.38 142 ARG B CA 1
ATOM 2568 C C . ARG B 1 142 ? 21.766 -20.5 0.206 1 98.38 142 ARG B C 1
ATOM 2570 O O . ARG B 1 142 ? 22.625 -21.141 -0.399 1 98.38 142 ARG B O 1
ATOM 2577 N N . LYS B 1 143 ? 20.984 -21.031 1.077 1 98.44 143 LYS B N 1
ATOM 2578 C CA . LYS B 1 143 ? 21 -22.469 1.313 1 98.44 143 LYS B CA 1
ATOM 2579 C C . LYS B 1 143 ? 20.703 -23.234 0.029 1 98.44 143 LYS B C 1
ATOM 2581 O O . LYS B 1 143 ? 21.25 -24.312 -0.195 1 98.44 143 LYS B O 1
ATOM 2586 N N . ALA B 1 144 ? 19.828 -22.734 -0.792 1 98.19 144 ALA B N 1
ATOM 2587 C CA . ALA B 1 144 ? 19.438 -23.359 -2.047 1 98.19 144 ALA B CA 1
ATOM 2588 C C . ALA B 1 144 ? 20.469 -23.125 -3.137 1 98.19 144 ALA B C 1
ATOM 2590 O O . ALA B 1 144 ? 20.297 -23.547 -4.277 1 98.19 144 ALA B O 1
ATOM 2591 N N . GLY B 1 145 ? 21.547 -22.344 -2.891 1 98.38 145 GLY B N 1
ATOM 2592 C CA . GLY B 1 145 ? 22.641 -22.156 -3.83 1 98.38 145 GLY B CA 1
ATOM 2593 C C . GLY B 1 145 ? 22.516 -20.891 -4.645 1 98.38 145 GLY B C 1
ATOM 2594 O O . GLY B 1 145 ? 23.281 -20.672 -5.59 1 98.38 145 GLY B O 1
ATOM 2595 N N . LEU B 1 146 ? 21.5 -20.047 -4.27 1 98.12 146 LEU B N 1
ATOM 2596 C CA . LEU B 1 146 ? 21.375 -18.766 -4.969 1 98.12 146 LEU B CA 1
ATOM 2597 C C . LEU B 1 146 ? 22.484 -17.797 -4.551 1 98.12 146 LEU B C 1
ATOM 2599 O O . LEU B 1 146 ? 22.953 -17.859 -3.416 1 98.12 146 LEU B O 1
ATOM 2603 N N . SER B 1 147 ? 22.922 -16.922 -5.516 1 96.75 147 SER B N 1
ATOM 2604 C CA . SER B 1 147 ? 24.016 -16.016 -5.184 1 96.75 147 SER B CA 1
ATOM 2605 C C . SER B 1 147 ? 23.781 -14.625 -5.762 1 96.75 147 SER B C 1
ATOM 2607 O O . SER B 1 147 ? 24.438 -13.664 -5.375 1 96.75 147 SER B O 1
ATOM 2609 N N . ARG B 1 148 ? 22.859 -14.547 -6.699 1 97.31 148 ARG B N 1
ATOM 2610 C CA . ARG B 1 148 ? 22.656 -13.258 -7.352 1 97.31 148 ARG B CA 1
ATOM 2611 C C . ARG B 1 148 ? 21.516 -12.492 -6.691 1 97.31 148 ARG B C 1
ATOM 2613 O O . ARG B 1 148 ? 20.562 -13.102 -6.184 1 97.31 148 ARG B O 1
ATOM 2620 N N . VAL B 1 149 ? 21.578 -11.172 -6.77 1 96.94 149 VAL B N 1
ATOM 2621 C CA . VAL B 1 149 ? 20.609 -10.312 -6.117 1 96.94 149 VAL B CA 1
ATOM 2622 C C . VAL B 1 149 ? 19.219 -10.555 -6.711 1 96.94 149 VAL B C 1
ATOM 2624 O O . VAL B 1 149 ? 18.234 -10.617 -5.984 1 96.94 149 VAL B O 1
ATOM 2627 N N . ASP B 1 150 ? 19.125 -10.648 -8.039 1 96.56 150 ASP B N 1
ATOM 2628 C CA . ASP B 1 150 ? 17.844 -10.859 -8.695 1 96.56 150 ASP B CA 1
ATOM 2629 C C . ASP B 1 150 ? 17.234 -12.195 -8.281 1 96.56 150 ASP B C 1
ATOM 2631 O O . ASP B 1 150 ? 16 -12.32 -8.18 1 96.56 150 ASP B O 1
ATOM 2635 N N . GLU B 1 151 ? 18.047 -13.156 -8.062 1 98.06 151 GLU B N 1
ATOM 2636 C CA . GLU B 1 151 ? 17.562 -14.453 -7.578 1 98.06 151 GLU B CA 1
ATOM 2637 C C . GLU B 1 151 ? 16.984 -14.328 -6.176 1 98.06 151 GLU B C 1
ATOM 2639 O O . GLU B 1 151 ? 15.969 -14.953 -5.863 1 98.06 151 GLU B O 1
ATOM 2644 N N . PHE B 1 152 ? 17.641 -13.57 -5.336 1 98.62 152 PHE B N 1
ATOM 2645 C CA . PHE B 1 152 ? 17.141 -13.359 -3.982 1 98.62 152 PHE B CA 1
ATOM 2646 C C . PHE B 1 152 ? 15.812 -12.617 -4 1 98.62 152 PHE B C 1
ATOM 2648 O O . PHE B 1 152 ? 14.938 -12.891 -3.178 1 98.62 152 PHE B O 1
ATOM 2655 N N . GLU B 1 153 ? 15.703 -11.672 -4.895 1 98.5 153 GLU B N 1
ATOM 2656 C CA . GLU B 1 153 ? 14.445 -10.945 -5.043 1 98.5 153 GLU B CA 1
ATOM 2657 C C . GLU B 1 153 ? 13.312 -11.883 -5.445 1 98.5 153 GLU B C 1
ATOM 2659 O O . GLU B 1 153 ? 12.211 -11.805 -4.895 1 98.5 153 GLU B O 1
ATOM 2664 N N . ALA B 1 154 ? 13.539 -12.758 -6.367 1 98.56 154 ALA B N 1
ATOM 2665 C CA . ALA B 1 154 ? 12.547 -13.75 -6.77 1 98.56 154 ALA B CA 1
ATOM 2666 C C . ALA B 1 154 ? 12.25 -14.727 -5.633 1 98.56 154 ALA B C 1
ATOM 2668 O O . ALA B 1 154 ? 11.102 -15.109 -5.422 1 98.56 154 ALA B O 1
ATOM 2669 N N . GLN B 1 155 ? 13.305 -15.141 -4.945 1 98.69 155 GLN B N 1
ATOM 2670 C CA . GLN B 1 155 ? 13.141 -16.031 -3.805 1 98.69 155 GLN B CA 1
ATOM 2671 C C . GLN B 1 155 ? 12.258 -15.398 -2.734 1 98.69 155 GLN B C 1
ATOM 2673 O O . GLN B 1 155 ? 11.43 -16.078 -2.119 1 98.69 155 GLN B O 1
ATOM 2678 N N . HIS B 1 156 ? 12.469 -14.133 -2.471 1 98.81 156 HIS B N 1
ATOM 2679 C CA . HIS B 1 156 ? 11.672 -13.43 -1.476 1 98.81 156 HIS B CA 1
ATOM 2680 C C . HIS B 1 156 ? 10.195 -13.406 -1.869 1 98.81 156 HIS B C 1
ATOM 2682 O O . HIS B 1 156 ? 9.32 -13.539 -1.013 1 98.81 156 HIS B O 1
ATOM 2688 N N . VAL B 1 157 ? 9.906 -13.258 -3.156 1 98.88 157 VAL B N 1
ATOM 2689 C CA . VAL B 1 157 ? 8.547 -13.32 -3.666 1 98.88 157 VAL B CA 1
ATOM 2690 C C . VAL B 1 157 ? 7.953 -14.703 -3.385 1 98.88 157 VAL B C 1
ATOM 2692 O O . VAL B 1 157 ? 6.844 -14.812 -2.859 1 98.88 157 VAL B O 1
ATOM 2695 N N . ASN B 1 158 ? 8.664 -15.703 -3.711 1 98.69 158 ASN B N 1
ATOM 2696 C CA . ASN B 1 158 ? 8.188 -17.062 -3.516 1 98.69 158 ASN B CA 1
ATOM 2697 C C . ASN B 1 158 ? 7.922 -17.359 -2.043 1 98.69 158 ASN B C 1
ATOM 2699 O O . ASN B 1 158 ? 6.938 -18.016 -1.704 1 98.69 158 ASN B O 1
ATOM 2703 N N . GLU B 1 159 ? 8.812 -16.906 -1.215 1 98.62 159 GLU B N 1
ATOM 2704 C CA . GLU B 1 159 ? 8.625 -17.094 0.22 1 98.62 159 GLU B CA 1
ATOM 2705 C C . GLU B 1 159 ? 7.383 -16.359 0.716 1 98.62 159 GLU B C 1
ATOM 2707 O O . GLU B 1 159 ? 6.676 -16.844 1.602 1 98.62 159 GLU B O 1
ATOM 2712 N N . THR B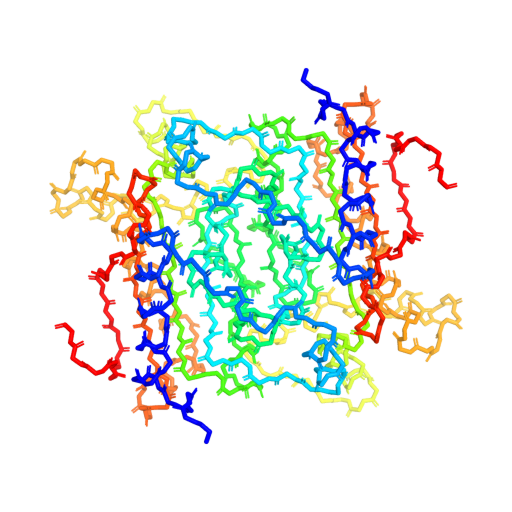 1 160 ? 7.195 -15.156 0.212 1 98.81 160 THR B N 1
ATOM 2713 C CA . THR B 1 160 ? 6.02 -14.383 0.588 1 98.81 160 THR B CA 1
ATOM 2714 C C . THR B 1 160 ? 4.742 -15.117 0.202 1 98.81 160 THR B C 1
ATOM 2716 O O . THR B 1 160 ? 3.795 -15.188 0.989 1 98.81 160 THR B O 1
ATOM 2719 N N . VAL B 1 161 ? 4.676 -15.688 -0.99 1 98.75 161 VAL B N 1
ATOM 2720 C CA . VAL B 1 161 ? 3.541 -16.484 -1.447 1 98.75 161 VAL B CA 1
ATOM 2721 C C . VAL B 1 161 ? 3.291 -17.625 -0.477 1 98.75 161 VAL B C 1
ATOM 2723 O O . VAL B 1 161 ? 2.156 -17.844 -0.046 1 98.75 161 VAL B O 1
ATOM 2726 N N . ALA B 1 162 ? 4.328 -18.328 -0.118 1 98.38 162 ALA B N 1
ATOM 2727 C CA . ALA B 1 162 ? 4.219 -19.453 0.797 1 98.38 162 ALA B CA 1
ATOM 2728 C C . ALA B 1 162 ? 3.699 -19.016 2.162 1 98.38 162 ALA B C 1
ATOM 2730 O O . ALA B 1 162 ? 2.863 -19.688 2.766 1 98.38 162 ALA B O 1
ATOM 2731 N N . GLN B 1 163 ? 4.211 -17.906 2.611 1 98.31 163 GLN B N 1
ATOM 2732 C CA . GLN B 1 163 ? 3.832 -17.406 3.93 1 98.31 163 GLN B CA 1
ATOM 2733 C C . GLN B 1 163 ? 2.361 -16.984 3.961 1 98.31 163 GLN B C 1
ATOM 2735 O O . GLN B 1 163 ? 1.683 -17.172 4.973 1 98.31 163 GLN B O 1
ATOM 2740 N N . LEU B 1 164 ? 1.894 -16.391 2.891 1 98.62 164 LEU B N 1
ATOM 2741 C CA . LEU B 1 164 ? 0.483 -16.016 2.83 1 98.62 164 LEU B CA 1
ATOM 2742 C C . LEU B 1 164 ? -0.408 -17.25 3 1 98.62 164 LEU B C 1
ATOM 2744 O O . LEU B 1 164 ? -1.374 -17.219 3.766 1 98.62 164 LEU B O 1
ATOM 2748 N N . GLN B 1 165 ? -0.116 -18.266 2.305 1 98.12 165 GLN B N 1
ATOM 2749 C CA . GLN B 1 165 ? -0.887 -19.5 2.398 1 98.12 165 GLN B CA 1
ATOM 2750 C C . GLN B 1 165 ? -0.766 -20.125 3.785 1 98.12 165 GLN B C 1
ATOM 2752 O O . GLN B 1 165 ? -1.753 -20.609 4.344 1 98.12 165 GLN B O 1
ATOM 2757 N N . MET B 1 166 ? 0.41 -20.141 4.359 1 97.56 166 MET B N 1
ATOM 2758 C CA . MET B 1 166 ? 0.694 -20.828 5.613 1 97.56 166 MET B CA 1
ATOM 2759 C C . MET B 1 166 ? 0.098 -20.078 6.797 1 97.56 166 MET B C 1
ATOM 2761 O O . MET B 1 166 ? -0.363 -20.688 7.762 1 97.56 166 MET B O 1
ATOM 2765 N N . ARG B 1 167 ? 0.076 -18.781 6.703 1 97.5 167 ARG B N 1
ATOM 2766 C CA . ARG B 1 167 ? -0.239 -17.984 7.891 1 97.5 167 ARG B CA 1
ATOM 2767 C C . ARG B 1 167 ? -1.721 -17.641 7.934 1 97.5 167 ARG B C 1
ATOM 2769 O O . ARG B 1 167 ? -2.268 -17.359 9 1 97.5 167 ARG B O 1
ATOM 2776 N N . SER B 1 168 ? -2.359 -17.562 6.84 1 98.06 168 SER B N 1
ATOM 2777 C CA . SER B 1 168 ? -3.762 -17.156 6.805 1 98.06 168 SER B CA 1
ATOM 2778 C C . SER B 1 168 ? -4.672 -18.344 6.508 1 98.06 168 SER B C 1
ATOM 2780 O O . SER B 1 168 ? -4.672 -18.875 5.391 1 98.06 168 SER B O 1
ATOM 2782 N N . THR B 1 169 ? -5.508 -18.703 7.43 1 97.94 169 THR B N 1
ATOM 2783 C CA . THR B 1 169 ? -6.48 -19.781 7.238 1 97.94 169 THR B CA 1
ATOM 2784 C C . THR B 1 169 ? -7.461 -19.422 6.121 1 97.94 169 THR B C 1
ATOM 2786 O O . THR B 1 169 ? -7.82 -20.281 5.312 1 97.94 169 THR B O 1
ATOM 2789 N N . ALA B 1 170 ? -7.875 -18.203 6.098 1 97.38 170 ALA B N 1
ATOM 2790 C CA . ALA B 1 170 ? -8.82 -17.75 5.086 1 97.38 170 ALA B CA 1
ATOM 2791 C C . ALA B 1 170 ? -8.258 -17.922 3.682 1 97.38 170 ALA B C 1
ATOM 2793 O O . ALA B 1 170 ? -8.961 -18.375 2.773 1 97.38 170 ALA B O 1
ATOM 2794 N N . ILE B 1 171 ? -7.02 -17.547 3.496 1 98 171 ILE B N 1
ATOM 2795 C CA . ILE B 1 171 ? -6.375 -17.656 2.193 1 98 171 ILE B CA 1
ATOM 2796 C C . ILE B 1 171 ? -6.203 -19.141 1.83 1 98 171 ILE B C 1
ATOM 2798 O O . ILE B 1 171 ? -6.504 -19.547 0.706 1 98 171 ILE B O 1
ATOM 2802 N N . ALA B 1 172 ? -5.754 -19.938 2.775 1 98.44 172 ALA B N 1
ATOM 2803 C CA . ALA B 1 172 ? -5.578 -21.359 2.547 1 98.44 172 ALA B CA 1
ATOM 2804 C C . ALA B 1 172 ? -6.891 -22.016 2.123 1 98.44 172 ALA B C 1
ATOM 2806 O O . ALA B 1 172 ? -6.914 -22.859 1.216 1 98.44 172 ALA B O 1
ATOM 2807 N N . GLN B 1 173 ? -7.949 -21.641 2.73 1 97.88 173 GLN B N 1
ATOM 2808 C CA . GLN B 1 173 ? -9.258 -22.203 2.434 1 97.88 173 GLN B CA 1
ATOM 2809 C C . GLN B 1 173 ? -9.734 -21.797 1.045 1 97.88 173 GLN B C 1
ATOM 2811 O O . GLN B 1 173 ? -10.344 -22.594 0.327 1 97.88 173 GLN B O 1
ATOM 2816 N N . GLY B 1 174 ? -9.508 -20.516 0.703 1 97.06 174 GLY B N 1
ATOM 2817 C CA . GLY B 1 174 ? -9.859 -20.062 -0.632 1 97.06 174 GLY B CA 1
ATOM 2818 C C . GLY B 1 174 ? -9.109 -20.797 -1.729 1 97.06 174 GLY B C 1
ATOM 2819 O O . G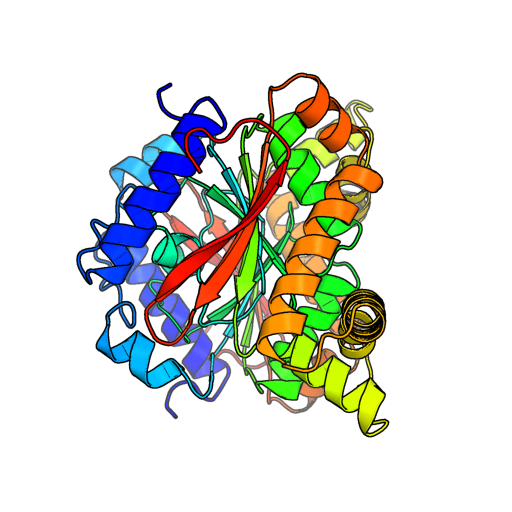LY B 1 174 ? -9.688 -21.125 -2.77 1 97.06 174 GLY B O 1
ATOM 2820 N N . LEU B 1 175 ? -7.848 -21.062 -1.503 1 98.06 175 LEU B N 1
ATOM 2821 C CA . LEU B 1 175 ? -7.035 -21.828 -2.447 1 98.06 175 LEU B CA 1
ATOM 2822 C C . LEU B 1 175 ? -7.559 -23.25 -2.596 1 98.06 175 LEU B C 1
ATOM 2824 O O . LEU B 1 175 ? -7.707 -23.75 -3.713 1 98.06 175 LEU B O 1
ATOM 2828 N N . ALA B 1 176 ? -7.836 -23.844 -1.493 1 97.75 176 ALA B N 1
ATOM 2829 C CA . ALA B 1 176 ? -8.32 -25.234 -1.487 1 97.75 176 ALA B CA 1
ATOM 2830 C C . ALA B 1 176 ? -9.672 -25.344 -2.193 1 97.75 176 ALA B C 1
ATOM 2832 O O . ALA B 1 176 ? -9.945 -26.328 -2.877 1 97.75 176 ALA B O 1
ATOM 2833 N N . ALA B 1 177 ? -10.492 -24.359 -2.035 1 96.81 177 ALA B N 1
ATOM 2834 C CA . ALA B 1 177 ? -11.836 -24.344 -2.607 1 96.81 177 ALA B CA 1
ATOM 2835 C C . ALA B 1 177 ? -11.797 -23.969 -4.086 1 96.81 177 ALA B C 1
ATOM 2837 O O . ALA B 1 177 ? -12.789 -24.125 -4.801 1 96.81 177 ALA B O 1
ATOM 2838 N N . GLY B 1 178 ? -10.703 -23.406 -4.539 1 95.88 178 GLY B N 1
ATOM 2839 C CA . GLY B 1 178 ? -10.555 -23.016 -5.934 1 95.88 178 GLY B CA 1
ATOM 2840 C C . GLY B 1 178 ? -11.141 -21.656 -6.234 1 95.88 178 GLY B C 1
ATOM 2841 O O . GLY B 1 178 ? -11.234 -21.266 -7.398 1 95.88 178 GLY B O 1
ATOM 2842 N N . THR B 1 179 ? -11.547 -20.953 -5.176 1 95.44 179 THR B N 1
ATOM 2843 C CA . THR B 1 179 ? -12.156 -19.641 -5.359 1 95.44 179 THR B CA 1
ATOM 2844 C C . THR B 1 179 ? -11.086 -18.547 -5.422 1 95.44 179 THR B C 1
ATOM 2846 O O . THR B 1 179 ? -11.359 -17.422 -5.844 1 95.44 179 THR B O 1
ATOM 2849 N N . GLN B 1 180 ? -9.883 -18.875 -4.996 1 97.25 180 GLN B N 1
ATOM 2850 C CA . GLN B 1 180 ? -8.773 -17.922 -5 1 97.25 180 GLN B CA 1
ATOM 2851 C C . GLN B 1 180 ? -7.52 -18.547 -5.617 1 97.25 180 GLN B C 1
ATOM 2853 O O . GLN B 1 180 ? -7.363 -19.766 -5.617 1 97.25 180 GLN B O 1
ATOM 2858 N N . ALA B 1 181 ? -6.715 -17.703 -6.168 1 98.75 181 ALA B N 1
ATOM 2859 C CA . ALA B 1 181 ? -5.367 -18.062 -6.598 1 98.75 181 ALA B CA 1
ATOM 2860 C C . ALA B 1 181 ? -4.352 -17.016 -6.18 1 98.75 181 ALA B C 1
ATOM 2862 O O . ALA B 1 181 ? -4.719 -15.875 -5.883 1 98.75 181 ALA B O 1
ATOM 2863 N N . ILE B 1 182 ? -3.154 -17.391 -6.039 1 98.88 182 ILE B N 1
ATOM 2864 C CA . ILE B 1 182 ? -2.045 -16.484 -5.777 1 98.88 182 ILE B CA 1
ATOM 2865 C C . ILE B 1 182 ? -1.028 -16.578 -6.914 1 98.88 182 ILE B C 1
ATOM 2867 O O . ILE B 1 182 ? -0.662 -17.672 -7.344 1 98.88 182 ILE B O 1
ATOM 2871 N N . VAL B 1 183 ? -0.622 -15.461 -7.434 1 98.81 183 VAL B N 1
ATOM 2872 C CA . VAL B 1 183 ? 0.525 -15.43 -8.336 1 98.81 183 VAL B CA 1
ATOM 2873 C C . VAL B 1 183 ? 1.664 -14.641 -7.695 1 98.81 183 VAL B C 1
ATOM 2875 O O . VAL B 1 183 ? 1.44 -13.578 -7.109 1 98.81 183 VAL B O 1
ATOM 2878 N N . GLY B 1 184 ? 2.861 -15.195 -7.621 1 98.88 184 GLY B N 1
ATOM 2879 C CA . GLY B 1 184 ? 4.094 -14.484 -7.312 1 98.88 184 GLY B CA 1
ATOM 2880 C C . GLY B 1 184 ? 4.789 -13.938 -8.539 1 98.88 184 GLY B C 1
ATOM 2881 O O . GLY B 1 184 ? 5.031 -14.672 -9.5 1 98.88 184 GLY B O 1
ATOM 2882 N N . THR B 1 185 ? 5.082 -12.609 -8.516 1 98.88 185 THR B N 1
ATOM 2883 C CA . THR B 1 185 ? 5.609 -11.961 -9.711 1 98.88 185 THR B CA 1
ATOM 2884 C C . THR B 1 185 ? 6.754 -11.023 -9.352 1 98.88 185 THR B C 1
ATOM 2886 O O . THR B 1 185 ? 6.887 -10.602 -8.203 1 98.88 185 THR B O 1
ATOM 2889 N N . THR B 1 186 ? 7.613 -10.758 -10.367 1 98.75 186 THR B N 1
ATOM 2890 C CA . THR B 1 186 ? 8.641 -9.727 -10.234 1 98.75 186 THR B CA 1
ATOM 2891 C C . THR B 1 186 ? 8.547 -8.711 -11.367 1 98.75 186 THR B C 1
ATOM 2893 O O . THR B 1 186 ? 8.344 -9.086 -12.523 1 98.75 186 THR B O 1
ATOM 2896 N N . TYR B 1 187 ? 8.562 -7.465 -11 1 98.44 187 TYR B N 1
ATOM 2897 C CA . TYR B 1 187 ? 8.578 -6.355 -11.945 1 98.44 187 TYR B CA 1
ATOM 2898 C C . TYR B 1 187 ? 10.008 -5.988 -12.32 1 98.44 187 TYR B C 1
ATOM 2900 O O . TYR B 1 187 ? 10.859 -5.785 -11.453 1 98.44 187 TYR B O 1
ATOM 2908 N N . HIS B 1 188 ? 10.258 -5.934 -13.609 1 97.62 188 HIS B N 1
ATOM 2909 C CA . HIS B 1 188 ? 11.562 -5.543 -14.133 1 97.62 188 HIS B CA 1
ATOM 2910 C C . HIS B 1 188 ? 11.594 -4.059 -14.477 1 97.62 188 HIS B C 1
ATOM 2912 O O . HIS B 1 188 ? 10.953 -3.627 -15.445 1 97.62 188 HIS B O 1
ATOM 2918 N N . LEU B 1 189 ? 12.406 -3.324 -13.766 1 95.81 189 LEU B N 1
ATOM 2919 C CA . LEU B 1 189 ? 12.438 -1.872 -13.898 1 95.81 189 LEU B CA 1
ATOM 2920 C C . LEU B 1 189 ? 12.898 -1.469 -15.297 1 95.81 189 LEU B C 1
ATOM 2922 O O . LEU B 1 189 ? 12.469 -0.442 -15.828 1 95.81 189 LEU B O 1
ATOM 2926 N N . ALA B 1 190 ? 13.734 -2.23 -15.922 1 93.69 190 ALA B N 1
ATOM 2927 C CA . ALA B 1 190 ? 14.391 -1.865 -17.172 1 93.69 190 ALA B CA 1
ATOM 2928 C C . ALA B 1 190 ? 13.391 -1.851 -18.328 1 93.69 190 ALA B C 1
ATOM 2930 O O . ALA B 1 190 ? 13.453 -0.975 -19.203 1 93.69 190 ALA B O 1
ATOM 2931 N N . ASP B 1 191 ? 12.492 -2.799 -18.312 1 94.94 191 ASP B N 1
ATOM 2932 C CA . ASP B 1 191 ? 11.641 -2.896 -19.484 1 94.94 191 ASP B CA 1
ATOM 2933 C C . ASP B 1 191 ? 10.164 -2.891 -19.094 1 94.94 191 ASP B C 1
ATOM 2935 O O . ASP B 1 191 ? 9.289 -2.895 -19.969 1 94.94 191 ASP B O 1
ATOM 2939 N N . GLY B 1 192 ? 9.883 -2.918 -17.859 1 96.56 192 GLY B N 1
ATOM 2940 C CA . GLY B 1 192 ? 8.523 -2.748 -17.375 1 96.56 192 GLY B CA 1
ATOM 2941 C C . GLY B 1 192 ? 7.746 -4.051 -17.297 1 96.56 192 GLY B C 1
ATOM 2942 O O . GLY B 1 192 ? 6.609 -4.074 -16.828 1 96.56 192 GLY B O 1
ATOM 2943 N N . ARG B 1 193 ? 8.359 -5.152 -17.625 1 97.81 193 ARG B N 1
ATOM 2944 C CA . ARG B 1 193 ? 7.66 -6.43 -17.672 1 97.81 193 ARG B CA 1
ATOM 2945 C C . ARG B 1 193 ? 7.453 -7 -16.266 1 97.81 193 ARG B C 1
ATOM 2947 O O . ARG B 1 193 ? 8.344 -6.918 -15.43 1 97.81 193 ARG B O 1
ATOM 2954 N N . VAL B 1 194 ? 6.277 -7.484 -16.047 1 98.38 194 VAL B N 1
ATOM 2955 C CA . VAL B 1 194 ? 5.98 -8.281 -14.852 1 98.38 194 VAL B CA 1
ATOM 2956 C C . VAL B 1 194 ? 6.098 -9.766 -15.188 1 98.38 194 VAL B C 1
ATOM 2958 O O . VAL B 1 194 ? 5.383 -10.273 -16.047 1 98.38 194 VAL B O 1
ATOM 2961 N N . GLU B 1 195 ? 6.969 -10.414 -14.484 1 98.19 195 GLU B N 1
ATOM 2962 C CA . GLU B 1 195 ? 7.273 -11.82 -14.758 1 98.19 195 GLU B CA 1
ATOM 2963 C C . GLU B 1 195 ? 6.676 -12.734 -13.695 1 98.19 195 GLU B C 1
ATOM 2965 O O . GLU B 1 195 ? 6.859 -12.508 -12.5 1 98.19 195 GLU B O 1
ATOM 2970 N N . LEU B 1 196 ? 5.953 -13.789 -14.117 1 98.56 196 LEU B N 1
ATOM 2971 C CA . LEU B 1 196 ? 5.422 -14.797 -13.211 1 98.56 196 LEU B CA 1
ATOM 2972 C C . LEU B 1 196 ? 6.543 -15.68 -12.664 1 98.56 196 LEU B C 1
ATOM 2974 O O . LEU B 1 196 ? 7.328 -16.234 -13.43 1 98.56 196 LEU B O 1
ATOM 2978 N N . ARG B 1 197 ? 6.637 -15.812 -11.336 1 98.19 197 ARG B N 1
ATOM 2979 C CA . ARG B 1 197 ? 7.672 -16.625 -10.695 1 98.19 197 ARG B CA 1
ATOM 2980 C C . ARG B 1 197 ? 7.09 -17.906 -10.141 1 98.19 197 ARG B C 1
ATOM 2982 O O . ARG B 1 197 ? 7.758 -18.953 -10.141 1 98.19 197 ARG B O 1
ATOM 2989 N N . SER B 1 198 ? 5.902 -17.844 -9.625 1 97.62 198 SER B N 1
ATOM 2990 C CA . SER B 1 198 ? 5.203 -18.984 -9.031 1 97.62 198 SER B CA 1
ATOM 2991 C C . SER B 1 198 ? 3.703 -18.734 -8.953 1 97.62 198 SER B C 1
ATOM 2993 O O . SER B 1 198 ? 3.244 -17.609 -9.172 1 97.62 198 SER B O 1
ATOM 2995 N N . HIS B 1 199 ? 2.955 -19.797 -8.742 1 98.25 199 HIS B N 1
ATOM 2996 C CA . HIS B 1 199 ? 1.526 -19.594 -8.516 1 98.25 199 HIS B CA 1
ATOM 2997 C C . HIS B 1 199 ? 0.947 -20.734 -7.676 1 98.25 199 HIS B C 1
ATOM 2999 O O . HIS B 1 199 ? 1.525 -21.828 -7.613 1 98.25 199 HIS B O 1
ATOM 3005 N N . LEU B 1 200 ? -0.05 -20.484 -6.969 1 98.5 200 LEU B N 1
ATOM 3006 C CA . LEU B 1 200 ? -0.934 -21.438 -6.289 1 98.5 200 LEU B CA 1
ATOM 3007 C C . LEU B 1 200 ? -2.369 -21.281 -6.781 1 98.5 200 LEU B C 1
ATOM 3009 O O . LEU B 1 200 ? -2.873 -20.156 -6.906 1 98.5 200 LEU B O 1
ATOM 3013 N N . GLY B 1 201 ? -3.08 -22.359 -7.102 1 97.62 201 GLY B N 1
ATOM 3014 C CA . GLY B 1 201 ? -4.426 -22.297 -7.652 1 97.62 201 GLY B CA 1
ATOM 3015 C C . GLY B 1 201 ? -4.445 -22.172 -9.164 1 97.62 201 GLY B C 1
ATOM 3016 O O . GLY B 1 201 ? -3.391 -22.188 -9.805 1 97.62 201 GLY B O 1
ATOM 3017 N N . ASP B 1 202 ? -5.617 -22.109 -9.789 1 96.69 202 ASP B N 1
ATOM 3018 C CA . ASP B 1 202 ? -5.789 -22.078 -11.234 1 96.69 202 ASP B CA 1
ATOM 3019 C C . ASP B 1 202 ? -5.727 -20.656 -11.773 1 96.69 202 ASP B C 1
ATOM 3021 O O . ASP B 1 202 ? -6.547 -19.812 -11.406 1 96.69 202 ASP B O 1
ATOM 3025 N N . ILE B 1 203 ? -4.781 -20.375 -12.594 1 97.06 203 ILE B N 1
ATOM 3026 C CA . ILE B 1 203 ? -4.652 -19.031 -13.164 1 97.06 203 ILE B CA 1
ATOM 3027 C C . ILE B 1 203 ? -4.699 -19.109 -14.688 1 97.06 203 ILE B C 1
ATOM 3029 O O . ILE B 1 203 ? -4.332 -18.156 -15.375 1 97.06 203 ILE B O 1
ATOM 3033 N N . GLY B 1 204 ? -5.148 -20.188 -15.164 1 94.88 204 GLY B N 1
ATOM 3034 C CA . GLY B 1 204 ? -5.188 -20.391 -16.609 1 94.88 204 GLY B CA 1
ATOM 3035 C C . GLY B 1 204 ? -3.85 -20.812 -17.172 1 94.88 204 GLY B C 1
ATOM 3036 O O . GLY B 1 204 ? -3.059 -21.484 -16.5 1 94.88 204 GLY B O 1
ATOM 3037 N N . GLU B 1 205 ? -3.613 -20.562 -18.469 1 87.38 205 GLU B N 1
ATOM 3038 C CA . GLU B 1 205 ? -2.387 -20.969 -19.141 1 87.38 205 GLU B CA 1
ATOM 3039 C C . GLU B 1 205 ? -1.184 -20.188 -18.641 1 87.38 205 GLU B C 1
ATOM 3041 O O . GLU B 1 205 ? -1.247 -18.953 -18.516 1 87.38 205 GLU B O 1
ATOM 3046 N N . VAL B 1 206 ? -0.244 -20.922 -18.125 1 84.88 206 VAL B N 1
ATOM 3047 C CA . VAL B 1 206 ? 0.965 -20.312 -17.578 1 84.88 206 VAL B CA 1
ATOM 3048 C C . VAL B 1 206 ? 1.997 -20.141 -18.688 1 84.88 206 VAL B C 1
ATOM 3050 O O . VAL B 1 206 ? 2.221 -21.047 -19.484 1 84.88 206 VAL B O 1
#

Foldseek 3Di:
DQLQAQQSLLVLQQVQLVCLLVVHAPLPQADPVSVVVPPPHAQAQEEEQEEPDPLCDSCNNSSHYPRHYHYHYYQLSFDDPVRLVSVLCCCPVSVHAEYEYEFEPPRPLLVQLCCCVPVVNQDDDCSNVSSVRLNVLQVVCVVVVHDDSVSSRLSSLVVVVVCSCVPDPSQVVSLVVLSHKYWRWYAYSVRSDIGTSDMGHDNDDD/DQLQAQQSLLVLQQVQLVCLLVVHAPLPQADPVSVVVPVPHAQAQEEEQEEPDPLCDSCNNSSHYPRHYHYHYYQLSFDDPVRLVSVLCCCPVSVHAEYEYEFEPPRPLLVQLCCCVPVVNQDDDCSNVSSVRLNVLQVVCVVVVHDDSVSSRLSSLVVVVVCSCVPDPSQVVSLVVLSHKYWRWYAYSVRSDIGTSDMGHDNDDD